Protein AF-A0AAV5K2X5-F1 (afdb_monomer)

Radius of gyration: 25.79 Å; Cα contacts (8 Å, |Δi|>4): 457; chains: 1; bounding box: 59×52×84 Å

InterPro domains:
  IPR007484 Peptidase M28 [PF04389] (5-127)
  IPR045175 Peptidase M28 family [PTHR12147] (5-281)

Secondary structure (DSSP, 8-state):
-----SHHHHHHHHH-TTGGG---EEEEEESSSBS--EEEEEESSSHHHHHHHHH-SS-EEBHHHHHHGGGSS---HHHIIIIIS----EEEEEE-BTGGGTTSTT--GGGSPTTHHHHHHHHHHHHHHHHHH-TT---HHHHHHHTT-TT-TT----EEEEETTTEEEEE-HHHHHHHHHHHHHHHHHHHHHTT-TTHHHHHHHHHHHHHHHHHHHHHHHHHHHHHH-S-TTTTSS-THHHHHHHHHHHHHHHHHHHHHHHHSHHHHHHHSS--S--S-HHHHHHHHHHHHHHHHHHHHHHHHHHHHHHHHHHHHHT-STTHHHHHHHHHHHHHHHHHHHHHHHH-GGG-TTSHHHHHHHHHHHHHHHHHTT-

Solvent-accessible surface area (backbone atoms only — not comparable to full-atom values): 20260 Å² total; per-residue (Å²): 132,86,78,89,68,57,60,66,57,47,47,38,68,73,68,42,92,60,48,59,60,47,34,60,53,75,37,82,53,69,51,30,36,22,53,68,48,31,36,40,39,65,18,61,37,30,62,47,51,51,47,40,58,75,37,42,78,65,38,38,37,34,26,43,46,40,64,48,49,86,75,46,94,77,86,59,61,48,49,44,46,36,64,76,70,58,58,34,28,20,38,31,32,31,19,30,29,49,35,89,29,45,101,43,99,65,62,46,80,92,60,44,42,86,60,24,68,57,53,45,50,56,23,50,55,37,30,52,53,48,51,75,69,36,89,82,60,40,34,41,63,58,48,58,70,46,64,79,56,90,69,75,90,73,53,48,67,33,34,40,33,38,54,89,54,74,47,57,48,73,46,48,42,72,54,45,54,58,60,50,43,46,54,37,51,49,52,71,50,46,49,70,77,65,65,41,69,69,67,34,50,53,44,13,51,45,38,30,50,7,54,53,31,24,57,48,38,30,54,52,48,59,59,56,46,54,78,80,37,89,68,85,62,70,36,76,87,39,63,71,47,49,54,70,60,35,50,61,36,17,52,50,25,41,45,46,50,56,57,54,49,75,69,38,69,72,58,46,58,78,64,61,81,70,84,76,92,72,96,48,70,68,58,56,51,49,51,54,52,50,53,50,51,50,51,52,51,17,40,50,52,11,48,44,37,47,31,23,51,49,18,43,49,25,54,75,72,68,41,37,36,26,56,59,36,40,52,48,38,53,53,49,52,53,52,48,53,52,48,53,54,47,37,75,74,70,43,71,88,80,52,82,80,59,64,67,56,71,61,48,52,52,58,55,47,55,46,45,63,67,40,76,57,85

Sequence (374 aa):
MLFMGFQGSHGFMKTHQWRDSIGAFINVEASGTGGPDLVCQSGPGSWPSFVYAQSAIYPVAHSAAQDVFPVIPGDTDYRIFSQDYGNIPGLDIIFLLGDYYYHTSFDTVDRLLPGSMQARGENLLSVLKAFTYSSKLKSAREGESVGASANDYNDERAVFFDYLTWFMVFYSRRVAVVLHSIPVAIFFVMPFFLCLLNSGLLRMLIHATGILLAIIFPIMFSILRLQFSSYAINWFSNPYLVFMMFIPCSLLGLLIPRVIWFSFPLSRCFSSQDTERDPLDLLSQLVVSSEMALSDEARFWGAFGFYALVTLAYLVAGLSGGFLTFFFDVSMLIAWIFFSLMVKSCGHQAFSMFHPLQCLGFVLLFLAISFIGG

Foldseek 3Di:
DPPPPQPPLLVCLVDNPCNQQAQEDEAEEELAQFDAKEFQAWDDFCVLVVLLQVFFPQDFYFLLSHVCVVVDPDDGSCCSDCPVHAVHTYTYIYAFYHNVCGPHPNPDNVSRDPPRVVSVVNRCVRSVVSQVPDPSRDGSVVVVVCVVVPPCPFRAHWGWGDDVSPHIDTDGLVVLVVLLCVLVVCLVVVCVVVVCPDPLLVLLQLQLQLQVQLVVQLVVQLVVVVVVDVCNCPCVVPVVVLCVRRVVRSVCSNCVSVVVCVVDCVNVVVVVPDPDDDDDVVVVVVVVVVVVVSNLVSNLSSLSNSLSVVLVVCSVVSRNNSVVSSVLSVVSVVVVVVVVVCCVVPNDPPPPPPVVVSVVVVSVVVSVVVVSSD

Organism: NCBI:txid152421

Structure (mmCIF, N/CA/C/O backbone):
data_AF-A0AAV5K2X5-F1
#
_entry.id   AF-A0AAV5K2X5-F1
#
loop_
_atom_site.group_PDB
_atom_site.id
_atom_site.type_symbol
_atom_site.label_atom_id
_atom_site.label_alt_id
_atom_site.label_comp_id
_atom_site.label_asym_id
_atom_site.label_entity_id
_atom_site.label_seq_id
_atom_site.pdbx_PDB_ins_code
_atom_site.Cartn_x
_atom_site.Cartn_y
_atom_site.Cartn_z
_atom_site.occupancy
_atom_site.B_iso_or_equiv
_atom_site.auth_seq_id
_atom_site.auth_comp_id
_atom_site.auth_asym_id
_atom_site.auth_atom_id
_atom_site.pdbx_PDB_model_num
ATOM 1 N N . MET A 1 1 ? 12.351 7.336 26.942 1.00 31.11 1 MET A N 1
ATOM 2 C CA . MET A 1 1 ? 11.000 7.369 27.535 1.00 31.11 1 MET A CA 1
ATOM 3 C C . MET A 1 1 ? 10.430 5.970 27.358 1.00 31.11 1 MET A C 1
ATOM 5 O O . MET A 1 1 ? 10.296 5.542 26.222 1.00 31.11 1 MET A O 1
ATOM 9 N N . LEU A 1 2 ? 10.265 5.200 28.436 1.00 29.16 2 LEU A N 1
ATOM 10 C CA . LEU A 1 2 ? 9.604 3.890 28.375 1.00 29.16 2 LEU A CA 1
ATOM 11 C C . LEU A 1 2 ? 8.106 4.171 28.222 1.00 29.16 2 LEU A C 1
ATOM 13 O O . LEU A 1 2 ? 7.486 4.656 29.166 1.00 29.16 2 LEU A O 1
ATOM 17 N N . PHE A 1 3 ? 7.542 3.945 27.037 1.00 45.59 3 PHE A N 1
ATOM 18 C CA . PHE A 1 3 ? 6.093 3.993 26.861 1.00 45.59 3 PHE A CA 1
ATOM 19 C C . PHE A 1 3 ? 5.474 2.840 27.666 1.00 45.59 3 PHE A C 1
ATOM 21 O O . PHE A 1 3 ? 5.689 1.673 27.350 1.00 45.59 3 PHE A O 1
ATOM 28 N N . MET A 1 4 ? 4.720 3.154 28.724 1.00 56.38 4 MET A N 1
ATOM 29 C CA . MET A 1 4 ? 3.800 2.207 29.369 1.00 56.38 4 MET A CA 1
ATOM 30 C C . MET A 1 4 ? 2.549 2.049 28.485 1.00 56.38 4 MET A C 1
ATOM 32 O O . MET A 1 4 ? 1.471 2.514 28.840 1.00 56.38 4 MET A O 1
ATOM 36 N N . GLY A 1 5 ? 2.702 1.457 27.299 1.00 65.75 5 GLY A N 1
ATOM 37 C CA . GLY A 1 5 ? 1.589 1.165 26.386 1.00 65.75 5 GLY A CA 1
ATOM 38 C C . GLY A 1 5 ? 0.858 -0.137 26.741 1.00 65.75 5 GLY A C 1
ATOM 39 O O . GLY A 1 5 ? 1.450 -1.039 27.336 1.00 65.75 5 GLY A O 1
ATOM 40 N N . PHE A 1 6 ? -0.425 -0.229 26.374 1.00 81.06 6 PHE A N 1
ATOM 41 C CA . PHE A 1 6 ? -1.231 -1.469 26.284 1.00 81.06 6 PHE A CA 1
ATOM 42 C C . PHE A 1 6 ? -1.455 -2.259 27.584 1.00 81.06 6 PHE A C 1
ATOM 44 O O . PHE A 1 6 ? -1.883 -3.412 27.560 1.00 81.06 6 PHE A O 1
ATOM 51 N N . GLN A 1 7 ? -1.213 -1.665 28.758 1.00 88.00 7 GLN A N 1
ATOM 52 C CA . GLN A 1 7 ? -1.470 -2.354 30.033 1.00 88.00 7 GLN A CA 1
ATOM 53 C C . GLN A 1 7 ? -2.958 -2.685 30.237 1.00 88.00 7 GLN A C 1
ATOM 55 O O . GLN A 1 7 ? -3.277 -3.684 30.880 1.00 88.00 7 GLN A O 1
ATOM 60 N N . GLY A 1 8 ? -3.860 -1.874 29.673 1.00 90.81 8 GLY A N 1
ATOM 61 C CA . GLY A 1 8 ? -5.306 -2.085 29.746 1.00 90.81 8 GLY A CA 1
ATOM 62 C C . GLY A 1 8 ? -5.753 -3.334 28.987 1.00 90.81 8 GLY A C 1
ATOM 63 O O . GLY A 1 8 ? -6.294 -4.261 29.592 1.00 90.81 8 GLY A O 1
ATOM 64 N N . SER A 1 9 ? -5.477 -3.391 27.683 1.00 92.25 9 SER A N 1
ATOM 65 C CA . SER A 1 9 ? -5.777 -4.551 26.834 1.00 92.25 9 SER A CA 1
ATOM 66 C C . SER A 1 9 ? -5.056 -5.813 27.320 1.00 92.25 9 SER A C 1
ATOM 68 O O . SER A 1 9 ? -5.674 -6.875 27.426 1.00 92.25 9 SER A O 1
ATOM 70 N N . HIS A 1 10 ? -3.786 -5.703 27.726 1.00 92.44 10 HIS A N 1
ATOM 71 C CA . HIS A 1 10 ? -3.035 -6.815 28.310 1.00 92.44 10 HIS A CA 1
ATOM 72 C C . HIS A 1 10 ? -3.694 -7.330 29.597 1.00 92.44 10 HIS A C 1
ATOM 74 O O . HIS A 1 10 ? -3.884 -8.535 29.768 1.00 92.44 10 HIS A O 1
ATOM 80 N N . GLY A 1 11 ? -4.065 -6.426 30.509 1.00 93.50 11 GLY A N 1
ATOM 81 C CA . GLY A 1 11 ? -4.754 -6.763 31.753 1.00 93.50 11 GLY A CA 1
ATOM 82 C C . GLY A 1 11 ? -6.107 -7.431 31.504 1.00 93.50 11 GLY A C 1
A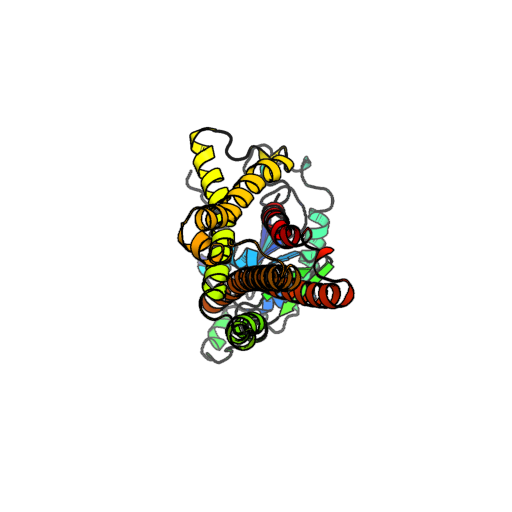TOM 83 O O . GLY A 1 11 ? -6.421 -8.440 32.145 1.00 93.50 11 GLY A O 1
ATOM 84 N N . PHE A 1 12 ? -6.867 -6.928 30.527 1.00 93.38 12 PHE A N 1
ATOM 85 C CA . PHE A 1 12 ? -8.125 -7.525 30.087 1.00 93.38 12 PHE A CA 1
ATOM 86 C C . PHE A 1 12 ? -7.910 -8.964 29.595 1.00 93.38 12 PHE A C 1
ATOM 88 O O . PHE A 1 12 ? -8.533 -9.889 30.120 1.00 93.38 12 PHE A O 1
ATOM 95 N N . MET A 1 13 ? -6.979 -9.184 28.662 1.00 92.06 13 MET A N 1
ATOM 96 C CA . MET A 1 13 ? -6.713 -10.515 28.098 1.00 92.06 13 MET A CA 1
ATOM 97 C C . MET A 1 13 ? -6.102 -11.498 29.105 1.00 92.06 13 MET A C 1
ATOM 99 O O . MET A 1 13 ? -6.258 -12.712 28.968 1.00 92.06 13 MET A O 1
ATOM 103 N N . LYS A 1 14 ? -5.454 -11.000 30.162 1.00 91.88 14 LYS A N 1
ATOM 104 C CA . LYS A 1 14 ? -4.950 -11.816 31.275 1.00 91.88 14 LYS A CA 1
ATOM 105 C C . LYS A 1 14 ? -6.031 -12.253 32.253 1.00 91.88 14 LYS A C 1
ATOM 107 O O . LYS A 1 14 ? -5.976 -13.379 32.738 1.00 91.88 14 LYS A O 1
ATOM 112 N N . THR A 1 15 ? -6.929 -11.345 32.626 1.00 93.50 15 THR A N 1
ATOM 113 C CA . THR A 1 15 ? -7.705 -11.487 33.872 1.00 93.50 15 THR A CA 1
ATOM 114 C C . THR A 1 15 ? -9.214 -11.417 33.688 1.00 93.50 15 THR A C 1
ATOM 116 O O . THR A 1 15 ? -9.950 -11.876 34.560 1.00 93.50 15 THR A O 1
ATOM 119 N N . HIS A 1 16 ? -9.704 -10.861 32.579 1.00 94.06 16 HIS A N 1
ATOM 120 C CA . HIS A 1 16 ? -11.124 -10.585 32.429 1.00 94.06 16 HIS A CA 1
ATOM 121 C C . HIS A 1 16 ? -11.924 -11.846 32.082 1.00 94.06 16 HIS A C 1
ATOM 123 O O . HIS A 1 16 ? -11.551 -12.620 31.202 1.00 94.06 16 HIS A O 1
ATOM 129 N N . GLN A 1 17 ? -13.087 -12.020 32.714 1.00 94.75 17 GLN A N 1
ATOM 130 C CA . GLN A 1 17 ? -13.965 -13.185 32.515 1.00 94.75 17 GLN A CA 1
ATOM 131 C C . GLN A 1 17 ? -14.467 -13.362 31.068 1.00 94.75 17 GLN A C 1
ATOM 133 O O . GLN A 1 17 ? -14.812 -14.468 30.662 1.00 94.75 17 GLN A O 1
ATOM 138 N N . TRP A 1 18 ? -14.507 -12.277 30.287 1.00 91.50 18 TRP A N 1
ATOM 139 C CA . TRP A 1 18 ? -14.954 -12.285 28.885 1.00 91.50 18 TRP A CA 1
ATOM 140 C C . TRP A 1 18 ? -13.840 -12.516 27.866 1.00 91.50 18 TRP A C 1
ATOM 142 O O . TRP A 1 18 ? -14.136 -12.596 26.676 1.00 91.50 18 TRP A O 1
ATOM 152 N N . ARG A 1 19 ? -12.579 -12.643 28.293 1.00 89.62 19 ARG A N 1
ATOM 153 C CA . ARG A 1 19 ? -11.442 -12.815 27.373 1.00 89.62 19 ARG A CA 1
ATOM 154 C C . ARG A 1 19 ? -11.652 -13.985 26.396 1.00 89.62 19 ARG A C 1
ATOM 156 O O . ARG A 1 19 ? -11.413 -13.835 25.207 1.00 89.62 19 ARG A O 1
ATOM 163 N N . ASP A 1 20 ? -12.227 -15.091 26.882 1.00 87.81 20 ASP A N 1
ATOM 164 C CA . ASP A 1 20 ? -12.463 -16.305 26.088 1.00 87.81 20 ASP A CA 1
ATOM 165 C C . ASP A 1 20 ? -13.777 -16.246 25.273 1.00 87.81 20 ASP A C 1
ATOM 167 O O . ASP A 1 20 ? -14.090 -17.173 24.527 1.00 87.81 20 ASP A O 1
ATOM 171 N N . SER A 1 21 ? -14.591 -15.194 25.433 1.00 89.88 21 SER A N 1
ATOM 172 C CA . SER A 1 21 ? -15.816 -14.991 24.637 1.00 89.88 21 SER A CA 1
ATOM 173 C C . SER A 1 21 ? -15.609 -14.108 23.410 1.00 89.88 21 SER A C 1
ATOM 175 O O . SER A 1 21 ? -16.496 -14.035 22.562 1.00 89.88 21 SER A O 1
ATOM 177 N N . ILE A 1 22 ? -14.455 -13.447 23.295 1.00 90.56 22 ILE A N 1
ATOM 178 C CA . ILE A 1 22 ? -14.163 -12.578 22.155 1.00 90.56 22 ILE A CA 1
ATOM 179 C C . ILE A 1 22 ? -13.970 -13.446 20.913 1.00 90.56 22 ILE A C 1
ATOM 181 O O . ILE A 1 22 ? -13.153 -14.362 20.910 1.00 90.56 22 ILE A O 1
ATOM 185 N N . GLY A 1 23 ? -14.744 -13.164 19.865 1.00 89.50 23 GLY A N 1
ATOM 186 C CA . GLY A 1 23 ? -14.619 -13.838 18.571 1.00 89.50 23 GLY A CA 1
ATOM 187 C C . GLY A 1 23 ? -13.977 -12.997 17.472 1.00 89.50 23 GLY A C 1
ATOM 188 O O . GLY A 1 23 ? -13.448 -13.535 16.505 1.00 89.50 23 GLY A O 1
ATOM 189 N N . ALA A 1 24 ? -14.028 -11.676 17.619 1.00 93.25 24 ALA A N 1
ATOM 190 C CA . ALA A 1 24 ? -13.362 -10.721 16.751 1.00 93.25 24 ALA A CA 1
ATOM 191 C C . ALA A 1 24 ? -13.211 -9.379 17.470 1.00 93.25 24 ALA A C 1
ATOM 193 O O . ALA A 1 24 ? -13.893 -9.136 18.471 1.00 93.25 24 ALA A O 1
ATOM 194 N N . PHE A 1 25 ? -12.370 -8.494 16.943 1.00 94.31 25 PHE A N 1
ATOM 195 C CA . PHE A 1 25 ? -12.218 -7.138 17.465 1.00 94.31 25 PHE A CA 1
ATOM 196 C C . PHE A 1 25 ? -11.997 -6.105 16.351 1.00 94.31 25 PHE A C 1
ATOM 198 O O . PHE A 1 25 ? -11.613 -6.439 15.232 1.00 94.31 25 PHE A O 1
ATOM 205 N N . ILE A 1 26 ? -12.245 -4.835 16.665 1.00 96.50 26 ILE A N 1
ATOM 206 C CA . ILE A 1 26 ? -11.887 -3.694 15.818 1.00 96.50 26 ILE A CA 1
ATOM 207 C C . ILE A 1 26 ? -11.134 -2.719 16.715 1.00 96.50 26 ILE A C 1
ATOM 209 O O . ILE A 1 26 ? -11.711 -2.198 17.670 1.00 96.50 26 ILE A O 1
ATOM 213 N N . ASN A 1 27 ? -9.850 -2.521 16.434 1.00 95.50 27 ASN A N 1
ATOM 214 C CA . ASN A 1 27 ? -9.032 -1.516 17.090 1.00 95.50 27 ASN A CA 1
ATOM 215 C C . ASN A 1 27 ? -9.183 -0.183 16.350 1.00 95.50 27 ASN A C 1
ATOM 217 O O . ASN A 1 27 ? -9.193 -0.155 15.118 1.00 95.50 27 ASN A O 1
ATOM 221 N N . VAL A 1 28 ? -9.359 0.904 17.100 1.00 95.50 28 VAL A N 1
ATOM 222 C CA . VAL A 1 28 ? -9.640 2.233 16.547 1.00 95.50 28 VAL A CA 1
ATOM 223 C C . VAL A 1 28 ? -8.653 3.223 17.139 1.00 95.50 28 VAL A C 1
ATOM 225 O O . VAL A 1 28 ? -8.769 3.605 18.299 1.00 95.50 28 VAL A O 1
ATOM 228 N N . GLU A 1 29 ? -7.716 3.663 16.313 1.00 92.25 29 GLU A N 1
ATOM 229 C CA . GLU A 1 29 ? -6.604 4.529 16.689 1.00 92.25 29 GLU A CA 1
ATOM 230 C C . GLU A 1 29 ? -6.684 5.883 15.989 1.00 92.25 29 GLU A C 1
ATOM 232 O O . GLU A 1 29 ? -7.469 6.111 15.061 1.00 92.25 29 GLU A O 1
ATOM 237 N N . ALA A 1 30 ? -5.845 6.807 16.431 1.00 90.75 30 ALA A N 1
ATOM 238 C CA . ALA A 1 30 ? -5.608 8.073 15.760 1.00 90.75 30 ALA A CA 1
ATOM 239 C C . ALA A 1 30 ? -4.116 8.386 15.830 1.00 90.75 30 ALA A C 1
ATOM 241 O O . ALA A 1 30 ? -3.546 8.427 16.915 1.00 90.75 30 ALA A O 1
ATOM 242 N N . SER A 1 31 ? -3.498 8.636 14.677 1.00 87.88 31 SER A N 1
ATOM 243 C CA . SER A 1 31 ? -2.139 9.184 14.599 1.00 87.88 31 SER A CA 1
ATOM 244 C C . SER A 1 31 ? -2.173 10.533 13.889 1.00 87.88 31 SER A C 1
ATOM 246 O O . SER A 1 31 ? -1.305 10.822 13.080 1.00 87.88 31 SER A O 1
ATOM 248 N N . GLY A 1 32 ? -3.199 11.340 14.165 1.00 88.94 32 GLY A N 1
ATOM 249 C CA . GLY A 1 32 ? -3.429 12.648 13.558 1.00 88.94 32 GLY A CA 1
ATOM 250 C C . GLY A 1 32 ? -4.651 13.333 14.158 1.00 88.94 32 GLY A C 1
ATOM 251 O O . GLY A 1 32 ? -5.089 12.971 15.248 1.00 88.94 32 GLY A O 1
ATOM 252 N N . THR A 1 33 ? -5.232 14.294 13.442 1.00 91.00 33 THR A N 1
ATOM 253 C CA . THR A 1 33 ? -6.446 15.022 13.850 1.00 91.00 33 THR A CA 1
ATOM 254 C C . THR A 1 33 ? -7.657 14.767 12.950 1.00 91.00 33 THR A C 1
ATOM 256 O O . THR A 1 33 ? -8.746 15.280 13.218 1.00 91.00 33 THR A O 1
ATOM 259 N N . GLY A 1 34 ? -7.538 13.956 11.899 1.00 91.75 34 GLY A N 1
ATOM 260 C CA . GLY A 1 34 ? -8.708 13.456 11.182 1.00 91.75 34 GLY A CA 1
ATOM 261 C C . GLY A 1 34 ? -8.395 12.794 9.850 1.00 91.75 34 GLY A C 1
ATOM 262 O O . GLY A 1 34 ? -7.332 12.209 9.658 1.00 91.75 34 GLY A O 1
ATOM 263 N N . GLY A 1 35 ? -9.353 12.889 8.928 1.00 89.19 35 GLY A N 1
ATOM 264 C CA . GLY A 1 35 ? -9.309 12.215 7.635 1.00 89.19 35 GLY A CA 1
ATOM 265 C C . GLY A 1 35 ? -10.093 10.905 7.611 1.00 89.19 35 GLY A C 1
ATOM 266 O O . GLY A 1 35 ? -10.810 10.588 8.564 1.00 89.19 35 GLY A O 1
ATOM 267 N N . PRO A 1 36 ? -10.011 10.166 6.495 1.00 88.62 36 PRO A N 1
ATOM 268 C CA . PRO A 1 36 ? -10.657 8.871 6.387 1.00 88.62 36 PRO A CA 1
ATOM 269 C C . PRO A 1 36 ? -9.962 7.821 7.262 1.00 88.62 36 PRO A C 1
ATOM 271 O O . PRO A 1 36 ? -8.755 7.872 7.497 1.00 88.62 36 PRO A O 1
ATOM 274 N N . ASP A 1 37 ? -10.747 6.844 7.702 1.00 91.38 37 ASP A N 1
ATOM 275 C CA . ASP A 1 37 ? -10.284 5.696 8.475 1.00 91.38 37 ASP A CA 1
ATOM 276 C C . ASP A 1 37 ? -9.596 4.671 7.567 1.00 91.38 37 ASP A C 1
ATOM 278 O O . ASP A 1 37 ? -10.266 3.925 6.850 1.00 91.38 37 ASP A O 1
ATOM 282 N N . LEU A 1 38 ? -8.264 4.619 7.62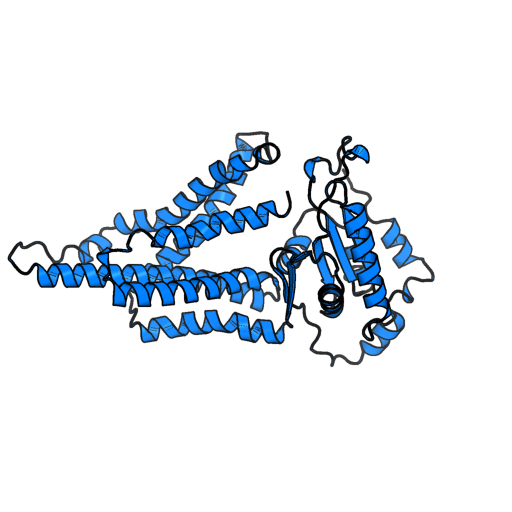6 1.00 93.00 38 LEU A N 1
ATOM 283 C CA . LEU A 1 38 ? -7.441 3.632 6.940 1.00 93.00 38 LEU A CA 1
ATOM 284 C C . LEU A 1 38 ? -7.382 2.333 7.749 1.00 93.00 38 LEU A C 1
ATOM 286 O O . LEU A 1 38 ? -6.929 2.317 8.893 1.00 93.00 38 LEU A O 1
ATOM 290 N N . VAL A 1 39 ? -7.755 1.217 7.126 1.00 94.62 39 VAL A N 1
ATOM 291 C CA . VAL A 1 39 ? -7.426 -0.118 7.644 1.00 94.62 39 VAL A CA 1
ATOM 292 C C . VAL A 1 39 ? -5.947 -0.396 7.385 1.00 94.62 39 VAL A C 1
ATOM 294 O O . VAL A 1 39 ? -5.543 -0.668 6.249 1.00 94.62 39 VAL A O 1
ATOM 297 N N . CYS A 1 40 ? -5.152 -0.350 8.449 1.00 90.44 40 CYS A N 1
ATOM 298 C CA . CYS A 1 40 ? -3.719 -0.621 8.413 1.00 90.44 40 CYS A CA 1
ATOM 299 C C . CYS A 1 40 ? -3.404 -2.100 8.559 1.00 90.44 40 CYS A C 1
ATOM 301 O O . CYS A 1 40 ? -2.452 -2.571 7.950 1.00 90.44 40 CYS A O 1
ATOM 303 N N . GLN A 1 41 ? -4.176 -2.843 9.350 1.00 92.00 41 GLN A N 1
ATOM 304 C CA . GLN A 1 41 ? -3.962 -4.275 9.546 1.00 92.00 41 GLN A CA 1
ATOM 305 C C . GLN A 1 41 ? -5.292 -5.022 9.565 1.00 92.00 41 GLN A C 1
ATOM 307 O O . GLN A 1 41 ? -6.307 -4.524 10.046 1.00 92.00 41 GLN A O 1
ATOM 312 N N . SER A 1 42 ? -5.283 -6.240 9.035 1.00 93.00 42 SER A N 1
ATOM 313 C CA . SER A 1 42 ? -6.418 -7.150 9.053 1.00 93.00 42 SER A CA 1
ATOM 314 C C . SER A 1 42 ? -5.950 -8.588 9.249 1.00 93.00 42 SER A C 1
ATOM 316 O O . SER A 1 42 ? -4.994 -9.045 8.609 1.00 93.00 42 SER A O 1
ATOM 318 N N . GLY A 1 43 ? -6.656 -9.313 10.109 1.00 90.31 43 GLY A N 1
ATOM 319 C CA . GLY A 1 43 ? -6.497 -10.749 10.281 1.00 90.31 43 GLY A CA 1
ATOM 320 C C . GLY A 1 43 ? -6.457 -11.186 11.747 1.00 90.31 43 GLY A C 1
ATOM 321 O O . GLY A 1 43 ? -6.791 -10.392 12.624 1.00 90.31 43 GLY A O 1
ATOM 322 N N . PRO A 1 44 ? -6.057 -12.443 12.017 1.00 87.31 44 PRO A N 1
ATOM 323 C CA . PRO A 1 44 ? -5.758 -13.496 11.040 1.00 87.31 44 PRO A CA 1
ATOM 324 C C . PRO A 1 44 ? -6.940 -13.834 10.126 1.00 87.31 44 PRO A C 1
ATOM 326 O O . PRO A 1 44 ? -8.098 -13.546 10.429 1.00 87.31 44 PRO A O 1
ATOM 329 N N . GLY A 1 45 ? -6.623 -14.469 9.000 1.00 86.81 45 GLY A N 1
ATOM 330 C CA . GLY A 1 45 ? -7.601 -14.749 7.963 1.00 86.81 45 GLY A CA 1
ATOM 331 C C . GLY A 1 45 ? -7.908 -13.540 7.085 1.00 86.81 45 GLY A C 1
ATOM 332 O O . GLY A 1 45 ? -7.493 -12.409 7.336 1.00 86.81 45 GLY A O 1
ATOM 333 N N . SER A 1 46 ? -8.648 -13.803 6.021 1.00 90.44 46 SER A N 1
ATOM 334 C CA . SER A 1 46 ? -9.110 -12.822 5.044 1.00 90.44 46 SER A CA 1
ATOM 335 C C . SER A 1 46 ? -10.514 -12.303 5.343 1.00 90.44 46 SER A C 1
ATOM 337 O O . SER A 1 46 ? -10.939 -11.294 4.783 1.00 90.44 46 SER A O 1
ATOM 339 N N . TRP A 1 47 ? -11.256 -12.971 6.229 1.00 92.12 47 TRP A N 1
ATOM 340 C CA . TRP A 1 47 ? -12.646 -12.616 6.483 1.00 92.12 47 TRP A CA 1
ATOM 341 C C . TRP A 1 47 ? -12.845 -11.214 7.094 1.00 92.12 47 TRP A C 1
ATOM 343 O O . TRP A 1 47 ? -13.823 -10.579 6.695 1.00 92.12 47 TRP A O 1
ATOM 353 N N . PRO A 1 48 ? -11.979 -10.666 7.983 1.00 94.56 48 PRO A N 1
ATOM 354 C CA . PRO A 1 48 ? -12.206 -9.326 8.530 1.00 94.56 48 PRO A CA 1
ATOM 355 C C . PRO A 1 48 ? -12.109 -8.250 7.439 1.00 94.56 48 PRO A C 1
ATOM 357 O O . PRO A 1 48 ? -12.978 -7.384 7.339 1.00 94.56 48 PRO A O 1
ATOM 360 N N . SER A 1 49 ? -11.095 -8.340 6.570 1.00 94.44 49 SER A N 1
ATOM 361 C CA . SER A 1 49 ? -10.931 -7.442 5.417 1.00 94.44 49 SER A CA 1
ATOM 362 C C . SER A 1 49 ? -12.002 -7.669 4.355 1.00 94.44 49 SER A C 1
ATOM 364 O O . SER A 1 49 ? -12.454 -6.706 3.742 1.00 94.44 49 SER A O 1
ATOM 366 N N . PHE A 1 50 ? -12.476 -8.904 4.173 1.00 94.62 50 PHE A N 1
ATOM 367 C CA . PHE A 1 50 ? -13.619 -9.191 3.308 1.00 94.62 50 PHE A CA 1
ATOM 368 C C . PHE A 1 50 ? -14.899 -8.512 3.811 1.00 94.62 50 PHE A C 1
ATOM 370 O O . PHE A 1 50 ? -15.590 -7.854 3.037 1.00 94.62 50 PHE A O 1
ATOM 377 N N . VAL A 1 51 ? -15.206 -8.628 5.108 1.00 95.31 51 VAL A N 1
ATOM 378 C CA . VAL A 1 51 ? -16.376 -7.974 5.712 1.00 95.31 51 VAL A CA 1
ATOM 379 C C . VAL A 1 51 ? -16.257 -6.457 5.612 1.00 95.31 51 VAL A C 1
ATOM 381 O O . VAL A 1 51 ? -17.226 -5.805 5.221 1.00 95.31 51 VAL A O 1
ATOM 384 N N . TYR A 1 52 ? -15.081 -5.889 5.893 1.00 96.38 52 TYR A N 1
ATOM 385 C CA . TYR A 1 52 ? -14.833 -4.461 5.691 1.00 96.38 52 TYR A CA 1
ATOM 386 C C . TYR A 1 52 ? -15.099 -4.052 4.237 1.00 96.38 52 TYR A C 1
ATOM 388 O O . TYR A 1 52 ? -15.878 -3.134 3.992 1.00 96.38 52 TYR A O 1
ATOM 396 N N . ALA A 1 53 ? -14.547 -4.792 3.271 1.00 95.38 53 ALA A N 1
ATOM 397 C CA . ALA A 1 53 ? -14.699 -4.495 1.851 1.00 95.38 53 ALA A CA 1
ATOM 398 C C . ALA A 1 53 ? -16.158 -4.482 1.361 1.00 95.38 53 ALA A C 1
ATOM 400 O O . ALA A 1 53 ? -16.470 -3.772 0.411 1.00 95.38 53 ALA A O 1
ATOM 401 N N . GLN A 1 54 ? -17.045 -5.248 2.003 1.00 95.00 54 GLN A N 1
ATOM 402 C CA . GLN A 1 54 ? -18.470 -5.319 1.656 1.00 95.00 54 GLN A CA 1
ATOM 403 C C . GLN A 1 54 ? -19.344 -4.289 2.385 1.00 95.00 54 GLN A C 1
ATOM 405 O O . GLN A 1 54 ? -20.457 -4.016 1.940 1.00 95.00 54 GLN A O 1
ATOM 410 N N . SER A 1 55 ? -18.893 -3.776 3.532 1.00 95.94 55 SER A N 1
ATOM 411 C CA . SER A 1 55 ? -19.748 -3.031 4.470 1.00 95.94 55 SER A CA 1
ATOM 412 C C . SER A 1 55 ? -19.314 -1.592 4.733 1.00 95.94 55 SER A C 1
ATOM 414 O O . SER A 1 55 ? -20.124 -0.808 5.236 1.00 95.94 55 SER A O 1
ATOM 416 N N . ALA A 1 56 ? -18.070 -1.232 4.414 1.00 95.94 56 ALA A N 1
ATOM 417 C CA . ALA A 1 56 ? -17.555 0.108 4.650 1.00 95.94 56 ALA A CA 1
ATOM 418 C C . ALA A 1 56 ? -18.316 1.149 3.811 1.00 95.94 56 ALA A C 1
ATOM 420 O O . ALA A 1 56 ? -18.462 1.003 2.599 1.00 95.94 56 ALA A O 1
ATOM 421 N N . ILE A 1 57 ? -18.788 2.210 4.468 1.00 95.62 57 ILE A N 1
ATOM 422 C CA . ILE A 1 57 ? -19.462 3.350 3.826 1.00 95.62 57 ILE A CA 1
ATOM 423 C C . ILE A 1 57 ? -18.421 4.273 3.184 1.00 95.62 57 ILE A C 1
ATOM 425 O O . ILE A 1 57 ? -18.624 4.764 2.077 1.00 95.62 57 ILE A O 1
ATOM 429 N N . TYR A 1 58 ? -17.291 4.465 3.871 1.00 94.50 58 TYR A N 1
ATOM 430 C CA . TYR A 1 58 ? -16.154 5.259 3.407 1.00 94.50 58 TYR A CA 1
ATOM 431 C C . TYR A 1 58 ? -14.914 4.353 3.372 1.00 94.50 58 TYR A C 1
ATOM 433 O O . TYR A 1 58 ? -14.158 4.312 4.346 1.00 94.50 58 TYR A O 1
ATOM 441 N N . PRO A 1 59 ? -14.748 3.541 2.314 1.00 93.19 59 PRO A N 1
ATOM 442 C CA . PRO A 1 59 ? -13.704 2.529 2.273 1.00 93.19 59 PRO A CA 1
ATOM 443 C C . PRO A 1 59 ? -12.323 3.144 2.056 1.00 93.19 59 PRO A C 1
ATOM 445 O O . PRO A 1 59 ? -12.062 3.722 1.001 1.00 93.19 59 PRO A O 1
ATOM 448 N N . VAL A 1 60 ? -11.425 2.946 3.021 1.00 94.44 60 VAL A N 1
ATOM 449 C CA . VAL A 1 60 ? -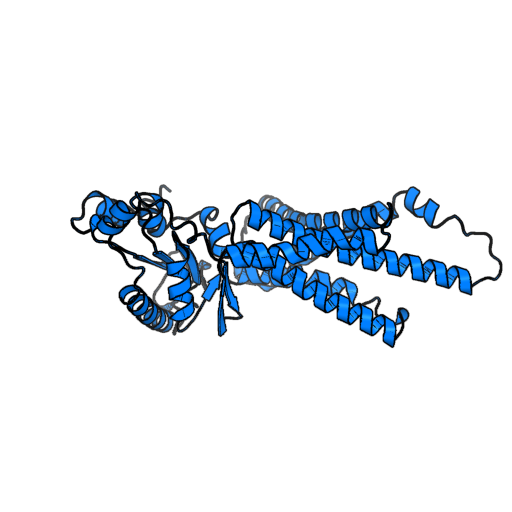9.993 3.232 2.879 1.00 94.44 60 VAL A CA 1
ATOM 450 C C . VAL A 1 60 ? -9.205 2.114 3.548 1.00 94.44 60 VAL A C 1
ATOM 452 O O . VAL A 1 60 ? -9.296 1.874 4.750 1.00 94.44 60 VAL A O 1
ATOM 455 N N . ALA A 1 61 ? -8.453 1.366 2.757 1.00 92.94 61 ALA A N 1
ATOM 456 C CA . ALA A 1 61 ? -7.730 0.190 3.223 1.00 92.94 61 ALA A CA 1
ATOM 457 C C . ALA A 1 61 ? -6.678 -0.164 2.185 1.00 92.94 61 ALA A C 1
ATOM 459 O O . ALA A 1 61 ? -6.965 -0.056 1.001 1.00 92.94 61 ALA A O 1
ATOM 460 N N . HIS A 1 62 ? -5.494 -0.613 2.594 1.00 89.88 62 HIS A N 1
ATOM 461 C CA . HIS A 1 62 ? -4.448 -1.027 1.659 1.00 89.88 62 HIS A CA 1
ATOM 462 C C . HIS A 1 62 ? -3.619 -2.169 2.256 1.00 89.88 62 HIS A C 1
ATOM 464 O O . HIS A 1 62 ? -2.923 -1.998 3.254 1.00 89.88 62 HIS A O 1
ATOM 470 N N . SER A 1 63 ? -3.603 -3.327 1.598 1.00 92.12 63 SER A N 1
ATOM 471 C CA . SER A 1 63 ? -2.837 -4.496 2.045 1.00 92.12 63 SER A CA 1
ATOM 472 C C . SER A 1 63 ? -1.316 -4.292 1.986 1.00 92.12 63 SER A C 1
ATOM 474 O O . SER A 1 63 ? -0.570 -5.039 2.611 1.00 92.12 63 SER A O 1
ATOM 476 N N . ALA A 1 64 ? -0.848 -3.259 1.275 1.00 90.75 64 ALA A N 1
ATOM 477 C CA . ALA A 1 64 ? 0.537 -2.795 1.336 1.00 90.75 64 ALA A CA 1
ATOM 478 C C . ALA A 1 64 ? 0.856 -2.101 2.671 1.00 90.75 64 ALA A C 1
ATOM 480 O O . ALA A 1 64 ? 1.937 -2.314 3.216 1.00 90.75 64 ALA A O 1
ATOM 481 N N . ALA A 1 65 ? -0.088 -1.332 3.234 1.00 87.50 65 ALA A N 1
ATOM 482 C CA . ALA A 1 65 ? 0.071 -0.748 4.565 1.00 87.50 65 ALA A CA 1
ATOM 483 C C . ALA A 1 65 ? 0.242 -1.860 5.608 1.00 87.50 65 ALA A C 1
ATOM 485 O O . ALA A 1 65 ? 1.170 -1.803 6.404 1.00 87.50 65 ALA A O 1
ATOM 486 N N . GLN A 1 66 ? -0.543 -2.936 5.508 1.00 89.56 66 GLN A N 1
ATOM 487 C CA . GLN A 1 66 ? -0.449 -4.110 6.384 1.00 89.56 66 GLN A CA 1
ATOM 488 C C . GLN A 1 66 ? 0.914 -4.810 6.383 1.00 89.56 66 GLN A C 1
ATOM 490 O O . GLN A 1 66 ? 1.301 -5.402 7.396 1.00 89.56 66 GLN A O 1
ATOM 495 N N . ASP A 1 67 ? 1.646 -4.762 5.274 1.00 90.31 67 ASP A N 1
ATOM 496 C CA . ASP A 1 67 ? 2.975 -5.368 5.192 1.00 90.31 67 ASP A CA 1
ATOM 497 C C . ASP A 1 67 ? 4.071 -4.463 5.762 1.00 90.31 67 ASP A C 1
ATOM 499 O O . ASP A 1 67 ? 5.081 -4.962 6.253 1.00 90.31 67 ASP A O 1
ATOM 503 N N . VAL A 1 68 ? 3.860 -3.145 5.737 1.00 86.31 68 VAL A N 1
ATOM 504 C CA . VAL A 1 68 ? 4.811 -2.151 6.255 1.00 86.31 68 VAL A CA 1
ATOM 505 C C . VAL A 1 68 ? 4.567 -1.848 7.734 1.00 86.31 68 VAL A C 1
ATOM 507 O O . VAL A 1 68 ? 5.524 -1.622 8.471 1.00 86.31 68 VAL A O 1
ATOM 510 N N . PHE A 1 69 ? 3.313 -1.886 8.187 1.00 84.00 69 PHE A N 1
ATOM 511 C CA . PHE A 1 69 ? 2.904 -1.476 9.532 1.00 84.00 69 PHE A CA 1
ATOM 512 C C . PHE A 1 69 ? 3.714 -2.131 10.663 1.00 84.00 69 PHE A C 1
ATOM 514 O O . PHE A 1 69 ? 4.151 -1.404 11.549 1.00 84.00 69 PHE A O 1
ATOM 521 N N . PRO A 1 70 ? 4.036 -3.444 10.627 1.00 82.12 70 PRO A N 1
ATOM 522 C CA . PRO A 1 70 ? 4.842 -4.077 11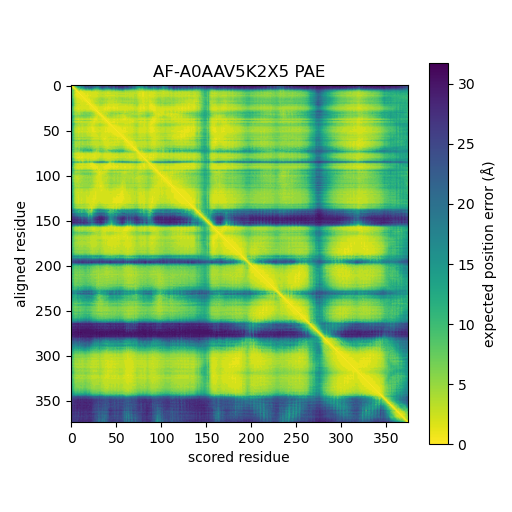.677 1.00 82.12 70 PRO A CA 1
ATOM 523 C C . PRO A 1 70 ? 6.278 -3.542 11.810 1.00 82.12 70 PRO A C 1
ATOM 525 O O . PRO A 1 70 ? 6.953 -3.844 12.790 1.00 82.12 70 PRO A O 1
ATOM 528 N N . VAL A 1 71 ? 6.776 -2.806 10.811 1.00 80.81 71 VAL A N 1
ATOM 529 C CA . VAL A 1 71 ? 8.125 -2.216 10.793 1.00 80.81 71 VAL A CA 1
ATOM 530 C C . VAL A 1 71 ? 8.098 -0.749 11.248 1.00 80.81 71 VAL A C 1
ATOM 532 O O . VAL A 1 71 ? 9.147 -0.173 11.540 1.00 80.81 71 VAL A O 1
ATOM 535 N N . ILE A 1 72 ? 6.914 -0.130 11.325 1.00 76.31 72 ILE A N 1
ATOM 536 C CA . ILE A 1 72 ? 6.758 1.250 11.786 1.00 76.31 72 ILE A CA 1
ATOM 537 C C . ILE A 1 72 ? 6.965 1.292 13.309 1.00 76.31 72 ILE A C 1
ATOM 539 O O . ILE A 1 72 ? 6.362 0.497 14.028 1.00 76.31 72 ILE A O 1
ATOM 543 N N . PRO A 1 73 ? 7.797 2.213 13.834 1.00 68.38 73 PRO A N 1
ATOM 544 C CA . PRO A 1 73 ? 7.941 2.400 15.272 1.00 68.38 73 PRO A CA 1
ATOM 545 C C . PRO A 1 73 ? 6.614 2.842 15.896 1.00 68.38 73 PRO A C 1
ATOM 547 O O . PRO A 1 73 ? 6.153 3.959 15.680 1.00 68.38 73 PRO A O 1
ATOM 550 N N . GLY A 1 74 ? 6.010 1.960 16.678 1.00 72.62 74 GLY A N 1
ATOM 551 C CA . GLY A 1 74 ? 4.687 2.153 17.252 1.00 72.62 74 GLY A CA 1
ATOM 552 C C . GLY A 1 74 ? 4.060 0.795 17.517 1.00 72.62 74 GLY A C 1
ATOM 553 O O . GLY A 1 74 ? 4.496 -0.216 16.975 1.00 72.62 74 GLY A O 1
ATOM 554 N N . ASP A 1 75 ? 3.084 0.761 18.403 1.00 80.88 75 ASP A N 1
ATOM 555 C CA . ASP A 1 75 ? 2.345 -0.452 18.719 1.00 80.88 75 ASP A CA 1
ATOM 556 C C . ASP A 1 75 ? 0.933 -0.020 19.124 1.00 80.88 75 ASP A C 1
ATOM 558 O O . ASP A 1 75 ? 0.717 1.145 19.479 1.00 80.88 75 ASP A O 1
ATOM 562 N N . THR A 1 76 ? -0.029 -0.920 19.009 1.00 88.25 76 THR A N 1
ATOM 563 C CA . THR A 1 76 ? -1.439 -0.644 19.299 1.00 88.25 76 THR A CA 1
ATOM 564 C C . THR A 1 76 ? -2.018 -1.811 20.083 1.00 88.25 76 THR A C 1
ATOM 566 O O . THR A 1 76 ? -1.435 -2.903 20.150 1.00 88.25 76 THR A O 1
ATOM 569 N N . ASP A 1 77 ? -3.204 -1.622 20.658 1.00 91.25 77 ASP A N 1
ATOM 570 C CA . ASP A 1 77 ? -3.903 -2.726 21.316 1.00 91.25 77 ASP A CA 1
ATOM 571 C C . ASP A 1 77 ? -4.185 -3.889 20.339 1.00 91.25 77 ASP A C 1
ATOM 573 O O . ASP A 1 77 ? -4.335 -5.032 20.780 1.00 91.25 77 ASP A O 1
ATOM 577 N N . TYR A 1 78 ? -4.148 -3.656 19.015 1.00 91.56 78 TYR A N 1
ATOM 578 C CA . TYR A 1 78 ? -4.252 -4.702 17.994 1.00 91.56 78 TYR A CA 1
ATOM 579 C C . TYR A 1 78 ? -3.260 -5.849 18.211 1.00 91.56 78 TYR A C 1
ATOM 581 O O . TYR A 1 78 ? -3.651 -7.014 18.077 1.00 91.56 78 TYR A O 1
ATOM 589 N N . ARG A 1 79 ? -1.998 -5.577 18.582 1.00 89.94 79 ARG A N 1
ATOM 590 C CA . ARG A 1 79 ? -1.000 -6.640 18.820 1.00 89.94 79 ARG A CA 1
ATOM 591 C C . ARG A 1 79 ? -1.411 -7.553 19.970 1.00 89.94 79 ARG A C 1
ATOM 593 O O . ARG A 1 79 ? -1.238 -8.768 19.877 1.00 89.94 79 ARG A O 1
ATOM 600 N N . ILE A 1 80 ? -1.999 -6.991 21.025 1.00 91.50 80 ILE A N 1
ATOM 601 C CA . ILE A 1 80 ? -2.411 -7.760 22.202 1.00 91.50 80 ILE A CA 1
ATOM 602 C C . ILE A 1 80 ? -3.456 -8.815 21.825 1.00 91.50 80 ILE A C 1
ATOM 604 O O . ILE A 1 80 ? -3.327 -9.978 22.214 1.00 91.50 80 ILE A O 1
ATOM 608 N N . PHE A 1 81 ? -4.459 -8.439 21.031 1.00 90.81 81 PHE A N 1
ATOM 609 C CA . PHE A 1 81 ? -5.525 -9.354 20.612 1.00 90.81 81 PHE A CA 1
ATOM 610 C C . PHE A 1 81 ? -5.104 -10.290 19.464 1.00 90.81 81 PHE A C 1
ATOM 612 O O . PHE A 1 81 ? -5.457 -11.473 19.470 1.00 90.81 81 PHE A O 1
ATOM 619 N N . SER A 1 82 ? -4.343 -9.788 18.488 1.00 87.38 82 SER A N 1
ATOM 620 C CA . SER A 1 82 ? -3.984 -10.549 17.282 1.00 87.38 82 SER A CA 1
ATOM 621 C C . SER A 1 82 ? -2.771 -11.467 17.455 1.00 87.38 82 SER A C 1
ATOM 623 O O . SER A 1 82 ? -2.722 -12.510 16.810 1.00 87.38 82 SER A O 1
ATOM 625 N N . GLN A 1 83 ? -1.804 -11.118 18.309 1.00 84.69 83 GLN A N 1
ATOM 626 C CA . GLN A 1 83 ? -0.530 -11.840 18.429 1.00 84.69 83 GLN A CA 1
ATOM 627 C C . GLN A 1 83 ? -0.306 -12.393 19.837 1.00 84.69 83 GLN A C 1
ATOM 629 O O . GLN A 1 83 ? -0.099 -13.596 19.984 1.00 84.69 83 GLN A O 1
ATOM 634 N N . ASP A 1 84 ? -0.371 -11.547 20.868 1.00 85.19 84 ASP A N 1
ATOM 635 C CA . ASP A 1 84 ? 0.089 -11.934 22.209 1.00 85.19 84 ASP A CA 1
ATOM 636 C C . ASP A 1 84 ? -0.850 -12.938 22.906 1.00 85.19 84 ASP A C 1
ATOM 638 O O . ASP A 1 84 ? -0.366 -13.792 23.650 1.00 85.19 84 ASP A O 1
ATOM 642 N N . TYR A 1 85 ? -2.175 -12.843 22.703 1.00 77.12 85 TYR A N 1
ATOM 643 C CA . TYR A 1 85 ? -3.143 -13.581 23.533 1.00 77.12 85 TYR A CA 1
ATOM 644 C C . TYR A 1 85 ? -4.179 -14.458 22.832 1.00 77.12 85 TYR A C 1
ATOM 646 O O . TYR A 1 85 ? -4.843 -15.210 23.545 1.00 77.12 85 TYR A O 1
ATOM 654 N N . GLY A 1 86 ? -4.362 -14.432 21.509 1.00 66.19 86 GLY A N 1
ATOM 655 C CA . GLY A 1 86 ? -5.430 -15.292 20.982 1.00 66.19 86 GLY A CA 1
ATOM 656 C C . GLY A 1 86 ? -5.598 -15.477 19.491 1.00 66.19 86 GLY A C 1
ATOM 657 O O . GLY A 1 86 ? -6.574 -16.124 19.125 1.00 66.19 86 GLY A O 1
ATOM 658 N N . ASN A 1 87 ? -4.712 -14.952 18.633 1.00 81.88 87 ASN A N 1
ATOM 659 C CA . ASN A 1 87 ? -4.912 -15.038 17.180 1.00 81.88 87 ASN A CA 1
ATOM 660 C C . ASN A 1 87 ? -6.363 -14.645 16.810 1.00 81.88 87 ASN A C 1
ATOM 662 O O . ASN A 1 87 ? -7.033 -15.317 16.026 1.00 81.88 87 ASN A O 1
ATOM 666 N N . ILE A 1 88 ? -6.893 -13.620 17.492 1.00 90.50 88 ILE A N 1
ATOM 667 C CA . ILE A 1 88 ? -8.294 -13.219 17.374 1.00 90.50 88 ILE A CA 1
ATOM 668 C C . ILE A 1 88 ? -8.407 -12.413 16.079 1.00 90.50 88 ILE A C 1
ATOM 670 O O . ILE A 1 88 ? -7.635 -11.474 15.909 1.00 90.50 88 ILE A O 1
ATOM 674 N N . PRO A 1 89 ? -9.321 -12.737 15.153 1.00 91.44 89 PRO A N 1
ATOM 675 C CA . PRO A 1 89 ? -9.475 -11.960 13.930 1.00 91.44 89 PRO A CA 1
ATOM 676 C C . PRO A 1 89 ? -9.944 -10.529 14.206 1.00 91.44 89 PRO A C 1
ATOM 678 O O . PRO A 1 89 ? -10.890 -10.306 14.961 1.00 91.44 89 PRO A O 1
ATOM 681 N N . GLY A 1 90 ? -9.338 -9.550 13.545 1.00 93.62 90 GLY A N 1
ATOM 682 C CA . GLY A 1 90 ? -9.746 -8.165 13.699 1.00 93.62 90 GLY A CA 1
ATOM 683 C C . GLY A 1 90 ? -9.257 -7.227 12.610 1.00 93.62 90 GLY A C 1
ATOM 684 O O . GLY A 1 90 ? -8.674 -7.640 11.602 1.00 93.62 90 GLY A O 1
ATOM 685 N N . LEU A 1 91 ? -9.548 -5.948 12.828 1.00 95.88 91 LEU A N 1
ATOM 686 C CA . LEU A 1 91 ? -9.091 -4.821 12.020 1.00 95.88 91 LEU A CA 1
ATOM 687 C C . LEU A 1 91 ? -8.348 -3.835 12.918 1.00 95.88 91 LEU A C 1
ATOM 689 O O . LEU A 1 91 ? -8.800 -3.582 14.034 1.00 95.88 91 LEU A O 1
ATOM 693 N N . ASP A 1 92 ? -7.254 -3.271 12.417 1.00 94.50 92 ASP A N 1
ATOM 694 C CA . ASP A 1 92 ? -6.626 -2.076 12.980 1.00 94.50 92 ASP A CA 1
ATOM 695 C C . ASP A 1 92 ? -6.933 -0.888 12.074 1.00 94.50 92 ASP A C 1
ATOM 697 O O . ASP A 1 92 ? -6.569 -0.900 10.891 1.00 94.50 92 ASP A O 1
ATOM 701 N N . ILE A 1 93 ? -7.649 0.098 12.609 1.00 94.94 93 ILE A N 1
ATOM 702 C CA . ILE A 1 93 ? -8.158 1.249 11.867 1.00 94.94 93 ILE A CA 1
ATOM 703 C C . ILE A 1 93 ? -7.579 2.522 12.460 1.00 94.94 93 ILE A C 1
ATOM 705 O O . ILE A 1 93 ? -7.686 2.759 13.661 1.00 94.94 93 ILE A O 1
ATOM 709 N N . ILE A 1 94 ? -7.029 3.378 11.607 1.00 91.75 94 ILE A N 1
ATOM 710 C CA . ILE A 1 94 ? -6.408 4.633 12.012 1.00 91.75 94 ILE A CA 1
ATOM 711 C C . ILE A 1 94 ? -6.737 5.728 11.001 1.00 91.75 94 ILE A C 1
ATOM 713 O O . ILE A 1 94 ? -6.722 5.486 9.799 1.00 91.75 94 ILE A O 1
ATOM 717 N N . PHE A 1 95 ? -7.009 6.947 11.459 1.00 89.00 95 PHE A N 1
ATOM 718 C CA . PHE A 1 95 ? -6.895 8.113 10.581 1.00 89.00 95 PHE A CA 1
ATOM 719 C C . PHE A 1 95 ? -5.534 8.777 10.814 1.00 89.00 95 PHE A C 1
ATOM 721 O O . PHE A 1 95 ? -5.012 8.772 11.936 1.00 89.00 95 PHE A O 1
ATOM 728 N N . LEU A 1 96 ? -4.954 9.315 9.741 1.00 86.12 96 LEU A N 1
ATOM 729 C CA . LEU A 1 96 ? -3.551 9.742 9.697 1.00 86.12 96 LEU A CA 1
ATOM 730 C C . LEU A 1 96 ? -3.362 11.236 9.407 1.00 86.12 96 LEU A C 1
ATOM 732 O O . LEU A 1 96 ? -2.276 11.749 9.636 1.00 86.12 96 LEU A O 1
ATOM 736 N N . LEU A 1 97 ? -4.381 11.954 8.916 1.00 88.19 97 LEU A N 1
ATOM 737 C CA . LEU A 1 97 ? -4.186 13.357 8.533 1.00 88.19 97 LEU A CA 1
ATOM 738 C C . LEU A 1 97 ? -3.954 14.214 9.775 1.00 88.19 97 LEU A C 1
ATOM 740 O O . LEU A 1 97 ? -4.691 14.096 10.756 1.00 88.19 97 LEU A O 1
ATOM 744 N N . GLY A 1 98 ? -2.981 15.122 9.717 1.00 86.00 98 GLY A N 1
ATOM 745 C CA . GLY A 1 98 ? -2.652 15.993 10.851 1.00 86.00 98 GLY A CA 1
ATOM 746 C C . GLY A 1 98 ? -1.775 15.334 11.920 1.00 86.00 98 GLY A C 1
ATOM 747 O O . GLY A 1 98 ? -1.804 15.747 13.080 1.00 86.00 98 GLY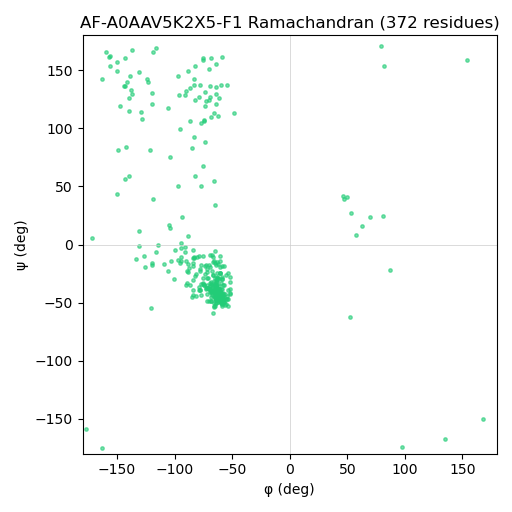 A O 1
ATOM 748 N N . ASP A 1 99 ? -1.003 14.316 11.545 1.00 83.56 99 ASP A N 1
ATOM 749 C CA . ASP A 1 99 ? -0.056 13.577 12.392 1.00 83.56 99 ASP A CA 1
ATOM 750 C C . ASP A 1 99 ? 0.970 14.450 13.130 1.00 83.56 99 ASP A C 1
ATOM 752 O O . ASP A 1 99 ? 1.421 14.102 14.214 1.00 83.56 99 ASP A O 1
ATOM 756 N N . TYR A 1 100 ? 1.293 15.641 12.638 1.00 82.69 100 TYR A N 1
ATOM 757 C CA . TYR A 1 100 ? 2.203 16.568 13.321 1.00 82.69 100 TYR A CA 1
ATOM 758 C C . TYR A 1 100 ? 1.686 17.131 14.652 1.00 82.69 100 TYR A C 1
ATOM 760 O O . TYR A 1 100 ? 2.468 17.705 15.415 1.00 82.69 100 TYR A O 1
ATOM 768 N N . TYR A 1 101 ? 0.392 16.997 14.944 1.00 86.94 101 TYR A N 1
ATOM 769 C CA . TYR A 1 101 ? -0.155 17.315 16.263 1.00 86.94 101 TYR A CA 1
ATOM 770 C C . TYR A 1 101 ? -0.081 16.131 17.238 1.00 86.94 101 TYR A C 1
ATOM 772 O O . TYR A 1 101 ? -0.085 16.351 18.451 1.00 86.94 101 TYR A O 1
ATOM 780 N N . TYR A 1 102 ? 0.049 14.906 16.729 1.00 86.69 102 TYR A N 1
ATOM 781 C CA . TYR A 1 102 ? 0.078 13.664 17.500 1.00 86.69 102 TYR A CA 1
ATOM 782 C C . TYR A 1 102 ? 1.236 13.641 18.517 1.00 86.69 102 TYR A C 1
ATOM 784 O O . TYR A 1 102 ? 2.355 14.053 18.214 1.00 86.69 102 TYR A O 1
ATOM 792 N N . HIS A 1 103 ? 0.979 13.173 19.746 1.00 88.94 103 HIS A N 1
ATOM 793 C CA . HIS A 1 103 ? 1.931 13.196 20.885 1.00 88.94 103 HIS A CA 1
ATOM 794 C C . HIS A 1 103 ? 2.527 14.578 21.204 1.00 88.94 103 HIS A C 1
ATOM 796 O O . HIS A 1 103 ? 3.614 14.684 21.778 1.00 88.94 103 HIS A O 1
ATOM 802 N N . THR A 1 104 ? 1.815 15.660 20.888 1.00 88.94 104 THR A N 1
ATOM 803 C CA . THR A 1 104 ? 2.212 17.016 21.285 1.00 88.94 104 THR A CA 1
ATOM 804 C C . THR A 1 104 ? 1.156 17.664 22.173 1.00 88.94 104 THR A C 1
ATOM 806 O O . THR A 1 104 ? 0.003 17.247 22.217 1.00 88.94 104 THR A O 1
ATOM 809 N N . SER A 1 105 ? 1.513 18.764 22.840 1.00 93.25 105 SER A N 1
ATOM 810 C CA . SER A 1 105 ? 0.539 19.603 23.556 1.00 93.25 105 SER A CA 1
ATOM 811 C C . SER A 1 105 ? -0.488 20.276 22.637 1.00 93.25 105 SER A C 1
ATOM 813 O O . SER A 1 105 ? -1.375 20.978 23.117 1.00 93.25 105 SER A O 1
ATOM 815 N N . PHE A 1 106 ? -0.331 20.133 21.320 1.00 91.19 106 PHE A N 1
ATOM 816 C CA . PHE A 1 106 ? -1.243 20.650 20.316 1.00 91.19 106 PHE A CA 1
ATOM 817 C C . PHE A 1 106 ? -2.283 19.610 19.867 1.00 91.19 106 PHE A C 1
ATOM 819 O O . PHE A 1 106 ? -3.123 19.935 19.033 1.00 91.19 106 PHE A O 1
ATOM 826 N N . ASP A 1 107 ? -2.287 18.397 20.417 1.00 92.38 107 ASP A N 1
ATOM 827 C CA . ASP A 1 107 ? -3.367 17.437 20.186 1.00 92.38 107 ASP A CA 1
ATOM 828 C C . ASP A 1 107 ? -4.625 17.855 20.970 1.00 92.38 107 ASP A C 1
ATOM 830 O O . ASP A 1 107 ? -4.790 17.550 22.154 1.00 92.38 107 ASP A O 1
ATOM 834 N N . THR A 1 108 ? -5.464 18.683 20.344 1.00 93.88 108 THR A N 1
ATOM 835 C CA . THR A 1 108 ? -6.621 19.322 20.982 1.00 93.88 108 THR A CA 1
ATOM 836 C C . THR A 1 108 ? -7.886 19.161 20.144 1.00 93.88 108 THR A C 1
ATOM 838 O O . THR A 1 108 ? -7.851 19.124 18.916 1.00 93.88 108 THR A O 1
ATOM 841 N N . VAL A 1 109 ? -9.039 19.090 20.819 1.00 93.50 109 VAL A N 1
ATOM 842 C CA . VAL A 1 109 ? -10.348 18.807 20.194 1.00 93.50 109 VAL A CA 1
ATOM 843 C C . VAL A 1 109 ? -10.716 19.816 19.100 1.00 93.50 109 VAL A C 1
ATOM 845 O O . VAL A 1 109 ? -11.313 19.443 18.095 1.00 93.50 109 VAL A O 1
ATOM 848 N N . ASP A 1 110 ? -10.341 21.085 19.262 1.00 94.75 110 ASP A N 1
ATOM 849 C CA . ASP A 1 110 ? -10.580 22.156 18.286 1.00 94.75 110 ASP A CA 1
ATOM 850 C C . ASP A 1 110 ? -9.841 21.956 16.954 1.00 94.75 110 ASP A C 1
ATOM 852 O O . ASP A 1 110 ? -10.204 22.580 15.957 1.00 94.75 110 ASP A O 1
ATOM 856 N N . ARG A 1 111 ? -8.835 21.073 16.916 1.00 92.12 111 ARG A N 1
ATOM 857 C CA . ARG A 1 111 ? -8.079 20.734 15.706 1.00 92.12 111 ARG A CA 1
ATOM 858 C C . ARG A 1 111 ? -8.599 19.504 14.973 1.00 92.12 111 ARG A C 1
ATOM 860 O O . ARG A 1 111 ? -8.068 19.189 13.906 1.00 92.12 111 ARG A O 1
ATOM 867 N N . LEU A 1 112 ? -9.616 18.824 15.508 1.00 93.12 112 LEU A N 1
ATOM 868 C CA . LEU A 1 112 ? -10.232 17.700 14.814 1.00 93.12 112 LEU A CA 1
ATOM 869 C C . LEU A 1 112 ? -10.834 18.169 13.489 1.00 93.12 112 LEU A C 1
ATOM 871 O O . LEU A 1 112 ? -11.651 19.093 13.459 1.00 93.12 112 LEU A O 1
ATOM 875 N N . LEU A 1 113 ? -10.454 17.517 12.390 1.00 93.00 113 LEU A N 1
ATOM 876 C CA . LEU A 1 113 ? -10.970 17.864 11.071 1.00 93.00 113 LEU A CA 1
ATOM 877 C C . LEU A 1 113 ? -12.488 17.589 11.035 1.00 93.00 113 LEU A C 1
ATOM 879 O O . LEU A 1 113 ? -12.895 16.433 11.236 1.00 93.00 113 LEU A O 1
ATOM 883 N N . PRO A 1 114 ? -13.337 18.604 10.767 1.00 93.88 114 PRO A N 1
ATOM 884 C CA . PRO A 1 114 ? -14.786 18.440 10.771 1.00 93.88 114 PRO A CA 1
ATOM 885 C C . PRO A 1 114 ? -15.249 17.306 9.855 1.00 93.88 114 PRO A C 1
ATOM 887 O O . PRO A 1 114 ? -14.758 17.146 8.742 1.00 93.88 114 PRO A O 1
ATOM 890 N N . GLY A 1 115 ? -16.207 16.512 10.334 1.00 93.25 115 GLY A N 1
ATOM 891 C CA . GLY A 1 115 ? -16.736 15.354 9.608 1.00 93.25 115 GLY A CA 1
ATOM 892 C C . GLY A 1 115 ? -15.966 14.049 9.829 1.00 93.25 115 GLY A C 1
ATOM 893 O O . GLY A 1 115 ? -16.583 12.995 9.715 1.00 93.25 115 GLY A O 1
ATOM 894 N N . SER A 1 116 ? -14.693 14.078 10.246 1.00 93.25 116 SER A N 1
ATOM 895 C CA . SER A 1 116 ? -13.892 12.849 10.436 1.00 93.25 116 SER A CA 1
ATOM 896 C C . SER A 1 116 ? -14.513 11.909 11.472 1.00 93.25 116 SER A C 1
ATOM 898 O O . SER A 1 116 ? -14.696 10.724 11.213 1.00 93.25 116 SER A O 1
ATOM 900 N N . MET A 1 117 ? -14.938 12.452 12.619 1.00 94.19 117 MET A N 1
ATOM 901 C CA . MET A 1 117 ? -15.593 11.662 13.670 1.00 94.19 117 MET A CA 1
ATOM 902 C C . MET A 1 117 ? -16.955 11.105 13.236 1.00 94.19 117 MET A C 1
ATOM 904 O O . MET A 1 117 ? -17.311 9.996 13.628 1.00 94.19 117 MET A O 1
ATOM 908 N N . GLN A 1 118 ? -17.703 11.851 12.414 1.00 95.62 118 GLN A N 1
ATOM 909 C CA . GLN A 1 118 ? -18.985 11.392 11.874 1.00 95.62 118 GLN A CA 1
ATOM 910 C C . GLN A 1 118 ? -18.767 10.248 10.878 1.00 95.62 118 GLN A C 1
ATOM 912 O O . GLN A 1 118 ? -19.388 9.197 11.015 1.00 95.62 118 GLN A O 1
ATOM 917 N N . ALA A 1 119 ? -17.840 10.422 9.931 1.00 94.19 119 ALA A N 1
ATOM 918 C CA . ALA A 1 119 ? -17.491 9.408 8.941 1.00 94.19 119 ALA A CA 1
ATOM 919 C C . ALA A 1 119 ? -16.983 8.122 9.608 1.00 94.19 119 ALA A C 1
ATOM 921 O O . ALA A 1 119 ? -17.465 7.036 9.287 1.00 94.19 119 ALA A O 1
ATOM 922 N N . ARG A 1 120 ? -16.091 8.245 10.602 1.00 95.19 120 ARG A N 1
ATOM 923 C CA . ARG A 1 120 ? -15.638 7.136 11.453 1.00 95.19 120 ARG A CA 1
ATOM 924 C C . ARG A 1 120 ? -16.807 6.424 12.127 1.00 95.19 120 ARG A C 1
ATOM 926 O O . ARG A 1 120 ? -16.917 5.206 12.037 1.00 95.19 120 ARG A O 1
ATOM 933 N N . GLY A 1 121 ? -17.699 7.166 12.783 1.00 96.25 121 GLY A N 1
ATOM 934 C CA . GLY A 1 121 ? -18.857 6.594 13.476 1.00 96.25 121 GLY A CA 1
ATOM 935 C C . GLY A 1 121 ? -19.799 5.827 12.542 1.00 96.25 121 GLY A C 1
ATOM 936 O O . GLY A 1 121 ? -20.205 4.709 12.859 1.00 96.25 121 GLY A O 1
ATOM 937 N N . GLU A 1 122 ? -20.113 6.394 11.377 1.00 97.19 122 GLU A N 1
ATOM 938 C CA . GLU A 1 122 ? -20.934 5.750 10.343 1.00 97.19 122 GLU A CA 1
ATOM 939 C C . GLU A 1 122 ? -20.274 4.478 9.805 1.00 97.19 122 GLU A C 1
ATOM 941 O O . GLU A 1 122 ? -20.919 3.425 9.734 1.00 97.19 122 GLU A O 1
ATOM 946 N N . ASN A 1 123 ? -18.980 4.554 9.486 1.00 95.88 123 ASN A N 1
ATOM 947 C CA . ASN A 1 123 ? -18.218 3.428 8.961 1.00 95.88 123 ASN A CA 1
ATOM 948 C C . ASN A 1 123 ? -18.131 2.293 9.992 1.00 95.88 123 ASN A C 1
ATOM 950 O O . ASN A 1 123 ? -18.500 1.156 9.693 1.00 95.88 123 ASN A O 1
ATOM 954 N N . LEU A 1 124 ? -17.741 2.607 11.234 1.00 96.81 124 LEU A N 1
ATOM 955 C CA . LEU A 1 124 ? -17.654 1.642 12.332 1.00 96.81 124 LEU A CA 1
ATOM 956 C C . LEU A 1 124 ? -19.004 0.996 12.629 1.00 96.81 124 LEU A C 1
ATOM 958 O O . LEU A 1 124 ? -19.065 -0.217 12.802 1.00 96.81 124 LEU A O 1
ATOM 962 N N . LEU A 1 125 ? -20.096 1.764 12.656 1.00 97.88 125 LEU A N 1
ATOM 963 C CA . LEU A 1 125 ? -21.426 1.207 12.899 1.00 97.88 125 LEU A CA 1
ATOM 964 C C . LEU A 1 125 ? -21.832 0.200 11.813 1.00 97.88 125 LEU A C 1
ATOM 966 O O . LEU A 1 125 ? -22.420 -0.836 12.132 1.00 97.88 125 LEU A O 1
ATOM 970 N N . SER A 1 126 ? -21.534 0.494 10.545 1.00 97.81 126 SER A N 1
ATOM 971 C CA . SER A 1 126 ? -21.810 -0.414 9.426 1.00 97.81 126 SER A CA 1
ATOM 972 C C . SER A 1 126 ? -20.972 -1.692 9.516 1.00 97.81 126 SER A C 1
ATOM 974 O O . SER A 1 126 ? -21.517 -2.800 9.500 1.00 97.81 126 SER A O 1
ATOM 976 N N . VAL A 1 127 ? -19.659 -1.541 9.713 1.00 97.00 127 VAL A N 1
ATOM 977 C CA . VAL A 1 127 ? -18.712 -2.659 9.815 1.00 97.00 127 VAL A CA 1
ATOM 978 C C . VAL A 1 127 ? -19.033 -3.537 11.026 1.00 97.00 127 VAL A C 1
ATOM 980 O O . VAL A 1 127 ? -19.105 -4.754 10.887 1.00 97.00 127 VAL A O 1
ATOM 983 N N . LEU A 1 128 ? -19.315 -2.956 12.196 1.00 97.12 128 LEU A N 1
ATOM 984 C CA . LEU A 1 128 ? -19.686 -3.706 13.402 1.00 97.12 128 LEU A CA 1
ATOM 985 C C . LEU A 1 128 ? -20.933 -4.565 13.178 1.00 97.12 128 LEU A C 1
ATOM 987 O O . LEU A 1 128 ? -20.930 -5.747 13.519 1.00 97.12 128 LEU A O 1
ATOM 991 N N . LYS A 1 129 ? -21.981 -4.011 12.552 1.00 97.62 129 LYS A N 1
ATOM 992 C CA . LYS A 1 129 ? -23.175 -4.790 12.190 1.00 97.62 129 LYS A CA 1
ATOM 993 C C . LYS A 1 129 ? -22.807 -5.959 11.279 1.00 97.62 129 LYS A C 1
ATOM 995 O O . LYS A 1 129 ? -23.212 -7.090 11.542 1.00 97.62 129 LYS A O 1
ATOM 1000 N N . ALA A 1 130 ? -22.002 -5.713 10.249 1.00 96.88 130 ALA A N 1
ATOM 1001 C CA . ALA A 1 130 ? -21.578 -6.755 9.320 1.00 96.88 130 ALA A CA 1
ATOM 1002 C C . ALA A 1 130 ? -20.727 -7.847 9.998 1.00 96.88 130 ALA A C 1
ATOM 1004 O O . ALA A 1 130 ? -20.935 -9.030 9.730 1.00 96.88 130 ALA A O 1
ATOM 1005 N N . PHE A 1 131 ? -19.846 -7.485 10.936 1.00 95.31 131 PHE A N 1
ATOM 1006 C CA . PHE A 1 131 ? -19.106 -8.439 11.769 1.00 95.31 131 PHE A CA 1
ATOM 1007 C C . PHE A 1 131 ? -20.057 -9.317 12.585 1.00 95.31 131 PHE A C 1
ATOM 1009 O O . PHE A 1 131 ? -19.917 -10.537 12.565 1.00 95.31 131 PHE A O 1
ATOM 1016 N N . THR A 1 132 ? -21.060 -8.726 13.246 1.00 94.19 132 THR A N 1
ATOM 1017 C CA . THR A 1 132 ? -22.023 -9.484 14.068 1.00 94.19 132 THR A CA 1
ATOM 1018 C C . THR A 1 132 ? -22.922 -10.424 13.264 1.00 94.19 132 THR A C 1
ATOM 1020 O O . THR A 1 132 ? -23.376 -11.430 13.799 1.00 94.19 132 THR A O 1
ATOM 1023 N N . TYR A 1 133 ? -23.163 -10.129 11.983 1.00 93.69 133 TYR A N 1
ATOM 1024 C CA . TYR A 1 133 ? -23.935 -10.992 11.082 1.00 93.69 133 TYR A CA 1
ATOM 1025 C C . TYR A 1 133 ? -23.079 -12.007 10.315 1.00 93.69 133 TYR A C 1
ATOM 1027 O O . TYR A 1 133 ? -23.621 -12.863 9.613 1.00 93.69 133 TYR A O 1
ATOM 1035 N N . SER A 1 134 ? -21.752 -11.928 10.421 1.00 91.38 134 SER A N 1
ATOM 1036 C CA . SER A 1 134 ? -20.847 -12.827 9.716 1.00 91.38 134 SER A CA 1
ATOM 1037 C C . SER A 1 134 ? -20.928 -14.240 10.286 1.00 91.38 134 SER A C 1
ATOM 1039 O O . SER A 1 134 ? -20.673 -14.465 11.465 1.00 91.38 134 SER A O 1
ATOM 1041 N N . SER A 1 135 ? -21.166 -15.231 9.426 1.00 89.12 135 SER A N 1
ATOM 1042 C CA . SER A 1 135 ? -21.090 -16.651 9.804 1.00 89.12 135 SER A CA 1
ATOM 1043 C C . SER A 1 135 ? -19.668 -17.115 10.152 1.00 89.12 135 SER A C 1
ATOM 1045 O O . SER A 1 135 ? -19.482 -18.224 10.656 1.00 89.12 135 SER A O 1
ATOM 1047 N N . LYS A 1 136 ? -18.653 -16.284 9.869 1.00 86.56 136 LYS A N 1
ATOM 1048 C CA . LYS A 1 136 ? -17.253 -16.517 10.245 1.00 86.56 136 LYS A CA 1
ATOM 1049 C C . LYS A 1 136 ? -16.939 -16.054 11.669 1.00 86.56 136 LYS A C 1
ATOM 1051 O O . LYS A 1 136 ? -15.913 -16.477 12.197 1.00 86.56 136 LYS A O 1
ATOM 1056 N N . LEU A 1 137 ? -17.796 -15.236 12.292 1.00 89.00 137 LEU A N 1
ATOM 1057 C CA . LEU A 1 137 ? -17.628 -14.837 13.685 1.00 89.00 137 LEU A CA 1
ATOM 1058 C C . LEU A 1 137 ? -17.858 -16.056 14.585 1.00 89.00 137 LEU A C 1
ATOM 1060 O O . LEU A 1 137 ? -18.975 -16.550 14.713 1.00 89.00 137 LEU A O 1
ATOM 1064 N N . LYS A 1 138 ? -16.782 -16.540 15.198 1.00 81.56 138 LYS A N 1
ATOM 1065 C CA . LYS A 1 138 ? -16.788 -17.642 16.164 1.00 81.56 138 LYS A CA 1
ATOM 1066 C C . LYS A 1 138 ? -16.156 -17.148 17.447 1.00 81.56 138 LYS A C 1
ATOM 1068 O O . LYS A 1 138 ? -15.186 -16.403 17.377 1.00 81.56 138 LYS A O 1
ATOM 1073 N N . SER A 1 139 ? -16.666 -17.557 18.602 1.00 73.69 139 SER A N 1
ATOM 1074 C CA . SER A 1 139 ? -16.006 -17.242 19.877 1.00 73.69 139 SER A CA 1
ATOM 1075 C C . SER A 1 139 ? -14.624 -17.911 19.966 1.00 73.69 139 SER A C 1
ATOM 1077 O O . SER A 1 139 ? -14.407 -18.951 19.339 1.00 73.69 139 SER A O 1
ATOM 1079 N N . ALA A 1 140 ? -13.694 -17.368 20.766 1.00 66.38 140 ALA A N 1
ATOM 1080 C CA . ALA A 1 140 ? -12.364 -17.969 20.955 1.00 66.38 140 ALA A CA 1
ATOM 1081 C C . ALA A 1 140 ? -12.437 -19.460 21.354 1.00 66.38 140 ALA A C 1
ATOM 1083 O O . ALA A 1 140 ? -11.697 -20.285 20.821 1.00 66.38 140 ALA A O 1
ATOM 1084 N N . ARG A 1 141 ? -13.412 -19.832 22.196 1.00 62.19 141 ARG A N 1
ATOM 1085 C CA . ARG A 1 141 ? -13.675 -21.230 22.596 1.00 62.19 141 ARG A CA 1
ATOM 1086 C C . ARG A 1 141 ? -14.071 -22.141 21.432 1.00 62.19 141 ARG A C 1
ATOM 1088 O O . ARG A 1 141 ? -13.653 -23.294 21.373 1.00 62.19 141 ARG A O 1
ATOM 1095 N N . GLU A 1 142 ? -14.878 -21.639 20.503 1.00 65.56 142 GLU A N 1
ATOM 1096 C CA . GLU A 1 142 ? -15.268 -22.384 19.300 1.00 65.56 142 GLU A CA 1
ATOM 1097 C C . GLU A 1 142 ? -14.111 -22.453 18.295 1.00 65.56 142 GLU A C 1
ATOM 1099 O O . GLU A 1 142 ? -13.927 -23.480 17.640 1.00 65.56 142 GLU A O 1
ATOM 1104 N N . GLY A 1 143 ? -13.293 -21.399 18.208 1.00 58.53 143 GLY A N 1
ATOM 1105 C CA . GLY A 1 143 ? -12.099 -21.333 17.362 1.00 58.53 143 GLY A CA 1
ATOM 1106 C C . GLY A 1 143 ? -11.040 -22.379 17.721 1.00 58.53 143 GLY A C 1
ATOM 1107 O O . GLY A 1 143 ? -10.551 -23.075 16.831 1.00 58.53 143 GLY A O 1
ATOM 1108 N N . GLU A 1 144 ? -10.747 -22.567 19.011 1.00 56.03 144 GLU A N 1
ATOM 1109 C CA . GLU A 1 144 ? -9.789 -23.582 19.488 1.00 56.03 144 GLU A CA 1
ATOM 1110 C C . GLU A 1 144 ? -10.250 -25.017 19.186 1.00 56.03 144 GLU A C 1
ATOM 1112 O O . GLU A 1 144 ? -9.447 -25.854 18.773 1.00 56.03 144 GLU A O 1
ATOM 1117 N N . SER A 1 145 ? -11.554 -25.301 19.301 1.00 49.81 145 SER A N 1
ATOM 1118 C CA . SER A 1 145 ? -12.120 -26.627 18.996 1.00 49.81 145 SER A CA 1
ATOM 1119 C C . SER A 1 145 ? -12.032 -27.006 17.508 1.00 49.81 145 SER A C 1
AT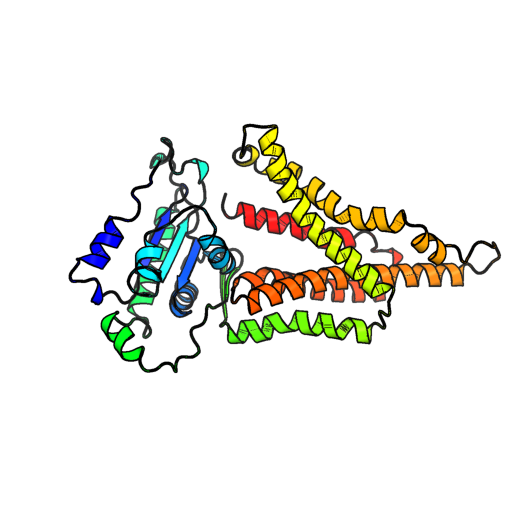OM 1121 O O . SER A 1 145 ? -11.941 -28.184 17.162 1.00 49.81 145 SER A O 1
ATOM 1123 N N . VAL A 1 146 ? -12.000 -26.004 16.622 1.00 49.44 146 VAL A N 1
ATOM 1124 C CA . VAL A 1 146 ? -11.826 -26.171 15.171 1.00 49.44 146 VAL A CA 1
ATOM 1125 C C . VAL A 1 146 ? -10.343 -26.171 14.778 1.00 49.44 146 VAL A C 1
ATOM 1127 O O . VAL A 1 146 ? -10.000 -26.702 13.725 1.00 49.44 146 VAL A O 1
ATOM 1130 N N . GLY A 1 147 ? -9.446 -25.690 15.648 1.00 45.91 147 GLY A N 1
ATOM 1131 C CA . GLY A 1 147 ? -7.988 -25.742 15.473 1.00 45.91 147 GLY A CA 1
ATOM 1132 C C . GLY A 1 147 ? -7.402 -27.158 15.351 1.00 45.91 147 GLY A C 1
ATOM 1133 O O . GLY A 1 147 ? -6.281 -27.315 14.876 1.00 45.91 147 GLY A O 1
ATOM 1134 N N . ALA A 1 148 ? -8.170 -28.200 15.699 1.00 38.66 148 ALA A N 1
ATOM 1135 C CA . ALA A 1 148 ? -7.829 -29.604 15.442 1.00 38.66 148 ALA A CA 1
ATOM 1136 C C . ALA A 1 148 ? -8.198 -30.087 14.020 1.00 38.66 148 ALA A C 1
ATOM 1138 O O . ALA A 1 148 ? -7.772 -31.163 13.602 1.00 38.66 148 ALA A O 1
ATOM 1139 N N . SER A 1 149 ? -8.960 -29.302 13.251 1.00 36.16 149 SER A N 1
ATOM 1140 C CA . SER A 1 149 ? -9.204 -29.525 11.824 1.00 36.16 149 SER A CA 1
ATOM 1141 C C . SER A 1 149 ? -8.372 -28.530 11.021 1.00 36.16 149 SER A C 1
ATOM 1143 O O . SER A 1 149 ? -8.865 -27.540 10.481 1.00 36.16 149 SER A O 1
ATOM 1145 N N . ALA A 1 150 ? -7.072 -28.810 10.960 1.00 37.62 150 ALA A N 1
ATOM 1146 C CA . ALA A 1 150 ? -6.091 -28.154 10.104 1.00 37.62 150 ALA A CA 1
ATOM 1147 C C . ALA A 1 150 ? -6.360 -28.438 8.610 1.00 37.62 150 ALA A C 1
ATOM 1149 O O . ALA A 1 150 ? -5.500 -28.960 7.915 1.00 37.62 150 ALA A O 1
ATOM 1150 N N . ASN A 1 151 ? -7.578 -28.159 8.135 1.00 36.97 151 ASN A N 1
ATOM 1151 C CA . ASN A 1 151 ? -8.015 -28.373 6.757 1.00 36.97 151 ASN A CA 1
ATOM 1152 C C . ASN A 1 151 ? -8.707 -27.153 6.123 1.00 36.97 151 ASN A C 1
ATOM 1154 O O . ASN A 1 151 ? -9.023 -27.213 4.936 1.00 36.97 151 ASN A O 1
ATOM 1158 N N . ASP A 1 152 ? -8.886 -26.026 6.829 1.00 44.78 152 ASP A N 1
ATOM 1159 C CA . ASP A 1 152 ? -9.271 -24.758 6.178 1.00 44.78 152 ASP A CA 1
ATOM 1160 C C . ASP A 1 152 ? -8.019 -24.065 5.599 1.00 44.78 152 ASP A C 1
ATOM 1162 O O . ASP A 1 152 ? -7.641 -22.958 5.976 1.00 44.78 152 ASP A O 1
ATOM 1166 N N . TYR A 1 153 ? -7.334 -24.768 4.688 1.00 40.12 153 TYR A N 1
ATOM 1167 C CA . TYR A 1 153 ? -6.145 -24.350 3.922 1.00 40.12 153 TYR A CA 1
ATOM 1168 C C . TYR A 1 153 ? -6.424 -23.175 2.944 1.00 40.12 153 TYR A C 1
ATOM 1170 O O . TYR A 1 153 ? -5.882 -23.133 1.839 1.00 40.12 153 TYR A O 1
ATOM 1178 N N . ASN A 1 154 ? -7.310 -22.237 3.301 1.00 48.62 154 ASN A N 1
ATOM 1179 C CA . ASN A 1 154 ? -7.842 -21.205 2.402 1.00 48.62 154 ASN A CA 1
ATOM 1180 C C . ASN A 1 154 ? -7.865 -19.779 2.944 1.00 48.62 154 ASN A C 1
ATOM 1182 O O . ASN A 1 154 ? -8.085 -18.867 2.148 1.00 48.62 154 ASN A O 1
ATOM 1186 N N . ASP A 1 155 ? -7.648 -19.565 4.240 1.00 58.19 155 ASP A N 1
ATOM 1187 C CA . ASP A 1 155 ? -7.775 -18.235 4.846 1.00 58.19 155 ASP A CA 1
ATOM 1188 C C . ASP A 1 155 ? -6.412 -17.529 4.970 1.00 58.19 155 ASP A C 1
ATOM 1190 O O . ASP A 1 155 ? -5.997 -17.068 6.030 1.00 58.19 155 ASP A O 1
ATOM 1194 N N . GLU A 1 156 ? -5.660 -17.500 3.869 1.00 72.44 156 GLU A N 1
ATOM 1195 C CA . GLU A 1 156 ? -4.403 -16.751 3.783 1.00 72.44 156 GLU A CA 1
ATOM 1196 C C . GLU A 1 156 ? -4.673 -15.238 3.653 1.00 72.44 156 GLU A C 1
ATOM 1198 O O . GLU A 1 156 ? -5.753 -14.836 3.213 1.00 72.44 156 GLU A O 1
ATOM 1203 N N . ARG A 1 157 ? -3.684 -14.384 3.988 1.00 81.75 157 ARG A N 1
ATOM 1204 C CA . ARG A 1 157 ? -3.769 -12.919 3.791 1.00 81.75 157 ARG A CA 1
ATOM 1205 C C . ARG A 1 157 ? -4.252 -12.600 2.369 1.00 81.75 157 ARG A C 1
ATOM 1207 O O . ARG A 1 157 ? -3.550 -12.885 1.398 1.00 81.75 157 ARG A O 1
ATOM 1214 N N . ALA A 1 158 ? -5.447 -12.025 2.261 1.00 91.56 158 ALA A N 1
ATOM 1215 C CA . ALA A 1 158 ? -6.000 -11.556 0.998 1.00 91.56 158 ALA A CA 1
ATOM 1216 C C . ALA A 1 158 ? -5.333 -10.251 0.557 1.00 91.56 158 ALA A C 1
ATOM 1218 O O . ALA A 1 158 ? -4.749 -9.526 1.363 1.00 91.56 158 ALA A O 1
ATOM 1219 N N . VAL A 1 159 ? -5.456 -9.944 -0.731 1.00 94.69 159 VAL A N 1
ATOM 1220 C CA . VAL A 1 159 ? -5.140 -8.610 -1.233 1.00 94.69 159 VAL A CA 1
ATOM 1221 C C . VAL A 1 159 ? -6.411 -7.782 -1.185 1.00 94.69 159 VAL A C 1
ATOM 1223 O O . VAL A 1 159 ? -7.452 -8.197 -1.700 1.00 94.69 159 VAL A O 1
ATOM 1226 N N . PHE A 1 160 ? -6.309 -6.607 -0.579 1.00 93.94 160 PHE A N 1
ATOM 1227 C CA . PHE A 1 160 ? -7.400 -5.655 -0.497 1.00 93.94 160 PHE A CA 1
ATOM 1228 C C . PHE A 1 160 ? -6.858 -4.235 -0.603 1.00 93.94 160 PHE A C 1
ATOM 1230 O O . PHE A 1 160 ? -5.839 -3.908 0.004 1.00 93.94 160 PHE A O 1
ATOM 1237 N N . PHE A 1 161 ? -7.526 -3.397 -1.382 1.00 94.25 161 PHE A N 1
ATOM 1238 C CA . PHE A 1 161 ? -7.206 -1.979 -1.463 1.00 94.25 161 PHE A CA 1
ATOM 1239 C C . PHE A 1 161 ? -8.415 -1.171 -1.928 1.00 94.25 161 PHE A C 1
ATOM 1241 O O . PHE A 1 161 ? -9.275 -1.699 -2.635 1.00 94.25 161 PHE A O 1
ATOM 1248 N N . ASP A 1 162 ? -8.486 0.103 -1.561 1.00 93.25 162 ASP A N 1
ATOM 1249 C CA . ASP A 1 162 ? -9.460 1.028 -2.133 1.00 93.25 162 ASP A CA 1
ATOM 1250 C C . ASP A 1 162 ? -8.964 1.611 -3.466 1.00 93.25 162 ASP A C 1
ATOM 1252 O O . ASP A 1 162 ? -7.779 1.892 -3.655 1.00 93.25 162 ASP A O 1
ATOM 1256 N N . TYR A 1 163 ? -9.880 1.792 -4.417 1.00 88.25 163 TYR A N 1
ATOM 1257 C CA . TYR A 1 163 ? -9.612 2.538 -5.642 1.00 88.25 163 TYR A CA 1
ATOM 1258 C C . TYR A 1 163 ? -10.080 3.982 -5.466 1.00 88.25 163 TYR A C 1
ATOM 1260 O O . TYR A 1 163 ? -11.273 4.264 -5.595 1.00 88.25 163 TYR A O 1
ATOM 1268 N N . LEU A 1 164 ? -9.138 4.886 -5.169 1.00 84.62 164 LEU A N 1
ATOM 1269 C CA . LEU A 1 164 ? -9.388 6.323 -4.977 1.00 84.62 164 LEU A CA 1
ATOM 1270 C C . LEU A 1 164 ? -10.556 6.598 -4.013 1.00 84.62 164 LEU A C 1
ATOM 1272 O O . LEU A 1 164 ? -11.396 7.445 -4.309 1.00 84.62 164 LEU A O 1
ATOM 1276 N N . THR A 1 165 ? -10.644 5.833 -2.919 1.00 85.88 165 THR A N 1
ATOM 1277 C CA . THR A 1 165 ? -11.727 5.881 -1.918 1.00 85.88 165 THR A CA 1
ATOM 1278 C C . THR A 1 165 ? -13.155 5.648 -2.445 1.00 85.88 165 THR A C 1
ATOM 1280 O O . THR A 1 165 ? -14.122 5.793 -1.698 1.00 85.88 165 THR A O 1
ATOM 1283 N N . TRP A 1 166 ? -13.327 5.253 -3.714 1.00 84.19 166 TRP A N 1
ATOM 1284 C CA . TRP A 1 166 ? -14.646 5.026 -4.320 1.00 84.19 166 TRP A CA 1
ATOM 1285 C C . TRP A 1 166 ? -15.212 3.639 -4.035 1.00 84.19 166 TRP A C 1
ATOM 1287 O O . TRP A 1 166 ? -16.405 3.502 -3.777 1.00 84.19 166 TRP A O 1
ATOM 1297 N N . PHE A 1 167 ? -14.384 2.600 -4.127 1.00 89.94 167 PHE A N 1
ATOM 1298 C CA . PHE A 1 167 ? -14.796 1.225 -3.854 1.00 89.94 167 PHE A CA 1
ATOM 1299 C C . PHE A 1 167 ? -13.602 0.353 -3.474 1.00 89.94 167 PHE A C 1
ATOM 1301 O O . PHE A 1 167 ? -12.453 0.673 -3.779 1.00 89.94 167 PHE A O 1
ATOM 1308 N N . MET A 1 168 ? -13.894 -0.779 -2.836 1.00 94.00 168 MET A N 1
ATOM 1309 C CA . MET A 1 168 ? -12.898 -1.768 -2.437 1.00 94.00 168 MET A CA 1
ATOM 1310 C C . MET A 1 168 ? -12.670 -2.806 -3.530 1.00 94.00 168 MET A C 1
ATOM 1312 O O . MET A 1 168 ? -13.610 -3.412 -4.045 1.00 94.00 168 MET A O 1
ATOM 1316 N N . VAL A 1 169 ? -11.404 -3.066 -3.831 1.00 94.25 169 VAL A N 1
ATOM 1317 C CA . VAL A 1 169 ? -10.959 -4.252 -4.556 1.00 94.25 169 VAL A CA 1
ATOM 1318 C C . VAL A 1 169 ? -10.512 -5.276 -3.526 1.00 94.25 169 VAL A C 1
ATOM 1320 O O . VAL A 1 169 ? -9.706 -4.973 -2.651 1.00 94.25 169 VAL A O 1
ATOM 1323 N N . PHE A 1 170 ? -11.030 -6.495 -3.629 1.00 94.75 170 PHE A N 1
ATOM 1324 C CA . PHE A 1 170 ? -10.662 -7.608 -2.762 1.00 94.75 170 PHE A CA 1
ATOM 1325 C C . PHE A 1 170 ? -10.507 -8.874 -3.598 1.00 94.75 170 PHE A C 1
ATOM 1327 O O . PHE A 1 170 ? -11.388 -9.210 -4.392 1.00 94.75 170 PHE A O 1
ATOM 1334 N N . TYR A 1 171 ? -9.422 -9.615 -3.394 1.00 94.88 171 TYR A N 1
ATOM 1335 C CA . TYR A 1 171 ? -9.270 -10.952 -3.958 1.00 94.88 171 TYR A CA 1
ATOM 1336 C C . TYR A 1 171 ? -8.399 -11.848 -3.077 1.00 94.88 171 TYR A C 1
ATOM 1338 O O . TYR A 1 171 ? -7.488 -11.407 -2.375 1.00 94.88 171 TYR A O 1
ATOM 1346 N N . SER A 1 172 ? -8.702 -13.146 -3.111 1.00 92.88 172 SER A N 1
ATOM 1347 C CA . SER A 1 172 ? -8.009 -14.139 -2.292 1.00 92.88 172 SER A CA 1
ATOM 1348 C C . SER A 1 172 ? -6.564 -14.330 -2.737 1.00 92.88 172 SER A C 1
ATOM 1350 O O . SER A 1 172 ? -6.197 -14.061 -3.885 1.00 92.88 172 SER A O 1
ATOM 1352 N N . ARG A 1 173 ? -5.739 -14.891 -1.851 1.00 90.81 173 ARG A N 1
ATOM 1353 C CA . ARG A 1 173 ? -4.345 -15.186 -2.179 1.00 90.81 173 ARG A CA 1
ATOM 1354 C C . ARG A 1 173 ? -4.182 -16.139 -3.360 1.00 90.81 173 ARG A C 1
ATOM 1356 O O . ARG A 1 173 ? -3.273 -15.963 -4.157 1.00 90.81 173 ARG A O 1
ATOM 1363 N N . ARG A 1 174 ? -5.097 -17.091 -3.547 1.00 91.75 174 ARG A N 1
ATOM 1364 C CA . ARG A 1 174 ? -5.097 -17.974 -4.727 1.00 91.75 174 ARG A CA 1
ATOM 1365 C C . ARG A 1 174 ? -5.223 -17.184 -6.028 1.00 91.75 174 ARG A C 1
ATOM 1367 O O . ARG A 1 174 ? -4.490 -17.438 -6.979 1.00 91.75 174 ARG A O 1
ATOM 1374 N N . VAL A 1 175 ? -6.128 -16.205 -6.052 1.00 94.62 175 VAL A N 1
ATOM 1375 C CA . VAL A 1 175 ? -6.283 -15.296 -7.193 1.00 94.62 175 VAL A CA 1
ATOM 1376 C C . VAL A 1 175 ? -5.042 -14.417 -7.336 1.00 94.62 175 VAL A C 1
ATOM 1378 O O . VAL A 1 175 ? -4.562 -14.245 -8.452 1.00 94.62 175 VAL A O 1
ATOM 1381 N N . ALA A 1 176 ? -4.472 -13.938 -6.224 1.00 94.44 176 ALA A N 1
ATOM 1382 C CA . ALA A 1 176 ? -3.225 -13.178 -6.233 1.00 94.44 176 ALA A CA 1
ATOM 1383 C C . ALA A 1 176 ? -2.082 -13.974 -6.872 1.00 94.44 176 ALA A C 1
ATOM 1385 O O . ALA A 1 176 ? -1.451 -13.467 -7.787 1.00 94.44 176 ALA A O 1
ATOM 1386 N N . VAL A 1 177 ? -1.876 -15.236 -6.480 1.00 94.44 177 VAL A N 1
ATOM 1387 C CA . VAL A 1 177 ? -0.851 -16.115 -7.063 1.00 94.44 177 VAL A CA 1
ATOM 1388 C C . VAL A 1 177 ? -1.012 -16.212 -8.576 1.00 94.44 177 VAL A C 1
ATOM 1390 O O . VAL A 1 177 ? -0.031 -16.053 -9.297 1.00 94.44 177 VAL A O 1
ATOM 1393 N N . VAL A 1 178 ? -2.232 -16.425 -9.074 1.00 95.81 178 VAL A N 1
ATOM 1394 C CA . VAL A 1 178 ? -2.481 -16.515 -10.520 1.00 95.81 178 VAL A CA 1
ATOM 1395 C C . VAL A 1 178 ? -2.206 -15.179 -11.209 1.00 95.81 178 VAL A C 1
ATOM 1397 O O . VAL A 1 178 ? -1.415 -15.138 -12.146 1.00 95.81 178 VAL A O 1
ATOM 1400 N N . LEU A 1 179 ? -2.816 -14.085 -10.741 1.00 95.81 179 LEU A N 1
ATOM 1401 C CA . LEU A 1 179 ? -2.701 -12.769 -11.376 1.00 95.81 179 LEU A CA 1
ATOM 1402 C C . LEU A 1 179 ? -1.266 -12.237 -11.342 1.00 95.81 179 LEU A C 1
ATOM 1404 O O . LEU A 1 179 ? -0.737 -11.805 -12.363 1.00 95.81 179 LEU A O 1
ATOM 1408 N N . HIS A 1 180 ? -0.619 -12.305 -10.181 1.00 95.62 180 HIS A N 1
ATOM 1409 C CA . HIS A 1 180 ? 0.725 -11.774 -9.952 1.00 95.62 180 HIS A CA 1
ATOM 1410 C C . HIS A 1 180 ? 1.810 -12.601 -10.650 1.00 95.62 180 HIS A C 1
ATOM 1412 O O . HIS A 1 180 ? 2.875 -12.069 -10.947 1.00 95.62 180 HIS A O 1
ATOM 1418 N N . SER A 1 181 ? 1.531 -13.863 -10.999 1.00 95.50 181 SER A N 1
ATOM 1419 C CA . SER A 1 181 ? 2.438 -14.682 -11.816 1.00 95.50 181 SER A CA 1
ATOM 1420 C C . SER A 1 181 ? 2.407 -14.328 -13.307 1.00 95.50 181 SER A C 1
ATOM 1422 O O . SER A 1 181 ? 3.338 -14.685 -14.027 1.00 95.50 181 SER A O 1
ATOM 1424 N N . ILE A 1 182 ? 1.374 -13.628 -13.801 1.00 96.19 182 ILE A N 1
ATOM 1425 C CA . ILE A 1 182 ? 1.240 -13.311 -15.234 1.00 96.19 182 ILE A CA 1
ATOM 1426 C C . ILE A 1 182 ? 2.370 -12.387 -15.719 1.00 96.19 182 ILE A C 1
ATOM 1428 O O . ILE A 1 182 ? 3.048 -12.776 -16.673 1.00 96.19 182 ILE A O 1
ATOM 1432 N N . PRO A 1 183 ? 2.649 -11.218 -15.097 1.00 95.25 183 PRO A N 1
ATOM 1433 C CA . PRO A 1 183 ? 3.766 -10.375 -15.528 1.00 95.25 183 PRO A CA 1
ATOM 1434 C C . PRO A 1 183 ? 5.114 -11.091 -15.459 1.00 95.25 183 PRO A C 1
ATOM 1436 O O . PRO A 1 183 ? 5.929 -10.967 -16.368 1.00 95.25 183 PRO A O 1
ATOM 1439 N N . VAL A 1 184 ? 5.317 -11.916 -14.430 1.00 94.38 184 VAL A N 1
ATOM 1440 C CA . VAL A 1 184 ? 6.528 -12.730 -14.261 1.00 94.38 184 VAL A CA 1
ATOM 1441 C C . VAL A 1 184 ? 6.703 -13.685 -15.441 1.00 94.38 184 VAL A C 1
ATOM 1443 O O . VAL A 1 184 ? 7.770 -13.729 -16.053 1.00 94.38 184 VAL A O 1
ATOM 1446 N N . ALA A 1 185 ? 5.649 -14.417 -15.808 1.00 95.06 185 ALA A N 1
ATOM 1447 C CA . ALA A 1 185 ? 5.677 -15.324 -16.948 1.00 95.06 185 ALA A CA 1
ATOM 1448 C C . ALA A 1 185 ? 5.946 -14.576 -18.263 1.00 95.06 185 ALA A C 1
ATOM 1450 O O . ALA A 1 185 ? 6.797 -15.005 -19.041 1.00 95.06 185 ALA A O 1
ATOM 1451 N N . ILE A 1 186 ? 5.284 -13.434 -18.491 1.00 93.81 186 ILE A N 1
ATOM 1452 C CA . ILE A 1 186 ? 5.521 -12.584 -19.669 1.00 93.81 186 ILE A CA 1
ATOM 1453 C C . ILE A 1 186 ? 6.994 -12.160 -19.723 1.00 93.81 186 ILE A C 1
ATOM 1455 O O . ILE A 1 186 ? 7.631 -12.311 -20.764 1.00 93.81 186 ILE A O 1
ATOM 1459 N N . PHE A 1 187 ? 7.553 -11.691 -18.607 1.00 92.06 187 PHE A N 1
ATOM 1460 C CA . PHE A 1 187 ? 8.938 -11.239 -18.529 1.00 92.06 187 PHE A CA 1
ATOM 1461 C C . PHE A 1 187 ? 9.949 -12.344 -18.861 1.00 92.06 187 PHE A C 1
ATOM 1463 O O . PHE A 1 187 ? 10.911 -12.083 -19.576 1.00 92.06 187 PHE A O 1
ATOM 1470 N N . PHE A 1 188 ? 9.741 -13.576 -18.388 1.00 88.56 188 PHE A N 1
ATOM 1471 C CA . PHE A 1 188 ? 10.653 -14.684 -18.694 1.00 88.56 188 PHE A CA 1
ATOM 1472 C C . PHE A 1 188 ? 10.501 -15.216 -20.119 1.00 88.56 188 PHE A C 1
ATOM 1474 O O . PHE A 1 188 ? 11.466 -15.717 -20.688 1.00 88.56 188 PHE A O 1
ATOM 1481 N N . VAL A 1 189 ? 9.311 -15.112 -20.707 1.00 87.81 189 VAL A N 1
ATOM 1482 C CA . VAL A 1 189 ? 9.018 -15.648 -22.040 1.00 87.81 189 VAL A CA 1
ATOM 1483 C C . VAL A 1 189 ? 9.435 -14.679 -23.155 1.00 87.81 189 VAL A C 1
ATOM 1485 O O . VAL A 1 189 ? 9.969 -15.100 -24.181 1.00 87.81 189 VAL A O 1
ATOM 1488 N N . MET A 1 190 ? 9.240 -13.375 -22.965 1.00 82.19 190 MET A N 1
ATOM 1489 C CA . MET A 1 190 ? 9.422 -12.356 -24.011 1.00 82.19 190 MET A CA 1
ATOM 1490 C C . MET A 1 190 ? 10.850 -12.208 -24.564 1.00 82.19 190 MET A C 1
ATOM 1492 O O . MET A 1 190 ? 10.979 -12.067 -25.781 1.00 82.19 190 MET A O 1
ATOM 1496 N N . PRO A 1 191 ? 11.932 -12.318 -23.769 1.00 73.31 191 PRO A N 1
ATOM 1497 C CA . PRO A 1 191 ? 13.302 -12.260 -24.284 1.00 73.31 191 PRO A CA 1
ATOM 1498 C C . PRO A 1 191 ? 13.624 -13.342 -25.326 1.00 73.31 191 PRO A C 1
ATOM 1500 O O . PRO A 1 191 ? 14.433 -13.101 -26.223 1.00 73.31 191 PRO A O 1
ATOM 1503 N N . PHE A 1 192 ? 12.972 -14.511 -25.244 1.00 72.38 192 PHE A N 1
ATOM 1504 C CA . PHE A 1 192 ? 13.122 -15.588 -26.229 1.00 72.38 192 PHE A CA 1
ATOM 1505 C C . PHE A 1 192 ? 12.406 -15.274 -27.547 1.00 72.38 192 PHE A C 1
ATOM 1507 O O . PHE A 1 192 ? 12.915 -15.618 -28.610 1.00 72.38 192 PHE A O 1
ATOM 1514 N N . PHE A 1 193 ? 11.257 -14.594 -27.492 1.00 70.81 193 PHE A N 1
ATOM 1515 C CA . PHE A 1 193 ? 10.511 -14.172 -28.682 1.00 70.81 193 PHE A CA 1
ATOM 1516 C C . PHE A 1 193 ? 11.148 -12.977 -29.394 1.00 70.81 193 PHE A C 1
ATOM 1518 O O . PHE A 1 193 ? 11.092 -12.896 -30.618 1.00 70.81 193 PHE A O 1
ATOM 1525 N N . LEU A 1 194 ? 11.770 -12.070 -28.640 1.00 69.06 194 LEU A N 1
ATOM 1526 C CA . LEU A 1 194 ? 12.398 -10.859 -29.174 1.00 69.06 194 LEU A CA 1
ATOM 1527 C C . LEU A 1 194 ? 13.861 -11.068 -29.595 1.00 69.06 194 LEU A C 1
ATOM 1529 O O . LEU A 1 194 ? 14.536 -10.102 -29.935 1.00 69.06 194 LEU A O 1
ATOM 1533 N N . CYS A 1 195 ? 14.365 -12.313 -29.578 1.00 64.56 195 CYS A N 1
ATOM 1534 C CA . CYS A 1 195 ? 15.757 -12.646 -29.907 1.00 64.56 195 CYS A CA 1
ATOM 1535 C C . CYS A 1 195 ? 16.758 -11.708 -29.221 1.00 64.56 195 CYS A C 1
ATOM 1537 O O . CYS A 1 195 ? 17.745 -11.280 -29.823 1.00 64.56 195 CYS A O 1
ATOM 1539 N N . LEU A 1 196 ? 16.502 -11.386 -27.951 1.00 59.91 196 LEU A N 1
ATOM 1540 C CA . LEU A 1 196 ? 17.256 -10.398 -27.192 1.00 59.91 196 LEU A CA 1
ATOM 1541 C C . LEU A 1 196 ? 18.612 -10.977 -26.727 1.00 59.91 196 LEU A C 1
ATOM 1543 O O . LEU A 1 196 ? 18.953 -10.977 -25.545 1.00 59.91 196 LEU A O 1
ATOM 1547 N N . LEU A 1 197 ? 19.372 -11.560 -27.655 1.00 63.00 197 LEU A N 1
ATOM 1548 C CA . LEU A 1 197 ? 20.594 -12.299 -27.378 1.00 63.00 197 LEU A CA 1
ATOM 1549 C C . LEU A 1 197 ? 21.722 -11.338 -26.980 1.00 63.00 197 LEU A C 1
ATOM 1551 O O . LEU A 1 197 ? 22.083 -10.431 -27.726 1.00 63.00 197 LEU A O 1
ATOM 1555 N N . ASN A 1 198 ? 22.289 -11.587 -25.796 1.00 63.19 198 ASN A N 1
ATOM 1556 C CA . ASN A 1 198 ? 23.405 -10.907 -25.125 1.00 63.19 198 ASN A CA 1
ATOM 1557 C C . ASN A 1 198 ? 23.318 -9.374 -24.970 1.00 63.19 198 ASN A C 1
ATOM 1559 O O . ASN A 1 198 ? 23.315 -8.887 -23.839 1.00 63.19 198 ASN A O 1
ATOM 1563 N N . SER A 1 199 ? 23.271 -8.593 -26.051 1.00 68.19 199 SER A N 1
ATOM 1564 C CA . SER A 1 199 ? 23.361 -7.126 -25.989 1.00 68.19 199 SER A CA 1
ATOM 1565 C C . SER A 1 199 ? 22.121 -6.483 -25.362 1.00 68.19 199 SER A C 1
ATOM 1567 O O . SER A 1 199 ? 22.252 -5.550 -24.568 1.00 68.19 199 SER A O 1
ATOM 1569 N N . GLY A 1 200 ? 20.921 -6.988 -25.655 1.00 75.44 200 GLY A N 1
ATOM 1570 C CA . GLY A 1 200 ? 19.696 -6.447 -25.071 1.00 75.44 200 GLY A CA 1
ATOM 1571 C C . GLY A 1 200 ? 19.462 -6.888 -23.622 1.00 75.44 200 GLY A C 1
ATOM 1572 O O . GLY A 1 200 ? 19.034 -6.061 -22.822 1.00 75.44 200 GLY A O 1
ATOM 1573 N N . LEU A 1 201 ? 19.851 -8.111 -23.228 1.00 80.19 201 LEU A N 1
ATOM 1574 C CA . LEU A 1 201 ? 19.811 -8.536 -21.818 1.00 80.19 201 LEU A CA 1
ATOM 1575 C C . LEU A 1 201 ? 20.678 -7.625 -20.937 1.00 80.19 201 LEU A C 1
ATOM 1577 O O . LEU A 1 201 ? 20.249 -7.177 -19.875 1.00 80.19 201 LEU A O 1
ATOM 1581 N N . LEU A 1 202 ? 21.886 -7.296 -21.399 1.00 83.38 202 LEU A N 1
ATOM 1582 C CA . LEU A 1 202 ? 22.765 -6.367 -20.693 1.00 83.38 202 LEU A CA 1
ATOM 1583 C C . LEU A 1 202 ? 22.132 -4.972 -20.564 1.00 83.38 202 LEU A C 1
ATOM 1585 O O . LEU A 1 202 ? 22.169 -4.375 -19.489 1.00 83.38 202 LEU A O 1
ATOM 1589 N N . ARG A 1 203 ? 21.488 -4.468 -21.623 1.00 82.94 203 ARG A N 1
ATOM 1590 C CA . ARG A 1 203 ? 20.756 -3.188 -21.596 1.00 82.94 203 ARG A CA 1
ATOM 1591 C C . ARG A 1 203 ? 19.565 -3.213 -20.630 1.00 82.94 203 ARG A C 1
ATOM 1593 O O . ARG A 1 203 ? 19.359 -2.232 -19.914 1.00 82.94 203 ARG A O 1
ATOM 1600 N N . MET A 1 204 ? 18.835 -4.328 -20.548 1.00 85.56 204 MET A N 1
ATOM 1601 C CA . MET A 1 204 ? 17.770 -4.527 -19.557 1.00 85.56 204 MET A CA 1
ATOM 1602 C C . MET A 1 204 ? 18.318 -4.452 -18.131 1.00 85.56 204 MET A C 1
ATOM 1604 O O . MET A 1 204 ? 17.775 -3.717 -17.307 1.00 85.56 204 MET A O 1
ATOM 1608 N N . LEU A 1 205 ? 19.424 -5.153 -17.850 1.00 87.19 205 LEU A N 1
ATOM 1609 C CA . LEU A 1 205 ? 20.079 -5.142 -16.538 1.00 87.19 205 LEU A CA 1
ATOM 1610 C C . LEU A 1 205 ? 20.569 -3.743 -16.152 1.00 87.19 205 LEU A C 1
ATOM 1612 O O . LEU A 1 205 ? 20.386 -3.320 -15.010 1.00 87.19 205 LEU A O 1
ATOM 1616 N N . ILE A 1 206 ? 21.140 -2.991 -17.098 1.00 87.19 206 ILE A N 1
ATOM 1617 C CA . ILE A 1 206 ? 21.544 -1.592 -16.883 1.00 87.19 206 ILE A CA 1
ATOM 1618 C C . ILE A 1 206 ? 20.334 -0.739 -16.501 1.00 87.19 206 ILE A C 1
ATOM 1620 O O . ILE A 1 206 ? 20.424 0.084 -15.587 1.00 87.19 206 ILE A O 1
ATOM 1624 N N . HIS A 1 207 ? 19.193 -0.924 -17.170 1.00 86.56 207 HIS A N 1
ATOM 1625 C CA . HIS A 1 207 ? 18.007 -0.134 -16.867 1.00 86.56 207 HIS A CA 1
ATOM 1626 C C . HIS A 1 207 ? 17.368 -0.511 -15.526 1.00 86.56 207 HIS A C 1
ATOM 1628 O O . HIS A 1 207 ? 17.063 0.388 -14.743 1.00 86.56 207 HIS A O 1
ATOM 1634 N N . ALA A 1 208 ? 17.261 -1.807 -15.221 1.00 88.38 208 ALA A N 1
ATOM 1635 C CA . ALA A 1 208 ? 16.814 -2.297 -13.918 1.00 88.38 208 ALA A CA 1
ATOM 1636 C C . ALA A 1 208 ? 17.710 -1.772 -12.781 1.00 88.38 208 ALA A C 1
ATOM 1638 O O . ALA A 1 208 ? 17.216 -1.298 -11.760 1.00 88.38 208 ALA A O 1
ATOM 1639 N N . THR A 1 209 ? 19.032 -1.754 -12.996 1.00 89.50 209 THR A N 1
ATOM 1640 C CA . THR A 1 209 ? 19.994 -1.151 -12.058 1.00 89.50 209 THR A CA 1
ATOM 1641 C C . THR A 1 209 ? 19.738 0.346 -11.883 1.00 89.50 209 THR A C 1
ATOM 1643 O O . THR A 1 209 ? 19.791 0.853 -10.767 1.00 89.50 209 THR A O 1
ATOM 1646 N N . GLY A 1 210 ? 19.411 1.062 -12.962 1.00 88.25 210 GLY A N 1
ATOM 1647 C CA . GLY A 1 210 ? 19.026 2.474 -12.898 1.00 88.25 210 GLY A CA 1
ATOM 1648 C C . GLY A 1 210 ? 17.801 2.712 -12.018 1.00 88.25 210 GLY A C 1
ATOM 1649 O O . GLY A 1 210 ? 17.823 3.618 -11.192 1.00 88.25 210 GLY A O 1
ATOM 1650 N N . ILE A 1 211 ? 16.759 1.886 -12.139 1.00 88.06 211 ILE A N 1
ATOM 1651 C CA . ILE A 1 211 ? 15.552 1.985 -11.298 1.00 88.06 211 ILE A CA 1
ATOM 1652 C C . ILE A 1 211 ? 15.889 1.714 -9.831 1.00 88.06 211 ILE A C 1
ATOM 1654 O O . ILE A 1 211 ? 15.482 2.475 -8.955 1.00 88.06 211 ILE A O 1
ATOM 1658 N N . LEU A 1 212 ? 16.690 0.682 -9.557 1.00 89.94 212 LEU A N 1
ATOM 1659 C CA . LEU A 1 212 ? 17.146 0.382 -8.202 1.00 89.94 212 LEU A CA 1
ATOM 1660 C C . LEU A 1 212 ? 17.905 1.571 -7.586 1.00 89.94 212 LEU A C 1
ATOM 1662 O O . LEU A 1 212 ? 17.612 1.986 -6.465 1.00 89.94 212 LEU A O 1
ATOM 1666 N N . LEU A 1 213 ? 18.840 2.170 -8.329 1.00 90.62 213 LEU A N 1
ATOM 1667 C CA . LEU A 1 213 ? 19.564 3.359 -7.875 1.00 90.62 213 LEU A CA 1
ATOM 1668 C C . LEU A 1 213 ? 18.644 4.576 -7.715 1.00 90.62 213 LEU A C 1
ATOM 1670 O O . LEU A 1 213 ? 18.844 5.359 -6.789 1.00 90.62 213 LEU A O 1
ATOM 1674 N N . ALA A 1 214 ? 17.618 4.724 -8.555 1.00 88.81 214 ALA A N 1
ATOM 1675 C CA . ALA A 1 214 ? 16.625 5.790 -8.440 1.00 88.81 214 ALA A CA 1
ATOM 1676 C C . ALA A 1 214 ? 15.811 5.715 -7.134 1.00 88.81 214 ALA A C 1
ATOM 16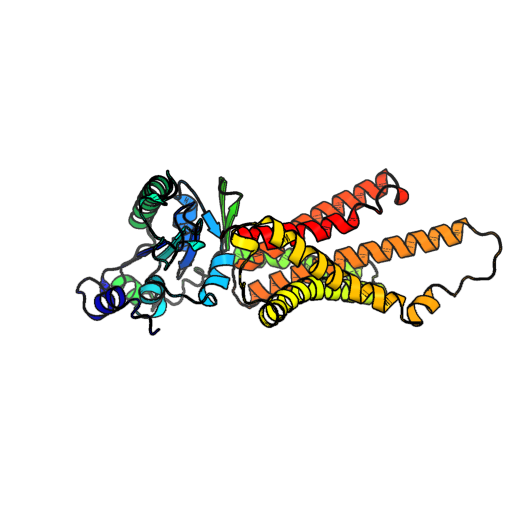78 O O . ALA A 1 214 ? 15.321 6.746 -6.674 1.00 88.81 214 ALA A O 1
ATOM 1679 N N . ILE A 1 215 ? 15.692 4.529 -6.525 1.00 87.00 215 ILE A N 1
ATOM 1680 C CA . ILE A 1 215 ? 15.077 4.322 -5.203 1.00 87.00 215 ILE A CA 1
ATOM 1681 C C . ILE A 1 215 ? 16.101 4.561 -4.082 1.00 87.00 215 ILE A C 1
ATOM 1683 O O . ILE A 1 215 ? 15.812 5.252 -3.107 1.00 87.00 215 ILE A O 1
ATOM 1687 N N . ILE A 1 216 ? 17.320 4.029 -4.225 1.00 89.06 216 ILE A N 1
ATOM 1688 C CA . ILE A 1 216 ? 18.359 4.096 -3.182 1.00 89.06 216 ILE A CA 1
ATOM 1689 C C . ILE A 1 216 ? 18.871 5.527 -2.965 1.00 89.06 216 ILE A C 1
ATOM 1691 O O . ILE A 1 216 ? 19.077 5.937 -1.823 1.00 89.06 216 ILE A O 1
ATOM 1695 N N . PHE A 1 217 ? 19.078 6.304 -4.032 1.00 89.12 217 PHE A N 1
ATOM 1696 C CA . PHE A 1 217 ? 19.668 7.645 -3.939 1.00 89.12 217 PHE A CA 1
ATOM 1697 C C . PHE A 1 217 ? 18.843 8.623 -3.086 1.00 89.12 217 PHE A C 1
ATOM 1699 O O . PHE A 1 217 ? 19.429 9.249 -2.202 1.00 89.12 217 PHE A O 1
ATOM 1706 N N . PRO A 1 218 ? 17.515 8.757 -3.285 1.00 88.88 218 PRO A N 1
ATOM 1707 C CA . PRO A 1 218 ? 16.666 9.555 -2.404 1.00 88.88 218 PRO A CA 1
ATOM 1708 C C . PRO A 1 218 ? 16.739 9.126 -0.935 1.00 88.88 218 PRO A C 1
ATOM 1710 O O . PRO A 1 218 ? 16.857 9.985 -0.069 1.00 88.88 218 PRO A O 1
ATOM 1713 N N . ILE A 1 219 ? 16.737 7.818 -0.646 1.00 86.56 219 ILE A N 1
ATOM 1714 C CA . ILE A 1 219 ? 16.827 7.290 0.729 1.00 86.56 219 ILE A CA 1
ATOM 1715 C C . ILE A 1 219 ? 18.172 7.664 1.361 1.00 86.56 219 ILE A C 1
ATOM 1717 O O . ILE A 1 219 ? 18.225 8.181 2.476 1.00 86.56 219 ILE A O 1
ATOM 1721 N N . MET A 1 220 ? 19.268 7.447 0.634 1.00 88.69 220 MET A N 1
ATOM 1722 C CA . MET A 1 220 ? 20.607 7.812 1.088 1.00 88.69 220 MET A CA 1
ATOM 1723 C C . MET A 1 220 ? 20.714 9.324 1.322 1.00 88.69 220 MET A C 1
ATOM 1725 O O . MET A 1 220 ? 21.257 9.749 2.340 1.00 88.69 220 MET A O 1
ATOM 1729 N N . PHE A 1 221 ? 20.154 10.138 0.422 1.00 87.88 221 PHE A N 1
ATOM 1730 C CA . PHE A 1 221 ? 20.093 11.588 0.581 1.00 87.88 221 PHE A CA 1
ATOM 1731 C C . PHE A 1 221 ? 19.296 11.995 1.829 1.00 87.88 221 PHE A C 1
ATOM 1733 O O . PHE A 1 221 ? 19.776 12.832 2.594 1.00 87.88 221 PHE A O 1
ATOM 1740 N N . SER A 1 222 ? 18.141 11.368 2.091 1.00 84.88 222 SER A N 1
ATOM 1741 C CA . SER A 1 222 ? 17.353 11.591 3.314 1.00 84.88 222 SER A CA 1
ATOM 1742 C C . SER A 1 222 ? 18.184 11.375 4.573 1.00 84.88 222 SER A C 1
ATOM 1744 O O . SER A 1 222 ? 18.163 12.222 5.464 1.00 84.88 222 SER A O 1
ATOM 1746 N N . ILE A 1 223 ? 18.934 10.271 4.635 1.00 85.12 223 ILE A N 1
ATOM 1747 C CA . ILE A 1 223 ? 19.764 9.910 5.792 1.00 85.12 223 ILE A CA 1
ATOM 1748 C C . ILE A 1 223 ? 20.945 10.876 5.934 1.00 85.12 223 ILE A C 1
ATOM 1750 O O . ILE A 1 223 ? 21.177 11.411 7.017 1.00 85.12 223 ILE A O 1
ATOM 1754 N N . LEU A 1 224 ? 21.673 11.142 4.846 1.00 88.25 224 LEU A N 1
ATOM 1755 C CA . LEU A 1 224 ? 22.837 12.033 4.856 1.00 88.25 224 LEU A CA 1
ATOM 1756 C C . LEU A 1 224 ? 22.462 13.459 5.255 1.00 88.25 224 LEU A C 1
ATOM 1758 O O . LEU A 1 224 ? 23.191 14.101 6.006 1.00 88.25 224 LEU A O 1
ATOM 1762 N N . ARG A 1 225 ? 21.301 13.954 4.814 1.00 86.38 225 ARG A N 1
ATOM 1763 C CA . ARG A 1 225 ? 20.816 15.292 5.170 1.00 86.38 225 ARG A CA 1
ATOM 1764 C C . ARG A 1 225 ? 20.707 15.488 6.685 1.00 86.38 225 ARG A C 1
ATOM 1766 O O . ARG A 1 225 ? 20.989 16.586 7.159 1.00 86.38 225 ARG A O 1
ATOM 1773 N N . LEU A 1 226 ? 20.351 14.447 7.442 1.00 84.19 226 LEU A N 1
ATOM 1774 C CA . LEU A 1 226 ? 20.236 14.515 8.906 1.00 84.19 226 LEU A CA 1
ATOM 1775 C C . LEU A 1 226 ? 21.578 14.795 9.604 1.00 84.19 226 LEU A C 1
ATOM 1777 O O . LEU A 1 226 ? 21.586 15.232 10.748 1.00 84.19 226 LEU A O 1
ATOM 1781 N N . GLN A 1 227 ? 22.712 14.593 8.923 1.00 85.88 227 GLN A N 1
ATOM 1782 C CA . GLN A 1 227 ? 24.035 14.953 9.447 1.00 85.88 227 GLN A CA 1
ATOM 1783 C C . GLN A 1 227 ? 24.329 16.456 9.332 1.00 85.88 227 GLN A C 1
ATOM 1785 O O . GLN A 1 227 ? 25.158 16.977 10.074 1.00 85.88 227 GLN A O 1
ATOM 1790 N N . PHE A 1 228 ? 23.655 17.157 8.415 1.00 84.06 228 PHE A N 1
ATOM 1791 C CA . PHE A 1 228 ? 23.882 18.579 8.127 1.00 84.06 228 PHE A CA 1
ATOM 1792 C C . PHE A 1 228 ? 22.739 19.481 8.602 1.00 84.06 228 PHE A C 1
ATOM 1794 O O . PHE A 1 228 ? 22.909 20.696 8.690 1.00 84.06 228 PHE A O 1
ATOM 1801 N N . SER A 1 229 ? 21.564 18.914 8.885 1.00 82.25 229 SER A N 1
ATOM 1802 C CA . SER A 1 229 ? 20.383 19.654 9.314 1.00 82.25 229 SER A CA 1
ATOM 1803 C C . SER A 1 229 ? 19.670 18.949 10.457 1.00 82.25 229 SER A C 1
ATOM 1805 O O . SER A 1 229 ? 19.305 17.781 10.351 1.00 82.25 229 SER A O 1
ATOM 1807 N N . SER A 1 230 ? 19.387 19.703 11.516 1.00 75.44 230 SER A N 1
ATOM 1808 C CA . SER A 1 230 ? 18.583 19.250 12.654 1.00 75.44 230 SER A CA 1
ATOM 1809 C C . SER A 1 230 ? 17.080 19.193 12.340 1.00 75.44 230 SER A C 1
ATOM 1811 O O . SER A 1 230 ? 16.302 18.677 13.140 1.00 75.44 230 SER A O 1
ATOM 1813 N N . TYR A 1 231 ? 16.646 19.730 11.193 1.00 72.56 231 TYR A N 1
ATOM 1814 C CA . TYR A 1 231 ? 15.243 19.741 10.780 1.00 72.56 231 TYR A CA 1
ATOM 1815 C C . TYR A 1 231 ? 14.895 18.431 10.072 1.00 72.56 231 TYR A C 1
ATOM 1817 O O . TYR A 1 231 ? 14.898 18.345 8.842 1.00 72.56 231 TYR A O 1
ATOM 1825 N N . ALA A 1 232 ? 14.580 17.403 10.862 1.00 63.72 232 ALA A N 1
ATOM 1826 C CA . ALA A 1 232 ? 14.332 16.058 10.353 1.00 63.72 232 ALA A CA 1
ATOM 1827 C C . ALA A 1 232 ? 13.149 15.975 9.367 1.00 63.72 232 ALA A C 1
ATOM 1829 O O . ALA A 1 232 ? 13.110 15.045 8.565 1.00 63.72 232 ALA A O 1
ATOM 1830 N N . ILE A 1 233 ? 12.229 16.953 9.353 1.00 70.94 233 ILE A N 1
ATOM 1831 C CA . ILE A 1 233 ? 10.960 16.843 8.616 1.00 70.94 233 ILE A CA 1
ATOM 1832 C C . ILE A 1 233 ? 10.404 18.202 8.115 1.00 70.94 233 ILE A C 1
ATOM 1834 O O . ILE A 1 233 ? 9.220 18.507 8.214 1.00 70.94 233 ILE A O 1
ATOM 1838 N N . ASN A 1 234 ? 11.264 19.066 7.566 1.00 75.00 234 ASN A N 1
ATOM 1839 C CA . ASN A 1 234 ? 10.889 20.407 7.065 1.00 75.00 234 ASN A CA 1
ATOM 1840 C C . ASN A 1 234 ? 9.787 20.434 5.979 1.00 75.00 234 ASN A C 1
ATOM 1842 O O . ASN A 1 234 ? 9.181 21.478 5.737 1.00 75.00 234 ASN A O 1
ATOM 1846 N N . TRP A 1 235 ? 9.538 19.311 5.313 1.00 74.69 235 TRP A N 1
ATOM 1847 C CA . TRP A 1 235 ? 8.533 19.200 4.266 1.00 74.69 235 TRP A CA 1
ATOM 1848 C C . TRP A 1 235 ? 7.095 19.056 4.777 1.00 74.69 235 TRP A C 1
ATOM 1850 O O . TRP A 1 235 ? 6.173 19.203 3.986 1.00 74.69 235 TRP A O 1
ATOM 1860 N N . PHE A 1 236 ? 6.877 18.838 6.076 1.00 70.44 236 PHE A N 1
ATOM 1861 C CA . PHE A 1 236 ? 5.525 18.784 6.648 1.00 70.44 236 PHE A CA 1
ATOM 1862 C C . PHE A 1 236 ? 4.784 20.118 6.539 1.00 70.44 236 PHE A C 1
ATOM 1864 O O . PHE A 1 236 ? 3.608 20.159 6.206 1.00 70.44 236 PHE A O 1
ATOM 1871 N N . SER A 1 237 ? 5.481 21.236 6.753 1.00 73.94 237 SER A N 1
ATOM 1872 C CA . SER A 1 237 ? 4.877 22.563 6.582 1.00 73.94 237 SER A CA 1
ATOM 1873 C C . SER A 1 237 ? 4.762 22.978 5.113 1.00 73.94 237 SER A C 1
ATOM 1875 O O . SER A 1 237 ? 3.993 23.876 4.790 1.00 73.94 237 SER A O 1
ATOM 1877 N N . ASN A 1 238 ? 5.552 22.365 4.225 1.00 79.12 238 ASN A N 1
ATOM 1878 C CA . ASN A 1 238 ? 5.590 22.682 2.799 1.00 79.12 238 ASN A CA 1
ATOM 1879 C C . ASN A 1 238 ? 5.759 21.390 1.980 1.00 79.12 238 ASN A C 1
ATOM 1881 O O . ASN A 1 238 ? 6.886 21.074 1.577 1.00 79.12 238 ASN A O 1
ATOM 1885 N N . PRO A 1 239 ? 4.659 20.666 1.692 1.00 76.94 239 PRO A N 1
ATOM 1886 C CA . PRO A 1 239 ? 4.685 19.386 0.977 1.00 76.94 239 PRO A CA 1
ATOM 1887 C C . PRO A 1 239 ? 5.452 19.437 -0.350 1.00 76.94 239 PRO A C 1
ATOM 1889 O O . PRO A 1 239 ? 6.137 18.490 -0.732 1.00 76.94 239 PRO A O 1
ATOM 1892 N N . TYR A 1 240 ? 5.432 20.584 -1.035 1.00 82.12 240 TYR A N 1
ATOM 1893 C CA . TYR A 1 240 ? 6.131 20.763 -2.307 1.00 82.12 240 TYR A CA 1
ATOM 1894 C C . TYR A 1 240 ? 7.654 20.562 -2.226 1.00 82.12 240 TYR A C 1
ATOM 1896 O O . TYR A 1 240 ? 8.286 20.208 -3.224 1.00 82.12 240 TYR A O 1
ATOM 1904 N N . LEU A 1 241 ? 8.252 20.746 -1.043 1.00 83.69 241 LEU A N 1
ATOM 1905 C CA . LEU A 1 241 ? 9.684 20.524 -0.830 1.00 83.69 241 LEU A CA 1
ATOM 1906 C C . LEU A 1 241 ? 10.082 19.065 -1.047 1.00 83.69 241 LEU A C 1
ATOM 1908 O O . LEU A 1 241 ? 11.198 18.812 -1.490 1.00 83.69 241 LEU A O 1
ATOM 1912 N N . VAL A 1 242 ? 9.176 18.115 -0.809 1.00 81.69 242 VAL A N 1
ATOM 1913 C CA . VAL A 1 242 ? 9.436 16.689 -1.035 1.00 81.69 242 VAL A CA 1
ATOM 1914 C C . VAL A 1 242 ? 9.775 16.428 -2.503 1.00 81.69 242 VAL A C 1
ATOM 1916 O O . VAL A 1 242 ? 10.779 15.780 -2.801 1.00 81.69 242 VAL A O 1
ATOM 1919 N N . PHE A 1 243 ? 9.003 17.000 -3.431 1.00 83.44 243 PHE A N 1
ATOM 1920 C CA . PHE A 1 243 ? 9.271 16.874 -4.865 1.00 83.44 243 PHE A CA 1
ATOM 1921 C C . PHE A 1 243 ? 10.641 17.456 -5.226 1.00 83.44 243 PHE A C 1
ATOM 1923 O O . PHE A 1 243 ? 11.440 16.792 -5.885 1.00 83.44 243 PHE A O 1
ATOM 1930 N N . MET A 1 244 ? 10.944 18.663 -4.741 1.00 84.44 244 MET A N 1
ATOM 1931 C CA . MET A 1 244 ? 12.221 19.336 -5.008 1.00 84.44 244 MET A CA 1
ATOM 1932 C C . MET A 1 244 ? 13.426 18.597 -4.420 1.00 84.44 244 MET A C 1
ATOM 1934 O O . MET A 1 244 ? 14.511 18.644 -4.992 1.00 84.44 244 MET A O 1
ATOM 1938 N N . MET A 1 245 ? 13.251 17.913 -3.292 1.00 83.00 245 MET A N 1
ATOM 1939 C CA . MET A 1 245 ? 14.329 17.191 -2.626 1.00 83.00 245 MET A CA 1
ATOM 1940 C C . MET A 1 245 ? 14.587 15.817 -3.244 1.00 83.00 245 MET A C 1
ATOM 1942 O O . MET A 1 245 ? 15.741 15.450 -3.446 1.00 83.00 245 MET A O 1
ATOM 1946 N N . PHE A 1 246 ? 13.538 15.050 -3.549 1.00 85.81 246 PHE A N 1
ATOM 1947 C CA . PHE A 1 246 ? 13.698 13.635 -3.893 1.00 85.81 246 PHE A CA 1
ATOM 1948 C C . PHE A 1 246 ? 13.655 13.346 -5.393 1.00 85.81 246 PHE A C 1
ATOM 1950 O O . PHE A 1 246 ? 14.352 12.427 -5.830 1.00 85.81 246 PHE A O 1
ATOM 1957 N N . ILE A 1 247 ? 12.930 14.134 -6.205 1.00 87.19 247 ILE A N 1
ATOM 1958 C CA . ILE A 1 247 ? 12.914 13.937 -7.667 1.00 87.19 247 ILE A CA 1
ATOM 1959 C C . ILE A 1 247 ? 14.328 14.057 -8.255 1.00 87.19 247 ILE A C 1
ATOM 1961 O O . ILE A 1 247 ? 14.737 13.131 -8.959 1.00 87.19 247 ILE A O 1
ATOM 1965 N N . PRO A 1 248 ? 15.117 15.120 -7.983 1.00 89.56 248 PRO A N 1
ATOM 1966 C CA . PRO A 1 248 ? 16.433 15.261 -8.606 1.00 89.56 248 PRO A CA 1
ATOM 1967 C C . PRO A 1 248 ? 17.394 14.132 -8.220 1.00 89.56 248 PRO A C 1
ATOM 1969 O O . PRO A 1 248 ? 18.115 13.620 -9.073 1.00 89.56 248 PRO A O 1
ATOM 1972 N N . CYS A 1 249 ? 17.368 13.694 -6.957 1.00 88.44 249 CYS A N 1
ATOM 1973 C CA . CYS A 1 249 ? 18.168 12.563 -6.484 1.00 88.44 249 CYS A CA 1
ATOM 1974 C C . CYS A 1 249 ? 17.761 11.248 -7.159 1.00 88.44 249 CYS A C 1
ATOM 1976 O O . CYS A 1 249 ? 18.627 10.460 -7.538 1.00 88.44 249 CYS A O 1
ATOM 1978 N N . SER A 1 250 ? 16.458 11.024 -7.347 1.00 89.00 250 SER A N 1
ATOM 1979 C CA . SER A 1 250 ? 15.947 9.836 -8.033 1.00 89.00 250 SER A CA 1
ATOM 1980 C C . SER A 1 250 ? 16.372 9.825 -9.504 1.00 89.00 250 SER A C 1
ATOM 1982 O O . SER A 1 250 ? 16.907 8.830 -9.994 1.00 89.00 250 SER A O 1
ATOM 1984 N N . LEU A 1 251 ? 16.242 10.967 -10.190 1.00 87.62 251 LEU A N 1
ATOM 1985 C CA . LEU A 1 251 ? 16.687 11.136 -11.576 1.00 87.62 251 LEU A CA 1
ATOM 1986 C C . LEU A 1 251 ? 18.193 10.909 -11.722 1.00 87.62 251 LEU A C 1
ATOM 1988 O O . LEU A 1 251 ? 18.623 10.263 -12.676 1.00 87.62 251 LEU A O 1
ATOM 1992 N N . LEU A 1 252 ? 18.995 11.393 -10.771 1.00 88.44 252 LEU A N 1
ATOM 1993 C CA . LEU A 1 252 ? 20.432 11.145 -10.757 1.00 88.44 252 LEU A CA 1
ATOM 1994 C C . LEU A 1 252 ? 20.731 9.641 -10.673 1.00 88.44 252 LEU A C 1
ATOM 1996 O O . LEU A 1 252 ? 21.479 9.127 -11.505 1.00 88.44 252 LEU A O 1
ATOM 2000 N N . GLY A 1 253 ? 20.095 8.927 -9.736 1.00 88.44 253 GLY A N 1
ATOM 2001 C CA . GLY A 1 253 ? 20.205 7.470 -9.612 1.00 88.44 253 GLY A CA 1
ATOM 2002 C C . GLY A 1 253 ? 19.851 6.735 -10.910 1.00 88.44 253 GLY A C 1
ATOM 2003 O O . GLY A 1 253 ? 20.604 5.871 -11.360 1.00 88.44 253 GLY A O 1
ATOM 2004 N N . LEU A 1 254 ? 18.767 7.151 -11.574 1.00 88.31 254 LEU A N 1
ATOM 2005 C CA . LEU A 1 254 ? 18.312 6.572 -12.842 1.00 88.31 254 LEU A CA 1
ATOM 2006 C C . LEU A 1 254 ? 19.318 6.754 -13.992 1.00 88.31 254 LEU A C 1
ATOM 2008 O O . LEU A 1 254 ? 19.427 5.893 -14.872 1.00 88.31 254 LEU A O 1
ATOM 2012 N N . LEU A 1 255 ? 20.030 7.883 -14.023 1.00 87.69 255 LEU A N 1
ATOM 2013 C CA . LEU A 1 255 ? 20.923 8.255 -15.123 1.00 87.69 255 LEU A CA 1
ATOM 2014 C C . LEU A 1 255 ? 22.355 7.722 -14.963 1.00 87.69 255 LEU A C 1
ATOM 2016 O O . LEU A 1 255 ? 23.031 7.533 -15.976 1.00 87.69 255 LEU A O 1
ATOM 2020 N N . ILE A 1 256 ? 22.813 7.428 -13.741 1.00 88.00 256 ILE A N 1
ATOM 2021 C CA . ILE A 1 256 ? 24.192 6.983 -13.463 1.00 88.00 256 ILE A CA 1
ATOM 2022 C C . ILE A 1 256 ? 24.621 5.774 -14.314 1.00 88.00 256 ILE A C 1
ATOM 2024 O O . ILE A 1 256 ? 25.632 5.890 -15.014 1.00 88.00 256 ILE A O 1
ATOM 2028 N N . PRO A 1 257 ? 23.882 4.643 -14.358 1.00 86.94 257 PRO A N 1
ATOM 2029 C CA . PRO A 1 257 ? 24.309 3.482 -15.143 1.00 86.94 257 PRO A CA 1
ATOM 2030 C C . PRO A 1 257 ? 24.426 3.785 -16.638 1.00 86.94 257 PRO A C 1
ATOM 2032 O O . PRO A 1 257 ? 25.274 3.216 -17.322 1.00 86.94 257 PRO A O 1
ATOM 2035 N N . ARG A 1 258 ? 23.616 4.725 -17.145 1.00 82.12 258 ARG A N 1
ATOM 2036 C CA . ARG A 1 258 ? 23.663 5.157 -18.548 1.00 82.12 258 ARG A CA 1
ATOM 2037 C C . ARG A 1 258 ? 24.926 5.956 -18.836 1.00 82.12 258 ARG A C 1
ATOM 2039 O O . ARG A 1 258 ? 25.618 5.661 -19.803 1.00 82.12 258 ARG A O 1
ATOM 2046 N N . VAL A 1 259 ? 25.244 6.941 -17.998 1.00 84.56 259 VAL A N 1
ATOM 2047 C CA . VAL A 1 259 ? 26.455 7.762 -18.162 1.00 84.56 259 VAL A CA 1
ATOM 2048 C C . VAL A 1 259 ? 27.706 6.888 -18.092 1.00 84.56 259 VAL A C 1
ATOM 2050 O O . VAL A 1 259 ? 28.598 7.020 -18.931 1.00 84.56 259 VAL A O 1
ATOM 2053 N N . ILE A 1 260 ? 27.745 5.946 -17.147 1.00 84.38 260 ILE A N 1
ATOM 2054 C CA . ILE A 1 260 ? 28.843 4.985 -17.007 1.00 84.38 260 ILE A CA 1
ATOM 2055 C C . ILE A 1 260 ? 28.971 4.125 -18.273 1.00 84.38 260 ILE A C 1
ATOM 2057 O O . ILE A 1 260 ? 30.064 4.008 -18.822 1.00 84.38 260 ILE A O 1
ATOM 2061 N N . TRP A 1 261 ? 27.863 3.592 -18.792 1.00 80.31 261 TRP A N 1
ATOM 2062 C CA . TRP A 1 261 ? 27.849 2.792 -20.021 1.00 80.31 261 TRP A CA 1
ATOM 2063 C C . TRP A 1 261 ? 28.400 3.542 -21.247 1.00 80.31 261 TRP A C 1
ATOM 2065 O O . TRP A 1 261 ? 29.231 3.009 -21.986 1.00 80.31 261 TRP A O 1
ATOM 2075 N N . PHE A 1 262 ? 28.001 4.804 -21.439 1.00 74.12 262 PHE A N 1
ATOM 2076 C CA . PHE A 1 262 ? 28.521 5.654 -22.521 1.00 74.12 262 PHE A CA 1
ATOM 2077 C C . PHE A 1 262 ? 29.989 6.069 -22.326 1.00 74.12 262 PHE A C 1
ATOM 2079 O O . PHE A 1 262 ? 30.665 6.444 -23.286 1.00 74.12 262 PHE A O 1
ATOM 2086 N N . SER A 1 263 ? 30.499 5.985 -21.097 1.00 71.44 263 SER A N 1
ATOM 2087 C CA . SER A 1 263 ? 31.887 6.319 -20.770 1.00 71.44 263 SER A CA 1
ATOM 2088 C C . SER A 1 263 ? 32.861 5.160 -21.022 1.00 71.44 263 SER A C 1
ATOM 2090 O O . SER A 1 263 ? 34.061 5.403 -21.154 1.00 71.44 263 SER A O 1
ATOM 2092 N N . PHE A 1 264 ? 32.381 3.914 -21.134 1.00 68.31 264 PHE A N 1
ATOM 2093 C CA . PHE A 1 264 ? 33.235 2.747 -21.380 1.00 68.31 264 PHE A CA 1
ATOM 2094 C C . PHE A 1 264 ? 33.573 2.548 -22.875 1.00 68.31 264 PHE A C 1
ATOM 2096 O O . PHE A 1 264 ? 32.680 2.604 -23.716 1.00 68.31 264 PHE A O 1
ATOM 2103 N N . PRO A 1 265 ? 34.832 2.222 -23.240 1.00 51.16 265 PRO A N 1
ATOM 2104 C CA . PRO A 1 265 ? 35.261 2.072 -24.640 1.00 51.16 265 PRO A CA 1
ATOM 2105 C C . PRO A 1 265 ? 34.532 0.977 -25.439 1.00 51.16 265 PRO A C 1
ATOM 2107 O O . PRO A 1 265 ? 34.444 1.076 -26.660 1.00 51.16 265 PRO A O 1
ATOM 2110 N N . LEU A 1 266 ? 33.983 -0.050 -24.775 1.00 49.06 266 LEU A N 1
ATOM 2111 C CA . LEU A 1 266 ? 33.266 -1.148 -25.440 1.00 49.06 266 LEU A CA 1
ATOM 2112 C C . LEU A 1 266 ? 31.988 -0.683 -26.160 1.00 49.06 266 LEU A C 1
ATOM 2114 O O . LEU A 1 266 ? 31.636 -1.251 -27.190 1.00 49.06 266 LEU A O 1
ATOM 2118 N N . SER A 1 267 ? 31.315 0.361 -25.657 1.00 50.25 267 SER A N 1
ATOM 2119 C CA . SER A 1 267 ? 30.132 0.938 -26.313 1.00 50.25 267 SER A CA 1
ATOM 2120 C C . SER A 1 267 ? 30.501 1.748 -27.558 1.00 50.25 267 SER A C 1
ATOM 2122 O O . SER A 1 267 ? 29.708 1.837 -28.492 1.00 50.25 267 SER A O 1
ATOM 2124 N N . ARG A 1 268 ? 31.737 2.267 -27.618 1.00 43.41 268 ARG A N 1
ATOM 2125 C CA . ARG A 1 268 ? 32.279 2.917 -28.816 1.00 43.41 268 ARG A CA 1
ATOM 2126 C C . ARG A 1 268 ? 32.672 1.907 -29.883 1.00 43.41 268 ARG A C 1
ATOM 2128 O O . ARG A 1 268 ? 32.428 2.210 -31.033 1.00 43.41 268 ARG A O 1
ATOM 2135 N N . CYS A 1 269 ? 33.161 0.712 -29.534 1.00 39.59 269 CYS A N 1
ATOM 2136 C CA . CYS A 1 269 ? 33.469 -0.337 -30.522 1.00 39.59 269 CYS A CA 1
ATOM 2137 C C . CYS A 1 269 ? 32.245 -0.810 -31.323 1.00 39.59 269 CYS A C 1
ATOM 2139 O O . CYS A 1 269 ? 32.374 -1.073 -32.512 1.00 39.59 269 CYS A O 1
ATOM 2141 N N . PHE A 1 270 ? 31.060 -0.875 -30.704 1.00 42.69 270 PHE A N 1
ATOM 2142 C CA . PHE A 1 270 ? 29.810 -1.164 -31.425 1.00 42.69 270 PHE A CA 1
ATOM 2143 C C . PHE A 1 270 ? 29.344 0.004 -32.312 1.00 42.69 270 PHE A C 1
ATOM 2145 O O . PHE A 1 270 ? 28.631 -0.216 -33.280 1.00 42.69 270 PHE A O 1
ATOM 2152 N N . SER A 1 271 ? 29.764 1.235 -32.002 1.00 40.16 271 SER A N 1
ATOM 2153 C CA . SER A 1 271 ? 29.456 2.441 -32.784 1.00 40.16 271 SER A CA 1
ATOM 2154 C C . SER A 1 271 ? 30.548 2.814 -33.798 1.00 40.16 271 SER A C 1
ATOM 2156 O O . SER A 1 271 ? 30.299 3.649 -34.662 1.00 40.16 271 SER A O 1
ATOM 2158 N N . SER A 1 272 ? 31.761 2.269 -33.677 1.00 34.94 272 SER A N 1
ATOM 2159 C CA . SER A 1 272 ? 32.954 2.683 -34.428 1.00 34.94 272 SER A CA 1
ATOM 2160 C C . SER A 1 272 ? 33.341 1.708 -35.533 1.00 34.94 272 SER A C 1
ATOM 2162 O O . SER A 1 272 ? 34.475 1.749 -36.005 1.00 34.94 272 SER A O 1
ATOM 2164 N N . GLN A 1 273 ? 32.431 0.821 -35.934 1.00 36.28 273 GLN A N 1
ATOM 2165 C CA . GLN A 1 273 ? 32.606 0.005 -37.130 1.00 36.28 273 GLN A CA 1
ATOM 2166 C C . GLN A 1 273 ? 31.962 0.652 -38.363 1.00 36.28 273 GLN A C 1
ATOM 2168 O O . GLN A 1 273 ? 31.654 -0.054 -39.299 1.00 36.28 273 GLN A O 1
ATOM 2173 N N . ASP A 1 274 ? 31.781 1.976 -38.378 1.00 41.56 274 ASP A N 1
ATOM 2174 C CA . ASP A 1 274 ? 31.357 2.735 -39.560 1.00 41.56 274 ASP A CA 1
ATOM 2175 C C . ASP A 1 274 ? 31.956 4.146 -39.494 1.00 41.56 274 ASP A C 1
ATOM 2177 O O . ASP A 1 274 ? 31.344 5.112 -39.036 1.00 41.56 274 ASP A O 1
ATOM 2181 N N . THR A 1 275 ? 33.219 4.299 -39.882 1.00 41.66 275 THR A N 1
ATOM 2182 C CA . THR A 1 275 ? 33.758 5.628 -40.215 1.00 41.66 275 THR A CA 1
ATOM 2183 C C . THR A 1 275 ? 34.731 5.526 -41.380 1.00 41.66 275 THR A C 1
ATOM 2185 O O . THR A 1 275 ? 35.874 5.956 -41.299 1.00 41.66 275 THR A O 1
ATOM 2188 N N . GLU A 1 276 ? 34.246 4.984 -42.494 1.00 40.88 276 GLU A N 1
ATOM 2189 C CA . GLU A 1 276 ? 34.667 5.438 -43.815 1.00 40.88 276 GLU A CA 1
ATOM 2190 C C . GLU A 1 276 ? 33.417 5.944 -44.535 1.00 40.88 276 GLU A C 1
ATOM 2192 O O . GLU A 1 276 ? 32.389 5.277 -44.612 1.00 40.88 276 GLU A O 1
ATOM 2197 N N . ARG A 1 277 ? 33.467 7.217 -44.908 1.00 51.03 277 ARG A N 1
ATOM 2198 C CA . ARG A 1 277 ? 32.334 8.014 -45.361 1.00 51.03 277 ARG A CA 1
ATOM 2199 C C . ARG A 1 277 ? 32.178 7.796 -46.870 1.00 51.03 277 ARG A C 1
ATOM 2201 O O . ARG A 1 277 ? 32.989 8.333 -47.611 1.00 51.03 277 ARG A O 1
ATOM 2208 N N . ASP A 1 278 ? 31.154 7.045 -47.285 1.00 44.94 278 ASP A N 1
ATOM 2209 C CA . ASP A 1 278 ? 30.633 6.985 -48.664 1.00 44.94 278 ASP A CA 1
ATOM 2210 C C . ASP A 1 278 ? 29.146 6.514 -48.689 1.00 44.94 278 ASP A C 1
ATOM 2212 O O . ASP A 1 278 ? 28.635 6.034 -47.673 1.00 44.94 278 ASP A O 1
ATOM 2216 N N . PRO A 1 279 ? 28.387 6.738 -49.783 1.00 49.41 279 PRO A N 1
ATOM 2217 C CA . PRO A 1 279 ? 26.955 7.050 -49.758 1.00 49.41 279 PRO A CA 1
ATOM 2218 C C . PRO A 1 279 ? 26.057 5.812 -49.656 1.00 49.41 279 PRO A C 1
ATOM 2220 O O . PRO A 1 279 ? 25.618 5.249 -50.658 1.00 49.41 279 PRO A O 1
ATOM 2223 N N . LEU A 1 280 ? 25.696 5.429 -48.435 1.00 52.06 280 LEU A N 1
ATOM 2224 C CA . LEU A 1 280 ? 24.554 4.546 -48.197 1.00 52.06 280 LEU A CA 1
ATOM 2225 C C . LEU A 1 280 ? 23.759 5.010 -46.969 1.00 52.06 280 LEU A C 1
ATOM 2227 O O . LEU A 1 280 ? 23.570 4.274 -46.004 1.00 52.06 280 LEU A O 1
ATOM 2231 N N . ASP A 1 281 ? 23.269 6.253 -47.034 1.00 59.44 281 ASP A N 1
ATOM 2232 C CA . ASP A 1 281 ? 22.442 6.898 -45.999 1.00 59.44 281 ASP A CA 1
ATOM 2233 C C . ASP A 1 281 ? 21.224 6.061 -45.581 1.00 59.44 281 ASP A C 1
ATOM 2235 O O . ASP A 1 281 ? 20.762 6.148 -44.448 1.00 59.44 281 ASP A O 1
ATOM 2239 N N . LEU A 1 282 ? 20.704 5.212 -46.473 1.00 56.66 282 LEU A N 1
ATOM 2240 C CA . LEU A 1 282 ? 19.578 4.340 -46.149 1.00 56.66 282 LEU A CA 1
ATOM 2241 C C . LEU A 1 282 ? 19.979 3.233 -45.163 1.00 56.66 282 LEU A C 1
ATOM 2243 O O . LEU A 1 282 ? 19.210 2.894 -44.270 1.00 56.66 282 LEU A O 1
ATOM 2247 N N . LEU A 1 283 ? 21.181 2.671 -45.304 1.00 59.69 283 LEU A N 1
ATOM 2248 C CA . LEU A 1 283 ? 21.636 1.558 -44.473 1.00 59.69 283 LEU A CA 1
ATOM 2249 C C . LEU A 1 283 ? 22.097 2.060 -43.100 1.00 59.69 283 LEU A C 1
ATOM 2251 O O . LEU A 1 283 ? 21.761 1.446 -42.091 1.00 59.69 283 LEU A O 1
ATOM 2255 N N . SER A 1 284 ? 22.734 3.234 -43.041 1.00 60.41 284 SER A N 1
ATOM 2256 C CA . SER A 1 284 ? 23.050 3.905 -41.773 1.00 60.41 284 SER A CA 1
ATOM 2257 C C . SER A 1 284 ? 21.784 4.326 -41.014 1.00 60.41 284 SER A C 1
ATOM 2259 O O . SER A 1 284 ? 21.692 4.107 -39.806 1.00 60.41 284 SER A O 1
ATOM 2261 N N . GLN A 1 285 ? 20.756 4.838 -41.703 1.00 61.59 285 GLN A N 1
ATOM 2262 C CA . GLN A 1 285 ? 19.455 5.140 -41.093 1.00 61.59 285 GLN A CA 1
ATOM 2263 C C . GLN A 1 285 ? 18.738 3.885 -40.579 1.00 61.59 285 GLN A C 1
ATOM 2265 O O . GLN A 1 285 ? 18.167 3.914 -39.488 1.00 61.59 285 GLN A O 1
ATOM 2270 N N . LEU A 1 286 ? 18.789 2.774 -41.322 1.00 62.12 286 LEU A N 1
ATOM 2271 C CA . LEU A 1 286 ? 18.207 1.495 -40.900 1.00 62.12 286 LEU A CA 1
ATOM 2272 C C . LEU A 1 286 ? 18.915 0.920 -39.664 1.00 62.12 286 LEU A C 1
ATOM 2274 O O . LEU A 1 286 ? 18.242 0.465 -38.740 1.00 62.12 286 LEU A O 1
ATOM 2278 N N . VAL A 1 287 ? 20.248 0.993 -39.607 1.00 66.06 287 VAL A N 1
ATOM 2279 C CA . VAL A 1 287 ? 21.039 0.544 -38.448 1.00 66.06 287 VAL A CA 1
ATOM 2280 C C . VAL A 1 287 ? 20.742 1.399 -37.214 1.00 66.06 287 VAL A C 1
ATOM 2282 O O . VAL A 1 287 ? 20.449 0.854 -36.151 1.00 66.06 287 VAL A O 1
ATOM 2285 N N . VAL A 1 288 ? 20.719 2.730 -37.350 1.00 66.00 288 VAL A N 1
ATOM 2286 C CA . VAL A 1 288 ? 20.377 3.645 -36.244 1.00 66.00 288 VAL A CA 1
ATOM 2287 C C . VAL A 1 288 ? 18.945 3.416 -35.752 1.00 66.00 288 VAL A C 1
ATOM 2289 O O . VAL A 1 288 ? 18.708 3.386 -34.544 1.00 66.00 288 VAL A O 1
ATOM 2292 N N . SER A 1 289 ? 17.992 3.198 -36.663 1.00 64.00 289 SER A N 1
ATOM 2293 C CA . SER A 1 289 ? 16.604 2.882 -36.306 1.00 64.00 289 SER A CA 1
ATOM 2294 C C . SER A 1 289 ? 16.484 1.539 -35.580 1.00 64.00 289 SER A C 1
ATOM 2296 O O . SER A 1 289 ? 15.694 1.427 -34.644 1.00 64.00 289 SER A O 1
ATOM 2298 N N . SER A 1 290 ? 17.262 0.531 -35.983 1.00 67.88 290 SER A N 1
ATOM 2299 C CA . SER A 1 290 ? 17.281 -0.789 -35.344 1.00 67.88 290 SER A CA 1
ATOM 2300 C C . SER A 1 290 ? 17.894 -0.746 -33.940 1.00 67.88 290 SER A C 1
ATOM 2302 O O . SER A 1 290 ? 17.377 -1.379 -33.023 1.00 67.88 290 SER A O 1
ATOM 2304 N N . GLU A 1 291 ? 18.973 0.014 -33.745 1.00 70.12 291 GLU A N 1
ATOM 2305 C CA . GLU A 1 291 ? 19.609 0.207 -32.433 1.00 70.12 291 GLU A CA 1
ATOM 2306 C C . GLU A 1 291 ? 18.719 1.000 -31.466 1.00 70.12 291 GLU A C 1
ATOM 2308 O O . GLU A 1 291 ? 18.649 0.676 -30.277 1.00 70.12 291 GLU A O 1
ATOM 2313 N N . MET A 1 292 ? 17.995 2.013 -31.960 1.00 69.88 292 MET A N 1
ATOM 2314 C CA . MET A 1 292 ? 17.004 2.735 -31.154 1.00 69.88 292 MET A CA 1
ATOM 2315 C C . MET A 1 292 ? 15.856 1.822 -30.718 1.00 69.88 292 MET A C 1
ATOM 2317 O O . MET A 1 292 ? 15.541 1.792 -29.529 1.00 69.88 292 MET A O 1
ATOM 2321 N N . ALA A 1 293 ? 15.294 1.032 -31.639 1.00 72.50 293 ALA A N 1
ATOM 2322 C CA . ALA A 1 293 ? 14.226 0.083 -31.326 1.00 72.50 293 ALA A CA 1
ATOM 2323 C C . ALA A 1 293 ? 14.665 -0.945 -30.267 1.00 72.50 293 ALA A C 1
ATOM 2325 O O . ALA A 1 293 ? 13.987 -1.119 -29.256 1.00 72.50 293 ALA A O 1
ATOM 2326 N N . LEU A 1 294 ? 15.856 -1.537 -30.427 1.00 75.94 294 LEU A N 1
ATOM 2327 C CA . LEU A 1 294 ? 16.426 -2.475 -29.453 1.00 75.94 294 LEU A CA 1
ATOM 2328 C C . LEU A 1 294 ? 16.652 -1.822 -28.079 1.00 75.94 294 LEU A C 1
ATOM 2330 O O . LEU A 1 294 ? 16.463 -2.448 -27.034 1.00 75.94 294 LEU A O 1
ATOM 2334 N N . SER A 1 295 ? 17.081 -0.558 -28.061 1.00 76.94 295 SER A N 1
ATOM 2335 C CA . SER A 1 295 ? 17.295 0.194 -26.825 1.00 76.94 295 SER A CA 1
ATOM 2336 C C . SER A 1 295 ? 15.984 0.476 -26.087 1.00 76.94 295 SER A C 1
ATOM 2338 O O . SER A 1 295 ? 15.947 0.362 -24.860 1.00 76.94 295 SER A O 1
ATOM 2340 N N . ASP A 1 296 ? 14.923 0.849 -26.797 1.00 77.94 296 ASP A N 1
ATOM 2341 C CA . ASP A 1 296 ? 13.620 1.138 -26.193 1.00 77.94 296 ASP A CA 1
ATOM 2342 C C . ASP A 1 296 ? 12.913 -0.141 -25.720 1.00 77.94 296 ASP A C 1
ATOM 2344 O O . ASP A 1 296 ? 12.376 -0.164 -24.610 1.00 77.94 296 ASP A O 1
ATOM 2348 N N . GLU A 1 297 ? 13.038 -1.244 -26.463 1.00 82.81 297 GLU A N 1
ATOM 2349 C CA . GLU A 1 297 ? 12.608 -2.573 -26.012 1.00 82.81 297 GLU A CA 1
ATOM 2350 C C . GLU A 1 297 ? 13.338 -3.003 -24.735 1.00 82.81 297 GLU A C 1
ATOM 2352 O O . GLU A 1 297 ? 12.706 -3.374 -23.744 1.00 82.81 297 GLU A O 1
ATOM 2357 N N . ALA A 1 298 ? 14.671 -2.908 -24.706 1.00 82.75 298 ALA A N 1
ATOM 2358 C CA . ALA A 1 298 ? 15.451 -3.291 -23.532 1.00 82.75 298 ALA A CA 1
ATOM 2359 C C . ALA A 1 298 ? 15.134 -2.420 -22.304 1.00 82.75 298 ALA A C 1
ATOM 2361 O O . ALA A 1 298 ? 15.171 -2.901 -21.170 1.00 82.75 298 ALA A O 1
ATOM 2362 N N . ARG A 1 299 ? 14.796 -1.141 -22.503 1.00 83.00 299 ARG A N 1
ATOM 2363 C CA . ARG A 1 299 ? 14.323 -0.262 -21.424 1.00 83.00 299 ARG A CA 1
ATOM 2364 C C . ARG A 1 299 ? 12.986 -0.732 -20.883 1.00 83.00 299 ARG A C 1
ATOM 2366 O O . ARG A 1 299 ? 12.865 -0.930 -19.678 1.00 83.00 299 ARG A O 1
ATOM 2373 N N . PHE A 1 300 ? 12.003 -0.931 -21.753 1.00 86.94 300 PHE A N 1
ATOM 2374 C CA . PHE A 1 300 ? 10.689 -1.390 -21.331 1.00 86.94 300 PHE A CA 1
ATOM 2375 C C . PHE A 1 300 ? 10.787 -2.706 -20.554 1.00 86.94 300 PHE A C 1
ATOM 2377 O O . PHE A 1 300 ? 10.343 -2.776 -19.408 1.00 86.94 300 PHE A O 1
ATOM 2384 N N . TRP A 1 301 ? 11.458 -3.711 -21.121 1.00 88.50 301 TRP A N 1
ATOM 2385 C CA . TRP A 1 301 ? 11.590 -5.022 -20.491 1.00 88.50 301 TRP A CA 1
ATOM 2386 C C . TRP A 1 301 ? 12.458 -5.006 -19.236 1.00 88.50 301 TRP A C 1
ATOM 2388 O O . TRP A 1 301 ? 12.177 -5.754 -18.305 1.00 88.50 301 TRP A O 1
ATOM 2398 N N . GLY A 1 302 ? 13.478 -4.147 -19.159 1.00 88.25 302 GLY A N 1
ATOM 2399 C CA . GLY A 1 302 ? 14.261 -3.964 -17.936 1.00 88.25 302 GLY A CA 1
ATOM 2400 C C . GLY A 1 302 ? 13.422 -3.402 -16.785 1.00 88.25 302 GLY A C 1
ATOM 2401 O O . GLY A 1 302 ? 13.535 -3.874 -15.655 1.00 88.25 302 GLY A O 1
ATOM 2402 N N . ALA A 1 303 ? 12.549 -2.433 -17.074 1.00 88.69 303 ALA A N 1
ATOM 2403 C CA . ALA A 1 303 ? 11.647 -1.848 -16.085 1.00 88.69 303 ALA A CA 1
ATOM 2404 C C . ALA A 1 303 ? 10.516 -2.809 -15.689 1.00 88.69 303 ALA A C 1
ATOM 2406 O O . ALA A 1 303 ? 10.311 -3.058 -14.504 1.00 88.69 303 ALA A O 1
ATOM 2407 N N . PHE A 1 304 ? 9.843 -3.401 -16.677 1.00 91.69 304 PHE A N 1
ATOM 2408 C CA . PHE A 1 304 ? 8.791 -4.398 -16.474 1.00 91.69 304 PHE A CA 1
ATOM 2409 C C . PHE A 1 304 ? 9.314 -5.607 -15.687 1.00 91.69 304 PHE A C 1
ATOM 2411 O O . PHE A 1 304 ? 8.705 -6.057 -14.727 1.00 91.69 304 PHE A O 1
ATOM 2418 N N . GLY A 1 305 ? 10.509 -6.094 -16.025 1.00 92.69 305 GLY A N 1
ATOM 2419 C CA . GLY A 1 305 ? 11.159 -7.174 -15.291 1.00 92.69 305 GLY A CA 1
ATOM 2420 C C . GLY A 1 305 ? 11.443 -6.849 -13.836 1.00 92.69 305 GLY A C 1
ATOM 2421 O O . GLY A 1 305 ? 11.222 -7.687 -12.967 1.00 92.69 305 GLY A O 1
ATOM 2422 N N . PHE A 1 306 ? 11.916 -5.633 -13.556 1.00 92.94 306 PHE A N 1
ATOM 2423 C CA . PHE A 1 306 ? 12.161 -5.196 -12.186 1.00 92.94 306 PHE A CA 1
ATOM 2424 C C . PHE A 1 306 ? 10.876 -5.252 -11.349 1.00 92.94 306 PHE A C 1
ATOM 2426 O O . PHE A 1 306 ? 10.872 -5.876 -10.288 1.00 92.94 306 PHE A O 1
ATOM 2433 N N . TYR A 1 307 ? 9.778 -4.668 -11.833 1.00 94.00 307 TYR A N 1
ATOM 2434 C CA . TYR A 1 307 ? 8.504 -4.674 -11.110 1.00 94.00 307 TYR A CA 1
ATOM 2435 C C . TYR A 1 307 ? 7.886 -6.069 -11.013 1.00 94.00 307 TYR A C 1
ATOM 2437 O O . TYR A 1 307 ? 7.455 -6.444 -9.923 1.00 94.00 307 TYR A O 1
ATOM 2445 N N . ALA A 1 308 ? 7.957 -6.882 -12.068 1.00 95.69 308 ALA A N 1
ATOM 2446 C CA . ALA A 1 308 ? 7.491 -8.266 -12.035 1.00 95.69 308 ALA A CA 1
ATOM 2447 C C . ALA A 1 308 ? 8.252 -9.099 -10.990 1.00 95.69 308 ALA A C 1
ATOM 2449 O O . ALA A 1 308 ? 7.647 -9.859 -10.231 1.00 95.69 308 ALA A O 1
ATOM 2450 N N . LEU A 1 309 ? 9.574 -8.932 -10.891 1.00 95.75 309 LEU A N 1
ATOM 2451 C CA . LEU A 1 309 ? 10.390 -9.616 -9.885 1.00 95.75 309 LEU A CA 1
ATOM 2452 C C . LEU A 1 309 ? 10.119 -9.108 -8.464 1.00 95.75 309 LEU A C 1
ATOM 2454 O O . LEU A 1 309 ? 10.113 -9.913 -7.533 1.00 95.75 309 LEU A O 1
ATOM 2458 N N . VAL A 1 310 ? 9.850 -7.812 -8.278 1.00 94.69 310 VAL A N 1
ATOM 2459 C CA . VAL A 1 310 ? 9.411 -7.282 -6.975 1.00 94.69 310 VAL A CA 1
ATOM 2460 C C . VAL A 1 310 ? 8.045 -7.861 -6.601 1.00 94.69 310 VAL A C 1
ATOM 2462 O O . VAL A 1 310 ? 7.887 -8.355 -5.488 1.00 94.69 310 VAL A O 1
ATOM 2465 N N . THR A 1 311 ? 7.086 -7.895 -7.530 1.00 95.31 311 THR A N 1
ATOM 2466 C CA . THR A 1 311 ? 5.777 -8.542 -7.342 1.00 95.31 311 THR A CA 1
ATOM 2467 C C . THR A 1 311 ? 5.942 -9.998 -6.897 1.00 95.31 311 THR A C 1
ATOM 2469 O O . THR A 1 311 ? 5.333 -10.424 -5.914 1.00 95.31 311 THR A O 1
ATOM 2472 N N . LEU A 1 312 ? 6.819 -10.753 -7.569 1.00 95.88 312 LEU A N 1
ATOM 2473 C CA . LEU A 1 312 ? 7.147 -12.129 -7.197 1.00 95.88 312 LEU A CA 1
ATOM 2474 C C . LEU A 1 312 ? 7.761 -12.217 -5.794 1.00 95.88 312 LEU A C 1
ATOM 2476 O O . LEU A 1 312 ? 7.396 -13.106 -5.028 1.00 95.88 312 LEU A O 1
ATOM 2480 N N . ALA A 1 313 ? 8.668 -11.304 -5.441 1.00 95.75 313 ALA A N 1
ATOM 2481 C CA . ALA A 1 313 ? 9.297 -11.276 -4.124 1.00 95.75 313 ALA A CA 1
ATOM 2482 C C . ALA A 1 313 ? 8.264 -11.073 -3.003 1.00 95.75 313 ALA A C 1
ATOM 2484 O O . ALA A 1 313 ? 8.312 -11.796 -2.009 1.00 95.75 313 ALA A O 1
ATOM 2485 N N . TYR A 1 314 ? 7.291 -10.170 -3.186 1.00 94.25 314 TYR A N 1
ATOM 2486 C CA . TYR A 1 314 ? 6.163 -10.012 -2.257 1.00 94.25 314 TYR A CA 1
ATOM 2487 C C . TYR A 1 314 ? 5.351 -11.307 -2.134 1.00 94.25 314 TYR A C 1
ATOM 2489 O O . TYR A 1 314 ? 5.092 -11.769 -1.022 1.00 94.25 314 TYR A O 1
ATOM 2497 N N . LEU A 1 315 ? 5.006 -11.931 -3.266 1.00 92.44 315 LEU A N 1
ATOM 2498 C CA . LEU A 1 315 ? 4.213 -13.160 -3.294 1.00 92.44 315 LEU A CA 1
ATOM 2499 C C . LEU A 1 315 ? 4.911 -14.321 -2.562 1.00 92.44 315 LEU A C 1
ATOM 2501 O O . LEU A 1 315 ? 4.280 -15.021 -1.766 1.00 92.44 315 LEU A O 1
ATOM 2505 N N . VAL A 1 316 ? 6.215 -14.504 -2.800 1.00 93.69 316 VAL A N 1
ATOM 2506 C CA . VAL A 1 316 ? 7.046 -15.540 -2.160 1.00 93.69 316 VAL A CA 1
ATOM 2507 C C . VAL A 1 316 ? 7.256 -15.250 -0.673 1.00 93.69 316 VAL A C 1
ATOM 2509 O O . VAL A 1 316 ? 7.184 -16.172 0.136 1.00 93.69 316 VAL A O 1
ATOM 2512 N N . ALA A 1 317 ? 7.440 -13.983 -0.291 1.00 92.12 317 ALA A N 1
ATOM 2513 C CA . ALA A 1 317 ? 7.504 -13.558 1.111 1.00 92.12 317 ALA A CA 1
ATOM 2514 C C . ALA A 1 317 ? 6.150 -13.671 1.838 1.00 92.12 317 ALA A C 1
ATOM 2516 O O . ALA A 1 317 ? 6.070 -13.502 3.052 1.00 92.12 317 ALA A O 1
ATOM 2517 N N . GLY A 1 318 ? 5.077 -13.956 1.099 1.00 90.00 318 GLY A N 1
ATOM 2518 C CA . GLY A 1 318 ? 3.723 -14.050 1.612 1.00 90.00 318 GLY A CA 1
ATOM 2519 C C . GLY A 1 318 ? 3.104 -12.730 2.045 1.00 90.00 318 GLY A C 1
ATOM 2520 O O . GLY A 1 318 ? 2.163 -12.732 2.840 1.00 90.00 318 GLY A O 1
ATOM 2521 N N . LEU A 1 319 ? 3.619 -11.646 1.482 1.00 91.69 319 LEU A N 1
ATOM 2522 C CA . LEU A 1 319 ? 3.135 -10.288 1.627 1.00 91.69 319 LEU A CA 1
ATOM 2523 C C . LEU A 1 319 ? 2.069 -9.999 0.559 1.00 91.69 319 LEU A C 1
ATOM 2525 O O . LEU A 1 319 ? 2.090 -10.540 -0.548 1.00 91.69 319 LEU A O 1
ATOM 2529 N N . SER A 1 320 ? 1.122 -9.136 0.896 1.00 91.06 320 SER A N 1
ATOM 2530 C CA . SER A 1 320 ? -0.038 -8.779 0.071 1.00 91.06 320 SER A CA 1
ATOM 2531 C C . SER A 1 320 ? 0.113 -7.452 -0.686 1.00 91.06 320 SER A C 1
ATOM 2533 O O . SER A 1 320 ? -0.759 -7.102 -1.475 1.00 91.06 320 SER A O 1
ATOM 2535 N N . GLY A 1 321 ? 1.200 -6.712 -0.474 1.00 91.69 321 GLY A N 1
ATOM 2536 C CA . GLY A 1 321 ? 1.493 -5.395 -1.043 1.00 91.69 321 GLY A CA 1
ATOM 2537 C C . GLY A 1 321 ? 2.030 -5.426 -2.473 1.00 91.69 321 GLY A C 1
ATOM 2538 O O . GLY A 1 321 ? 2.039 -4.396 -3.144 1.00 91.69 321 GLY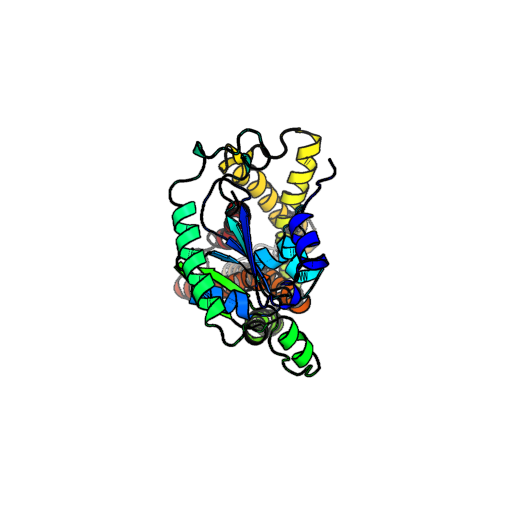 A O 1
ATOM 2539 N N . GLY A 1 322 ? 2.390 -6.609 -2.986 1.00 92.38 322 GLY A N 1
ATOM 2540 C CA . GLY A 1 322 ? 2.854 -6.801 -4.368 1.00 92.38 322 GLY A CA 1
ATOM 2541 C C . GLY A 1 322 ? 1.828 -6.406 -5.438 1.00 92.38 322 GLY A C 1
ATOM 2542 O O . GLY A 1 322 ? 2.167 -6.300 -6.613 1.00 92.38 322 GLY A O 1
ATOM 2543 N N . PHE A 1 323 ? 0.575 -6.133 -5.055 1.00 93.44 323 PHE A N 1
ATOM 2544 C CA . PHE A 1 323 ? -0.438 -5.624 -5.978 1.00 93.44 323 PHE A CA 1
ATOM 2545 C C . PHE A 1 323 ? -0.075 -4.259 -6.580 1.00 93.44 323 PHE A C 1
ATOM 2547 O O . PHE A 1 323 ? -0.476 -3.987 -7.709 1.00 93.44 323 PHE A O 1
ATOM 2554 N N . LEU A 1 324 ? 0.693 -3.424 -5.867 1.00 91.88 324 LEU A N 1
ATOM 2555 C CA . LEU A 1 324 ? 1.142 -2.124 -6.372 1.00 91.88 324 LEU A CA 1
ATOM 2556 C C . LEU A 1 324 ? 2.057 -2.307 -7.587 1.00 91.88 324 LEU A C 1
ATOM 2558 O O . LEU A 1 324 ? 1.823 -1.722 -8.642 1.00 91.88 324 LEU A O 1
ATOM 2562 N N . THR A 1 325 ? 3.066 -3.172 -7.462 1.00 92.75 325 THR A N 1
ATOM 2563 C CA . THR A 1 325 ? 3.991 -3.497 -8.557 1.00 92.75 325 THR A CA 1
ATOM 2564 C C . THR A 1 325 ? 3.313 -4.280 -9.673 1.00 92.75 325 THR A C 1
ATOM 2566 O O . THR A 1 325 ? 3.564 -3.999 -10.840 1.00 92.75 325 THR A O 1
ATOM 2569 N N . PHE A 1 326 ? 2.353 -5.145 -9.347 1.00 93.94 326 PHE A N 1
ATOM 2570 C CA . PHE A 1 326 ? 1.500 -5.789 -10.345 1.00 93.94 326 PHE A CA 1
ATOM 2571 C C . PHE A 1 326 ? 0.677 -4.777 -11.161 1.00 93.94 326 PHE A C 1
ATOM 2573 O O . PHE A 1 326 ? 0.623 -4.865 -12.387 1.00 93.94 326 PHE A O 1
ATOM 2580 N N . PHE A 1 327 ? 0.036 -3.802 -10.509 1.00 91.00 327 PHE A N 1
ATOM 2581 C CA . PHE A 1 327 ? -0.759 -2.786 -11.202 1.00 91.00 327 PHE A CA 1
ATOM 2582 C C . PHE A 1 327 ? 0.115 -1.912 -12.109 1.00 91.00 327 PHE A C 1
ATOM 2584 O O . PHE A 1 327 ? -0.307 -1.537 -13.208 1.00 91.00 327 PHE A O 1
ATOM 2591 N N . PHE A 1 328 ? 1.353 -1.641 -11.685 1.00 88.12 328 PHE A N 1
ATOM 2592 C CA . PHE A 1 328 ? 2.350 -0.993 -12.528 1.00 88.12 328 PHE A CA 1
ATOM 2593 C C . PHE A 1 328 ? 2.692 -1.820 -13.761 1.00 88.12 328 PHE A C 1
ATOM 2595 O O . PHE A 1 328 ? 2.619 -1.279 -14.861 1.00 88.12 328 PHE A O 1
ATOM 2602 N N . ASP A 1 329 ? 2.988 -3.110 -13.612 1.00 91.88 329 ASP A N 1
ATOM 2603 C CA . ASP A 1 329 ? 3.282 -3.992 -14.746 1.00 91.88 329 ASP A CA 1
ATOM 2604 C C . ASP A 1 329 ? 2.138 -4.016 -15.763 1.00 91.88 329 ASP A C 1
ATOM 2606 O O . ASP A 1 329 ? 2.361 -3.856 -16.965 1.00 91.88 329 ASP A O 1
ATOM 2610 N N . VAL A 1 330 ? 0.896 -4.157 -15.291 1.00 90.88 330 VAL A N 1
ATOM 2611 C CA . VAL A 1 330 ? -0.296 -4.145 -16.154 1.00 90.88 330 VAL A CA 1
ATOM 2612 C C . VAL A 1 330 ? -0.428 -2.807 -16.883 1.00 90.88 330 VAL A C 1
ATOM 2614 O O . VAL A 1 330 ? -0.623 -2.781 -18.100 1.00 90.88 330 VAL A O 1
ATOM 2617 N N . SER A 1 331 ? -0.277 -1.693 -16.166 1.00 87.75 331 SER A N 1
ATOM 2618 C CA . SER A 1 331 ? -0.364 -0.347 -16.744 1.00 87.75 331 SER A CA 1
ATOM 2619 C C . SER A 1 331 ? 0.742 -0.095 -17.773 1.00 87.75 331 SER A C 1
ATOM 2621 O O . SER A 1 331 ? 0.482 0.443 -18.851 1.00 87.75 331 SER A O 1
ATOM 2623 N N . MET A 1 332 ? 1.968 -0.529 -17.475 1.00 87.19 332 MET A N 1
ATOM 2624 C CA . MET A 1 332 ? 3.116 -0.453 -18.375 1.00 87.19 332 MET A CA 1
ATOM 2625 C C . MET A 1 332 ? 2.889 -1.275 -19.641 1.00 87.19 332 MET A C 1
ATOM 2627 O O . MET A 1 332 ? 3.140 -0.778 -20.736 1.00 87.19 332 MET A O 1
ATOM 2631 N N . LEU A 1 333 ? 2.379 -2.502 -19.515 1.00 88.50 333 LEU A N 1
ATOM 2632 C CA . LEU A 1 333 ? 2.102 -3.371 -20.655 1.00 88.50 333 LEU A CA 1
ATOM 2633 C C . LEU A 1 333 ? 1.041 -2.769 -21.583 1.00 88.50 333 LEU A C 1
ATOM 2635 O O . LEU A 1 333 ? 1.229 -2.748 -22.799 1.00 88.50 333 LEU A O 1
ATOM 2639 N N . ILE A 1 334 ? -0.041 -2.223 -21.022 1.00 85.75 334 ILE A N 1
ATOM 2640 C CA . ILE A 1 334 ? -1.071 -1.515 -21.794 1.00 85.75 334 ILE A CA 1
ATOM 2641 C C . ILE A 1 334 ? -0.446 -0.323 -22.529 1.00 85.75 334 ILE A C 1
ATOM 2643 O O . ILE A 1 334 ? -0.619 -0.185 -23.742 1.00 85.75 334 ILE A O 1
ATOM 2647 N N . ALA A 1 335 ? 0.328 0.508 -21.824 1.00 83.69 335 ALA A N 1
ATOM 2648 C CA . ALA A 1 335 ? 1.004 1.660 -22.416 1.00 83.69 335 ALA A CA 1
ATOM 2649 C C . ALA A 1 335 ? 1.975 1.258 -23.539 1.00 83.69 335 ALA A C 1
ATOM 2651 O O . ALA A 1 335 ? 2.042 1.936 -24.563 1.00 83.69 335 ALA A O 1
ATOM 2652 N N . TRP A 1 336 ? 2.685 0.140 -23.385 1.00 83.75 336 TRP A N 1
ATOM 2653 C CA . TRP A 1 336 ? 3.600 -0.396 -24.390 1.00 83.75 336 TRP A CA 1
ATOM 2654 C C . TRP A 1 336 ? 2.888 -0.897 -25.646 1.00 83.75 336 TRP A C 1
ATOM 2656 O O . TRP A 1 336 ? 3.347 -0.641 -26.761 1.00 83.75 336 TRP A O 1
ATOM 2666 N N . ILE A 1 337 ? 1.740 -1.560 -25.491 1.00 84.12 337 ILE A N 1
ATOM 2667 C CA . ILE A 1 337 ? 0.904 -1.979 -26.623 1.00 84.12 337 ILE A CA 1
ATOM 2668 C C . ILE A 1 337 ? 0.431 -0.748 -27.401 1.00 84.12 337 ILE A C 1
ATOM 2670 O O . ILE A 1 337 ? 0.577 -0.702 -28.623 1.00 84.12 337 ILE A O 1
ATOM 2674 N N . PHE A 1 338 ? -0.073 0.279 -26.709 1.00 80.50 338 PHE A N 1
ATOM 2675 C CA . PHE A 1 338 ? -0.476 1.532 -27.353 1.00 80.50 338 PHE A CA 1
ATOM 2676 C C . PHE A 1 338 ? 0.692 2.230 -28.047 1.00 80.50 338 PHE A C 1
ATOM 2678 O O . PHE A 1 338 ? 0.548 2.656 -29.192 1.00 80.50 338 PHE A O 1
ATOM 2685 N N . PHE A 1 339 ? 1.853 2.303 -27.397 1.00 79.69 339 PHE A N 1
ATOM 2686 C CA . PHE A 1 339 ? 3.069 2.847 -27.993 1.00 79.69 339 PHE A CA 1
ATOM 2687 C C . PHE A 1 339 ? 3.439 2.104 -29.283 1.00 79.69 339 PHE A C 1
ATOM 2689 O O . PHE A 1 339 ? 3.598 2.730 -30.327 1.00 79.69 339 PHE A O 1
ATOM 2696 N N . SER A 1 340 ? 3.463 0.771 -29.248 1.00 78.75 340 SER A N 1
ATOM 2697 C CA . SER A 1 340 ? 3.790 -0.072 -30.405 1.00 78.75 340 SER A CA 1
ATOM 2698 C C . SER A 1 340 ? 2.810 0.129 -31.571 1.00 78.75 340 SER A C 1
ATOM 2700 O O . SER A 1 340 ? 3.221 0.228 -32.730 1.00 78.75 340 SER A O 1
ATOM 2702 N N . LEU A 1 341 ? 1.507 0.241 -31.282 1.00 78.31 341 LEU A N 1
ATOM 2703 C CA . LEU A 1 341 ? 0.471 0.520 -32.285 1.00 78.31 341 LEU A CA 1
ATOM 2704 C C . LEU A 1 341 ? 0.621 1.917 -32.903 1.00 78.31 341 LEU A C 1
ATOM 2706 O O . LEU A 1 341 ? 0.474 2.078 -34.118 1.00 78.31 341 LEU A O 1
ATOM 2710 N N . MET A 1 342 ? 0.939 2.919 -32.082 1.00 75.19 342 MET A N 1
ATOM 2711 C CA . MET A 1 342 ? 1.149 4.296 -32.536 1.00 75.19 342 MET A CA 1
ATOM 2712 C C . MET A 1 342 ? 2.400 4.418 -33.398 1.00 75.19 342 MET A C 1
ATOM 2714 O O . MET A 1 342 ? 2.353 5.014 -34.471 1.00 75.19 342 MET A O 1
ATOM 2718 N N . VAL A 1 343 ? 3.495 3.785 -32.988 1.00 74.50 343 VAL A N 1
ATOM 2719 C CA . VAL A 1 343 ? 4.745 3.741 -33.749 1.00 74.50 343 VAL A CA 1
ATOM 2720 C C . VAL A 1 343 ? 4.542 3.094 -35.122 1.00 74.50 343 VAL A C 1
ATOM 2722 O O . VAL A 1 343 ? 5.037 3.615 -36.123 1.00 74.50 343 VAL A O 1
ATOM 2725 N N . LYS A 1 344 ? 3.760 2.008 -35.201 1.00 76.62 344 LYS A N 1
ATOM 2726 C CA . LYS A 1 344 ? 3.408 1.353 -36.472 1.00 76.62 344 LYS A CA 1
ATOM 2727 C C . LYS A 1 344 ? 2.548 2.239 -37.384 1.00 76.62 344 LYS A C 1
ATOM 2729 O O . LYS A 1 344 ? 2.624 2.097 -38.600 1.00 76.62 344 LYS A O 1
ATOM 2734 N N . SER A 1 345 ? 1.746 3.134 -36.808 1.00 75.31 345 SER A N 1
ATOM 2735 C CA . SER A 1 345 ? 0.809 3.993 -37.546 1.00 75.31 345 SER A CA 1
ATOM 2736 C C . SER A 1 345 ? 1.420 5.331 -37.987 1.00 75.31 345 SER A C 1
ATOM 2738 O O . SER A 1 345 ? 1.093 5.816 -39.065 1.00 75.31 345 SER A O 1
ATOM 2740 N N . CYS A 1 346 ? 2.310 5.922 -37.181 1.00 67.75 346 CYS A N 1
ATOM 2741 C CA . CYS A 1 346 ? 2.822 7.289 -37.367 1.00 67.75 346 CYS A CA 1
ATOM 2742 C C . CYS A 1 346 ? 4.336 7.377 -37.649 1.00 67.75 346 CYS A C 1
ATOM 2744 O O . CYS A 1 346 ? 4.834 8.465 -37.936 1.00 67.75 346 CYS A O 1
ATOM 2746 N N . GLY A 1 347 ? 5.077 6.265 -37.573 1.00 64.88 347 GLY A N 1
ATOM 2747 C CA . GLY A 1 347 ? 6.538 6.236 -37.714 1.00 64.88 347 GLY A CA 1
ATOM 2748 C C . GLY A 1 347 ? 7.296 6.608 -36.426 1.00 64.88 347 GLY A C 1
ATOM 2749 O O . GLY A 1 347 ? 6.795 7.329 -35.565 1.00 64.88 347 GLY A O 1
ATOM 2750 N N . HIS A 1 348 ? 8.532 6.108 -36.284 1.00 59.84 348 HIS A N 1
ATOM 2751 C CA . HIS A 1 348 ? 9.351 6.225 -35.058 1.00 59.84 348 HIS A CA 1
ATOM 2752 C C . HIS A 1 348 ? 9.730 7.674 -34.674 1.00 59.84 348 HIS A C 1
ATOM 2754 O O . HIS A 1 348 ? 9.920 7.968 -33.495 1.00 59.84 348 HIS A O 1
ATOM 2760 N N . GLN A 1 349 ? 9.840 8.596 -35.640 1.00 54.91 349 GLN A N 1
ATOM 2761 C CA . GLN A 1 349 ? 10.387 9.945 -35.407 1.00 54.91 349 GLN A CA 1
ATOM 2762 C C . GLN A 1 349 ? 9.485 10.870 -34.571 1.00 54.91 349 GLN A C 1
ATOM 2764 O O . GLN A 1 349 ? 9.978 11.856 -34.029 1.00 54.91 349 GLN A O 1
ATOM 2769 N N . ALA A 1 350 ? 8.193 10.564 -34.420 1.00 50.16 350 ALA A N 1
ATOM 2770 C CA . ALA A 1 350 ? 7.249 11.451 -33.738 1.00 50.16 350 ALA A CA 1
ATOM 2771 C C . ALA A 1 350 ? 7.236 11.325 -32.194 1.00 50.16 350 ALA A C 1
ATOM 2773 O O . ALA A 1 350 ? 6.649 12.182 -31.536 1.00 50.16 350 ALA A O 1
ATOM 2774 N N . PHE A 1 351 ? 7.868 10.301 -31.592 1.00 52.69 351 PHE A N 1
ATOM 2775 C CA . PHE A 1 351 ? 7.568 9.918 -30.195 1.00 52.69 351 PHE A CA 1
ATOM 2776 C C . PHE A 1 351 ? 8.761 9.717 -29.239 1.00 52.69 351 PHE A C 1
ATOM 2778 O O . PHE A 1 351 ? 8.552 9.287 -28.103 1.00 52.69 351 PHE A O 1
ATOM 2785 N N . SER A 1 352 ? 9.992 10.107 -29.599 1.00 46.84 352 SER A N 1
ATOM 2786 C CA . SER A 1 352 ? 11.163 9.924 -28.709 1.00 46.84 352 SER A CA 1
ATOM 2787 C C . SER A 1 352 ? 11.073 10.688 -27.369 1.00 46.84 352 SER A C 1
ATOM 2789 O O . SER A 1 352 ? 11.766 10.349 -26.408 1.00 46.84 352 SER A O 1
ATOM 2791 N N . MET A 1 353 ? 10.178 11.681 -27.262 1.00 42.06 353 MET A N 1
ATOM 2792 C CA . MET A 1 353 ? 9.958 12.496 -26.057 1.00 42.06 353 MET A CA 1
ATOM 2793 C C . MET A 1 353 ? 9.017 11.881 -25.003 1.00 42.06 353 MET A C 1
ATOM 2795 O O . MET A 1 353 ? 8.977 12.385 -23.882 1.00 42.06 353 MET A O 1
ATOM 2799 N N . PHE A 1 354 ? 8.280 10.803 -25.306 1.00 45.16 354 PHE A N 1
ATOM 2800 C CA . PHE A 1 354 ? 7.269 10.244 -24.385 1.00 45.16 354 PHE A CA 1
ATOM 2801 C C . PHE A 1 354 ? 7.802 9.178 -23.409 1.00 45.16 354 PHE A C 1
ATOM 2803 O O . PHE A 1 354 ? 7.159 8.884 -22.401 1.00 45.16 354 PHE A O 1
ATOM 2810 N N . HIS A 1 355 ? 8.999 8.636 -23.646 1.00 48.94 355 HIS A N 1
ATOM 2811 C CA . HIS A 1 355 ? 9.591 7.584 -22.812 1.00 48.94 355 HIS A CA 1
ATOM 2812 C C . HIS A 1 355 ? 9.951 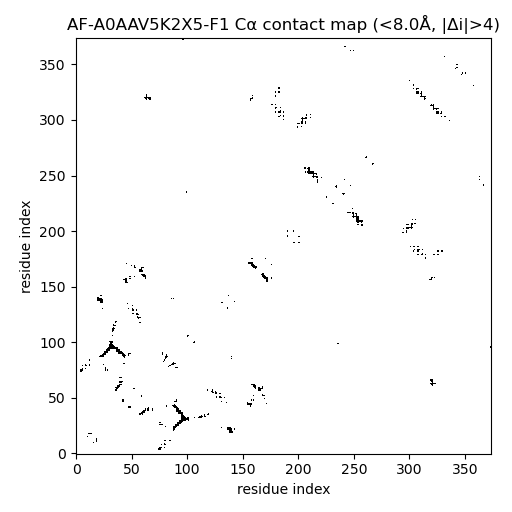7.980 -21.359 1.00 48.94 355 HIS A C 1
ATOM 2814 O O . HIS A 1 355 ? 9.738 7.161 -20.463 1.00 48.94 355 HIS A O 1
ATOM 2820 N N . PRO A 1 356 ? 10.471 9.190 -21.051 1.00 42.72 356 PRO A N 1
ATOM 2821 C CA . PRO A 1 356 ? 10.806 9.553 -19.670 1.00 42.72 356 PRO A CA 1
ATOM 2822 C C . PRO A 1 356 ? 9.581 9.818 -18.776 1.00 42.72 356 PRO A C 1
ATOM 2824 O O . PRO A 1 356 ? 9.714 9.756 -17.554 1.00 42.72 356 PRO A O 1
ATOM 2827 N N . LEU A 1 357 ? 8.386 10.050 -19.341 1.00 42.78 357 LEU A N 1
ATOM 2828 C CA . LEU A 1 357 ? 7.159 10.232 -18.551 1.00 42.78 357 LEU A CA 1
ATOM 2829 C C . LEU A 1 357 ? 6.664 8.928 -17.907 1.00 42.78 357 LEU A C 1
ATOM 2831 O O . LEU A 1 357 ? 6.091 8.975 -16.820 1.00 42.78 357 LEU A O 1
ATOM 2835 N N . GLN A 1 358 ? 6.931 7.771 -18.521 1.00 46.62 358 GLN A N 1
ATOM 2836 C CA . GLN A 1 358 ? 6.536 6.468 -17.967 1.00 46.62 358 GLN A CA 1
ATOM 2837 C C . GLN A 1 358 ? 7.283 6.148 -16.659 1.00 46.62 358 GLN A C 1
ATOM 2839 O O . GLN A 1 358 ? 6.705 5.555 -15.755 1.00 46.62 358 GLN A O 1
ATOM 2844 N N . CYS A 1 359 ? 8.530 6.617 -16.510 1.00 41.91 359 CYS A N 1
ATOM 2845 C CA . CYS A 1 359 ? 9.282 6.523 -15.252 1.00 41.91 359 CYS A CA 1
ATOM 2846 C C . CYS A 1 359 ? 8.917 7.629 -14.240 1.00 41.91 359 CYS A C 1
ATOM 2848 O O . CYS A 1 359 ? 9.075 7.428 -13.038 1.00 41.91 359 CYS A O 1
ATOM 2850 N N . LEU A 1 360 ? 8.427 8.793 -14.690 1.00 41.81 360 LEU A N 1
ATOM 2851 C CA . LEU A 1 360 ? 8.097 9.928 -13.812 1.00 41.81 360 LEU A CA 1
ATOM 2852 C C . LEU A 1 360 ? 6.846 9.671 -12.955 1.00 41.81 360 LEU A C 1
ATOM 2854 O O . LEU A 1 360 ? 6.761 10.156 -11.824 1.00 41.81 360 LEU A O 1
ATOM 2858 N N . GLY A 1 361 ? 5.918 8.845 -13.453 1.00 44.84 361 GLY A N 1
ATOM 2859 C CA . GLY A 1 361 ? 4.782 8.351 -12.669 1.00 44.84 361 GLY A CA 1
ATOM 2860 C C . GLY A 1 361 ? 5.211 7.641 -11.379 1.00 44.84 361 GLY A C 1
ATOM 2861 O O . GLY A 1 361 ? 4.483 7.678 -10.393 1.00 44.84 361 GLY A O 1
ATOM 2862 N N . PHE A 1 362 ? 6.426 7.081 -11.343 1.00 45.41 362 PHE A N 1
ATOM 2863 C CA . PHE A 1 362 ? 6.968 6.371 -10.188 1.00 45.41 362 PHE A CA 1
ATOM 2864 C C . PHE A 1 362 ? 7.363 7.302 -9.041 1.00 45.41 362 PHE A C 1
ATOM 2866 O O . PHE A 1 362 ? 7.104 6.990 -7.883 1.00 45.41 362 PHE A O 1
ATOM 2873 N N . VAL A 1 363 ? 7.919 8.480 -9.343 1.00 40.91 363 VAL A N 1
ATOM 2874 C CA . VAL A 1 363 ? 8.197 9.465 -8.291 1.00 40.91 363 VAL A CA 1
ATOM 2875 C C . VAL A 1 363 ? 6.891 10.071 -7.788 1.00 40.91 363 VAL A C 1
ATOM 2877 O O . VAL A 1 363 ? 6.729 10.250 -6.592 1.00 40.91 363 VAL A O 1
ATOM 2880 N N . LEU A 1 364 ? 5.913 10.303 -8.663 1.00 38.28 364 LEU A N 1
ATOM 2881 C CA . LEU A 1 364 ? 4.614 10.834 -8.251 1.00 38.28 364 LEU A CA 1
ATOM 2882 C C . LEU A 1 364 ? 3.792 9.830 -7.428 1.00 38.28 364 LEU A C 1
ATOM 2884 O O . LEU A 1 364 ? 3.176 10.255 -6.458 1.00 38.28 364 LEU A O 1
ATOM 2888 N N . LEU A 1 365 ? 3.819 8.524 -7.736 1.00 40.28 365 LEU A N 1
ATOM 2889 C CA . LEU A 1 365 ? 3.105 7.513 -6.945 1.00 40.28 365 LEU A CA 1
ATOM 2890 C C . LEU A 1 365 ? 3.841 7.145 -5.650 1.00 40.28 365 LEU A C 1
ATOM 2892 O O . LEU A 1 365 ? 3.193 6.982 -4.628 1.00 40.28 365 LEU A O 1
ATOM 2896 N N . PHE A 1 366 ? 5.175 7.044 -5.647 1.00 38.19 366 PHE A N 1
ATOM 2897 C CA . PHE A 1 366 ? 5.934 6.793 -4.412 1.00 38.19 366 PHE A CA 1
ATOM 2898 C C . PHE A 1 366 ? 5.815 7.976 -3.443 1.00 38.19 366 PHE A C 1
ATOM 2900 O O . PHE A 1 366 ? 5.690 7.785 -2.234 1.00 38.19 366 PHE A O 1
ATOM 2907 N N . LEU A 1 367 ? 5.773 9.201 -3.979 1.00 35.97 367 LEU A N 1
ATOM 2908 C CA . LEU A 1 367 ? 5.435 10.388 -3.206 1.00 35.97 367 LEU A CA 1
ATOM 2909 C C . LEU A 1 367 ? 3.968 10.367 -2.783 1.00 35.97 367 LEU A C 1
ATOM 2911 O O . LEU A 1 367 ? 3.720 10.562 -1.606 1.00 35.97 367 LEU A O 1
ATOM 2915 N N . ALA A 1 368 ? 3.013 10.032 -3.654 1.00 33.88 368 ALA A N 1
ATOM 2916 C CA . ALA A 1 368 ? 1.607 9.898 -3.264 1.00 33.88 368 ALA A CA 1
ATOM 2917 C C . ALA A 1 368 ? 1.401 8.856 -2.150 1.00 33.88 368 ALA A C 1
ATOM 2919 O O . ALA A 1 368 ? 0.711 9.145 -1.189 1.00 33.88 368 ALA A O 1
ATOM 2920 N N . ILE A 1 369 ? 2.056 7.694 -2.204 1.00 37.72 369 ILE A N 1
ATOM 2921 C CA . ILE A 1 369 ? 2.000 6.659 -1.155 1.00 37.72 369 ILE A CA 1
ATOM 2922 C C . ILE A 1 369 ? 2.670 7.146 0.138 1.00 37.72 369 ILE A C 1
ATOM 2924 O O . ILE A 1 369 ? 2.181 6.853 1.224 1.00 37.72 369 ILE A O 1
ATOM 2928 N N . SER A 1 370 ? 3.739 7.940 0.035 1.00 33.22 370 SER A N 1
ATOM 2929 C CA . SER A 1 370 ? 4.360 8.601 1.195 1.00 33.22 370 SER A CA 1
ATOM 2930 C C . SER A 1 370 ? 3.527 9.777 1.736 1.00 33.22 370 SER A C 1
ATOM 2932 O O . SER A 1 370 ? 3.740 10.190 2.869 1.00 33.22 370 SER A O 1
ATOM 2934 N N . PHE A 1 371 ? 2.592 10.314 0.942 1.00 37.44 371 PHE A N 1
ATOM 2935 C CA . PHE A 1 371 ? 1.727 11.455 1.267 1.00 37.44 371 PHE A CA 1
ATOM 2936 C C . PHE A 1 371 ? 0.290 11.070 1.632 1.00 37.44 371 PHE A C 1
ATOM 2938 O O . PHE A 1 371 ? -0.408 11.887 2.212 1.00 37.44 371 PHE A O 1
ATOM 2945 N N . ILE A 1 372 ? -0.163 9.843 1.359 1.00 35.47 372 ILE A N 1
ATOM 2946 C CA . ILE A 1 372 ? -1.477 9.348 1.816 1.00 35.47 372 ILE A CA 1
ATOM 2947 C C . ILE A 1 372 ? -1.513 9.193 3.356 1.00 35.47 372 ILE A C 1
ATOM 2949 O O . ILE A 1 372 ? -2.579 9.018 3.937 1.00 35.47 372 ILE A O 1
ATOM 2953 N N . GLY A 1 373 ? -0.366 9.337 4.030 1.00 34.62 373 GLY A N 1
ATOM 2954 C CA . GLY A 1 373 ? -0.264 9.478 5.484 1.00 34.62 373 GLY A CA 1
ATOM 2955 C C . GLY A 1 373 ? 0.021 10.895 6.006 1.00 34.62 373 GLY A C 1
ATOM 2956 O O . GLY A 1 373 ? 0.427 10.982 7.157 1.00 34.62 373 GLY A O 1
ATOM 2957 N N . GLY A 1 374 ? -0.120 11.964 5.204 1.00 29.31 374 GLY A N 1
ATOM 2958 C CA . GLY A 1 374 ? 0.146 13.358 5.614 1.00 29.31 374 GLY A CA 1
ATOM 2959 C C . GLY A 1 374 ? -1.049 14.291 5.468 1.00 29.31 374 GLY A C 1
ATOM 2960 O O . GLY A 1 374 ? -1.705 14.226 4.404 1.00 29.31 374 GLY A O 1
#

Mean predicted aligned error: 9.92 Å

pLDDT: mean 79.59, std 18.09, range [29.16, 97.88]